Protein AF-0000000071013377 (afdb_homodimer)

Sequence (540 aa):
MSFDLDAYLARIALGARPSPDAAGLERLQHAHRMTIPFENLDVVLGRGIRIDSDSVSAKLVTARRGGYCFEHNRLCGDALAALGFEARPLLARVWLAPPATADGVPGKTHTLSLVRIDGQDWIADCGFGGSYSPPMPLVDGATATGPDGTTSRLQRDETFGWMLSRDAGGDPRPQFSFTLDPVWESDLLMGNHWCSTAPASRFTQAPIVSVVLPKGFAGLNGVSYRRRSGGEETVAEITDRRVYRLRLNMLFGIDLTPEDVDALGLFPASMSFDLDAYLARIALGARPSPDAAGLERLQHAHRMTIPFENLDVVLGRGIRIDSDSVSAKLVTARRGGYCFEHNRLCGDALAALGFEARPLLARVWLAPPATADGVPGKTHTLSLVRIDGQDWIADCGFGGSYSPPMPLVDGATATGPDGTTSRLQRDETFGWMLSRDAGGDPRPQFSFTLDPVWESDLLMGNHWCSTAPASRFTQAPIVSVVLPKGFAGLNGVSYRRRSGGEETVAEITDRRVYRLRLNMLFGIDLTPEDVDALGLFPAS

pLDDT: mean 95.53, std 5.79, range [55.75, 98.94]

Nearest PDB structures (foldseek):
  1w5r-assembly1_B  TM=9.099E-01  e=2.947E-22  Mycolicibacterium smegmatis
  4c5p-assembly1_A  TM=9.292E-01  e=3.110E-21  Mycobacterium marinum
  2vfc-assembly2_B  TM=9.215E-01  e=2.471E-21  Mycobacterium marinum
  4bgf-assembly3_C  TM=9.177E-01  e=4.650E-21  Mycobacterium tuberculosis H37Rv
  4bgf-assembly6_F  TM=9.188E-01  e=1.308E-20  Mycobacterium tuberculosis H37Rv

InterPro domains:
  IPR001447 Arylamine N-acetyltransferase [PF00797] (24-258)
  IPR001447 Arylamine N-acetyltransferase [PR01543] (21-44)
  IPR001447 Arylamine N-acetyltransferase [PR01543] (45-68)
  IPR001447 Arylamine N-acetyltransferase [PR01543] (104-129)
  IPR001447 Arylamine N-acetyltransferase [PTHR11786] (5-257)
  IPR038765 Papain-like cysteine peptidase superfamily [SSF54001] (2-262)

Organism: NCBI:txid2759526

Radius of gyration: 25.78 Å; Cα contacts (8 Å, |Δi|>4): 1157; chains: 2; bounding box: 58×75×60 Å

Structure (mmCIF, N/CA/C/O backbone):
data_AF-0000000071013377-model_v1
#
loop_
_entity.id
_entity.type
_entity.pdbx_description
1 polymer 'Arylamine N-acetyltransferase'
#
loop_
_atom_site.group_PDB
_atom_site.id
_atom_site.type_symbol
_atom_site.label_atom_id
_atom_site.label_alt_id
_atom_site.label_comp_id
_atom_site.label_asym_id
_atom_site.label_entity_id
_atom_site.label_seq_id
_atom_site.pdbx_PDB_ins_code
_atom_site.Cartn_x
_atom_site.Cartn_y
_atom_site.Cartn_z
_atom_site.occupancy
_atom_site.B_iso_or_equiv
_atom_site.auth_seq_id
_atom_site.auth_comp_id
_atom_site.auth_asym_id
_atom_site.auth_atom_id
_atom_site.pdbx_PDB_model_num
ATOM 1 N N . MET A 1 1 ? -4.617 21.703 -14.625 1 59.81 1 MET A N 1
ATOM 2 C CA . MET A 1 1 ? -4.387 23.125 -14.453 1 59.81 1 MET A CA 1
ATOM 3 C C . MET A 1 1 ? -3.17 23.391 -13.57 1 59.81 1 MET A C 1
ATOM 5 O O . MET A 1 1 ? -2.793 22.531 -12.766 1 59.81 1 MET A O 1
ATOM 9 N N . SER A 1 2 ? -2.414 24.469 -13.883 1 81.19 2 SER A N 1
ATOM 10 C CA . SER A 1 2 ? -1.233 24.875 -13.117 1 81.19 2 SER A CA 1
ATOM 11 C C . SER A 1 2 ? -1.588 25.172 -11.664 1 81.19 2 SER A C 1
ATOM 13 O O . SER A 1 2 ? -2.678 25.672 -11.383 1 81.19 2 SER A O 1
ATOM 15 N N . PHE A 1 3 ? -0.828 24.75 -10.703 1 93.75 3 PHE A N 1
ATOM 16 C CA . PHE A 1 3 ? -1.02 25 -9.281 1 93.75 3 PHE A CA 1
ATOM 17 C C . PHE A 1 3 ? -1.138 26.5 -9.008 1 93.75 3 PHE A C 1
ATOM 19 O O . PHE A 1 3 ? -0.274 27.281 -9.414 1 93.75 3 PHE A O 1
ATOM 26 N N . ASP A 1 4 ? -2.258 26.953 -8.43 1 97.12 4 ASP A N 1
ATOM 27 C CA . ASP A 1 4 ? -2.486 28.359 -8.102 1 97.12 4 ASP A CA 1
ATOM 28 C C . ASP A 1 4 ? -1.837 28.734 -6.773 1 97.12 4 ASP A C 1
ATOM 30 O O . ASP A 1 4 ? -2.5 28.734 -5.734 1 97.12 4 ASP A O 1
ATOM 34 N N . LEU A 1 5 ? -0.575 29.156 -6.852 1 97.81 5 LEU A N 1
ATOM 35 C CA . LEU A 1 5 ? 0.221 29.453 -5.668 1 97.81 5 LEU A CA 1
ATOM 36 C C . LEU A 1 5 ? -0.382 30.609 -4.883 1 97.81 5 LEU A C 1
ATOM 38 O O . LEU A 1 5 ? -0.395 30.594 -3.65 1 97.81 5 LEU A O 1
ATOM 42 N N . ASP A 1 6 ? -0.905 31.625 -5.492 1 97.62 6 ASP A N 1
ATOM 43 C CA . ASP A 1 6 ? -1.461 32.812 -4.82 1 97.62 6 ASP A CA 1
ATOM 44 C C . ASP A 1 6 ? -2.689 32.438 -3.994 1 97.62 6 ASP A C 1
ATOM 46 O O . ASP A 1 6 ? -2.842 32.875 -2.859 1 97.62 6 ASP A O 1
ATOM 50 N N . ALA A 1 7 ? -3.553 31.641 -4.547 1 98.06 7 ALA A N 1
ATOM 51 C CA . ALA A 1 7 ? -4.734 31.188 -3.822 1 98.06 7 ALA A CA 1
ATOM 52 C C . ALA A 1 7 ? -4.34 30.391 -2.584 1 98.06 7 ALA A C 1
ATOM 54 O O . ALA A 1 7 ? -4.957 30.516 -1.525 1 98.06 7 ALA A O 1
ATOM 55 N N . TYR A 1 8 ? -3.359 29.578 -2.764 1 98.62 8 TYR A N 1
ATOM 56 C CA . TYR A 1 8 ? -2.857 28.781 -1.655 1 98.62 8 TYR A CA 1
ATOM 57 C C . TYR A 1 8 ? -2.295 29.656 -0.55 1 98.62 8 TYR A C 1
ATOM 59 O O . TYR A 1 8 ? -2.619 29.484 0.626 1 98.62 8 TYR A O 1
ATOM 67 N N . LEU A 1 9 ? -1.408 30.625 -0.95 1 98.56 9 LEU A N 1
ATOM 68 C CA . LEU A 1 9 ? -0.802 31.516 0.032 1 98.56 9 LEU A CA 1
ATOM 69 C C . LEU A 1 9 ? -1.866 32.344 0.745 1 98.56 9 LEU A C 1
ATOM 71 O O . LEU A 1 9 ? -1.747 32.625 1.941 1 98.56 9 LEU A O 1
ATOM 75 N N . ALA A 1 10 ? -2.898 32.719 0.059 1 98.25 10 ALA A N 1
ATOM 76 C CA . ALA A 1 10 ? -4.02 33.406 0.677 1 98.25 10 ALA A CA 1
ATOM 77 C C . ALA A 1 10 ? -4.746 32.5 1.672 1 98.25 10 ALA A C 1
ATOM 79 O O . ALA A 1 10 ? -5.109 32.938 2.768 1 98.25 10 ALA A O 1
ATOM 80 N N . ARG A 1 11 ? -4.945 31.266 1.317 1 98.5 11 ARG A N 1
ATOM 81 C CA . ARG A 1 11 ? -5.621 30.281 2.16 1 98.5 11 ARG A CA 1
ATOM 82 C C . ARG A 1 11 ? -4.883 30.094 3.482 1 98.5 11 ARG A C 1
ATOM 84 O O . ARG A 1 11 ? -5.508 29.953 4.535 1 98.5 11 ARG A O 1
ATOM 91 N N . ILE A 1 12 ? -3.566 30.156 3.438 1 98.25 12 ILE A N 1
ATOM 92 C CA . ILE A 1 12 ? -2.816 29.875 4.656 1 98.25 12 ILE A CA 1
ATOM 93 C C . ILE A 1 12 ? -2.359 31.188 5.297 1 98.25 12 ILE A C 1
ATOM 95 O O . ILE A 1 12 ? -1.509 31.188 6.191 1 98.25 12 ILE A O 1
ATOM 99 N N . ALA A 1 13 ? -2.807 32.344 4.773 1 96.94 13 ALA A N 1
ATOM 100 C CA . ALA A 1 13 ? -2.635 33.688 5.344 1 96.94 13 ALA A CA 1
ATOM 101 C C . ALA A 1 13 ? -1.163 34.094 5.359 1 96.94 13 ALA A C 1
ATOM 103 O O . ALA A 1 13 ? -0.674 34.625 6.348 1 96.94 13 ALA A O 1
ATOM 104 N N . LEU A 1 14 ? -0.506 33.656 4.289 1 96.12 14 LEU A N 1
ATOM 105 C CA . LEU A 1 14 ? 0.859 34.125 4.098 1 96.12 14 LEU A CA 1
ATOM 106 C C . LEU A 1 14 ? 0.903 35.25 3.084 1 96.12 14 LEU A C 1
ATOM 108 O O . LEU A 1 14 ? 0.644 35.062 1.897 1 96.12 14 LEU A O 1
ATOM 112 N N . GLY A 1 15 ? 1.159 36.438 3.559 1 90.38 15 GLY A N 1
ATOM 113 C CA . GLY A 1 15 ? 1.147 37.625 2.717 1 90.38 15 GLY A CA 1
ATOM 114 C C . GLY A 1 15 ? 2.328 37.688 1.767 1 90.38 15 GLY A C 1
ATOM 115 O O . GLY A 1 15 ? 2.209 38.219 0.658 1 90.38 15 GLY A O 1
ATOM 116 N N . ALA A 1 16 ? 3.486 37.312 2.154 1 92.5 16 ALA A N 1
ATOM 117 C CA . ALA A 1 16 ? 4.688 37.344 1.327 1 92.5 16 ALA A CA 1
ATOM 118 C C . ALA A 1 16 ? 5.125 35.938 0.932 1 92.5 16 ALA A C 1
ATOM 120 O O . ALA A 1 16 ? 5.043 35.031 1.735 1 92.5 16 ALA A O 1
ATOM 121 N N . ARG A 1 17 ? 5.566 35.875 -0.278 1 96 17 ARG A N 1
ATOM 122 C CA . ARG A 1 17 ? 6.098 34.594 -0.744 1 96 17 ARG A CA 1
ATOM 123 C C . ARG A 1 17 ? 7.348 34.219 0.041 1 96 17 ARG A C 1
ATOM 125 O O . ARG A 1 17 ? 8.297 35 0.14 1 96 17 ARG A O 1
ATOM 132 N N . PRO A 1 18 ? 7.293 32.969 0.626 1 96.94 18 PRO A N 1
ATOM 133 C CA . PRO A 1 18 ? 8.492 32.531 1.345 1 96.94 18 PRO A CA 1
ATOM 134 C C . PRO A 1 18 ? 9.688 32.312 0.418 1 96.94 18 PRO A C 1
ATOM 136 O O . PRO A 1 18 ? 9.508 31.844 -0.714 1 96.94 18 PRO A O 1
ATOM 139 N N . SER A 1 19 ? 10.891 32.656 0.925 1 96.81 19 SER A N 1
ATOM 140 C CA . SER A 1 19 ? 12.117 32.312 0.199 1 96.81 19 SER A CA 1
ATOM 141 C C . SER A 1 19 ? 12.398 30.828 0.229 1 96.81 19 SER A C 1
ATOM 143 O O . SER A 1 19 ? 12.078 30.156 1.209 1 96.81 19 SER A O 1
ATOM 145 N N . PRO A 1 20 ? 12.984 30.297 -0.832 1 97.12 20 PRO A N 1
ATOM 146 C CA . PRO A 1 20 ? 13.281 28.859 -0.883 1 97.12 20 PRO A CA 1
ATOM 147 C C . PRO A 1 20 ? 14.492 28.484 -0.035 1 97.12 20 PRO A C 1
ATOM 149 O O . PRO A 1 20 ? 15.461 27.922 -0.554 1 97.12 20 PRO A O 1
ATOM 152 N N . ASP A 1 21 ? 14.453 28.812 1.232 1 97.88 21 ASP A N 1
ATOM 153 C CA . ASP A 1 21 ? 15.453 28.469 2.234 1 97.88 21 ASP A CA 1
ATOM 154 C C . ASP A 1 21 ? 14.805 27.906 3.496 1 97.88 21 ASP A C 1
ATOM 156 O O . ASP A 1 21 ? 13.586 27.703 3.533 1 97.88 21 ASP A O 1
ATOM 160 N N . ALA A 1 22 ? 15.594 27.578 4.48 1 97.69 22 ALA A N 1
ATOM 161 C CA . ALA A 1 22 ? 15.102 26.922 5.684 1 97.69 22 ALA A CA 1
ATOM 162 C C . ALA A 1 22 ? 14.07 27.781 6.402 1 97.69 22 ALA A C 1
ATOM 164 O O . ALA A 1 22 ? 13.055 27.266 6.887 1 97.69 22 ALA A O 1
ATOM 165 N N . ALA A 1 23 ? 14.312 29.047 6.492 1 97 23 ALA A N 1
ATOM 166 C CA . ALA A 1 23 ? 13.391 29.969 7.152 1 97 23 ALA A CA 1
ATOM 167 C C . ALA A 1 23 ? 12.055 30.016 6.418 1 97 23 ALA A C 1
ATOM 169 O O . ALA A 1 23 ? 10.992 30.016 7.047 1 97 23 ALA A O 1
ATOM 170 N N . GLY A 1 24 ? 12.125 30.125 5.102 1 98 24 GLY A N 1
ATOM 171 C CA . GLY A 1 24 ? 10.906 30.109 4.305 1 98 24 GLY A CA 1
ATOM 172 C C . GLY A 1 24 ? 10.133 28.812 4.422 1 98 24 GLY A C 1
ATOM 173 O O . GLY A 1 24 ? 8.898 28.828 4.473 1 98 24 GLY A O 1
ATOM 174 N N . LEU A 1 25 ? 10.82 27.672 4.402 1 98.69 25 LEU A N 1
ATOM 175 C CA . LEU A 1 25 ? 10.195 26.375 4.574 1 98.69 25 LEU A CA 1
ATOM 176 C C . LEU A 1 25 ? 9.438 26.297 5.898 1 98.69 25 LEU A C 1
ATOM 178 O O . LEU A 1 25 ? 8.305 25.812 5.949 1 98.69 25 LEU A O 1
ATOM 182 N N . GLU A 1 26 ? 10.07 26.75 6.941 1 97.81 26 GLU A N 1
ATOM 183 C CA . GLU A 1 26 ? 9.453 26.75 8.258 1 97.81 26 GLU A CA 1
ATOM 184 C C . GLU A 1 26 ? 8.203 27.625 8.281 1 97.81 26 GLU A C 1
ATOM 186 O O . GLU A 1 26 ? 7.176 27.234 8.852 1 97.81 26 GLU A O 1
ATOM 191 N N . ARG A 1 27 ? 8.266 28.812 7.711 1 97.31 27 ARG A N 1
ATOM 192 C CA . ARG A 1 27 ? 7.125 29.719 7.656 1 97.31 27 ARG A CA 1
ATOM 193 C C . ARG A 1 27 ? 5.961 29.078 6.906 1 97.31 27 ARG A C 1
ATOM 195 O O . ARG A 1 27 ? 4.809 29.188 7.336 1 97.31 27 ARG A O 1
ATOM 202 N N . LEU A 1 28 ? 6.293 28.484 5.805 1 98.62 28 LEU A N 1
ATOM 203 C CA . LEU A 1 28 ? 5.27 27.844 4.98 1 98.62 28 LEU A CA 1
ATOM 204 C C . LEU A 1 28 ? 4.578 26.719 5.746 1 98.62 28 LEU A C 1
ATOM 206 O O . LEU A 1 28 ? 3.346 26.688 5.82 1 98.62 28 LEU A O 1
ATOM 210 N N . GLN A 1 29 ? 5.34 25.781 6.32 1 98.56 29 GLN A N 1
ATOM 211 C CA . GLN A 1 29 ? 4.781 24.641 7.039 1 98.56 29 GLN A CA 1
ATOM 212 C C . GLN A 1 29 ? 3.943 25.094 8.227 1 98.56 29 GLN A C 1
ATOM 214 O O . GLN A 1 29 ? 2.85 24.578 8.461 1 98.56 29 GLN A O 1
ATOM 219 N N . HIS A 1 30 ? 4.52 26.031 8.953 1 97.56 30 HIS A N 1
ATOM 220 C CA . HIS A 1 30 ? 3.83 26.531 10.133 1 97.56 30 HIS A CA 1
ATOM 221 C C . HIS A 1 30 ? 2.486 27.156 9.766 1 97.56 30 HIS A C 1
ATOM 223 O O . HIS A 1 30 ? 1.461 26.812 10.367 1 97.56 30 HIS A O 1
ATOM 229 N N . ALA A 1 31 ? 2.475 28.047 8.797 1 98 31 ALA A N 1
ATOM 230 C CA . ALA A 1 31 ? 1.243 28.703 8.352 1 98 31 ALA A CA 1
ATOM 231 C C . ALA A 1 31 ? 0.231 27.672 7.848 1 98 31 ALA A C 1
ATOM 233 O O . ALA A 1 31 ? -0.959 27.766 8.156 1 98 31 ALA A O 1
ATOM 234 N N . HIS A 1 32 ? 0.705 26.688 7.07 1 98.62 32 HIS A N 1
ATOM 235 C CA . HIS A 1 32 ? -0.137 25.625 6.543 1 98.62 32 HIS A CA 1
ATOM 236 C C . HIS A 1 32 ? -0.837 24.859 7.668 1 98.62 32 HIS A C 1
ATOM 238 O O . HIS A 1 32 ? -2.062 24.719 7.652 1 98.62 32 HIS A O 1
ATOM 244 N N . ARG A 1 33 ? -0.099 24.453 8.68 1 98.06 33 ARG A N 1
ATOM 245 C CA . ARG A 1 33 ? -0.604 23.594 9.734 1 98.06 33 ARG A CA 1
ATOM 246 C C . ARG A 1 33 ? -1.492 24.359 10.703 1 98.06 33 ARG A C 1
ATOM 248 O O . ARG A 1 33 ? -2.387 23.781 11.328 1 98.06 33 ARG A O 1
ATOM 255 N N . MET A 1 34 ? -1.34 25.672 10.781 1 96.94 34 MET A N 1
ATOM 256 C CA . MET A 1 34 ? -2.148 26.5 11.672 1 96.94 34 MET A CA 1
ATOM 257 C C . MET A 1 34 ? -3.504 26.812 11.039 1 96.94 34 MET A C 1
ATOM 259 O O . MET A 1 34 ? -4.449 27.172 11.742 1 96.94 34 MET A O 1
ATOM 263 N N . THR A 1 35 ? -3.588 26.656 9.758 1 97.88 35 THR A N 1
ATOM 264 C CA . THR A 1 35 ? -4.781 27.141 9.07 1 97.88 35 THR A CA 1
ATOM 265 C C . THR A 1 35 ? -5.621 25.984 8.555 1 97.88 35 THR A C 1
ATOM 267 O O . THR A 1 35 ? -6.848 26.016 8.656 1 97.88 35 THR A O 1
ATOM 270 N N . ILE A 1 36 ? -5.016 25 7.965 1 98.62 36 ILE A N 1
ATOM 271 C CA . ILE A 1 36 ? -5.742 23.891 7.363 1 98.62 36 ILE A CA 1
ATOM 272 C C . ILE A 1 36 ? -5.801 22.719 8.344 1 98.62 36 ILE A C 1
ATOM 274 O O . ILE A 1 36 ? -4.77 22.141 8.695 1 98.62 36 ILE A O 1
ATOM 278 N N . PRO A 1 37 ? -6.965 22.312 8.781 1 98.62 37 PRO A N 1
ATOM 279 C CA . PRO A 1 37 ? -7.059 21.234 9.773 1 98.62 37 PRO A CA 1
ATOM 280 C C . PRO A 1 37 ? -6.816 19.859 9.172 1 98.62 37 PRO A C 1
ATOM 282 O O . PRO A 1 37 ? -7.094 19.641 7.988 1 98.62 37 PRO A O 1
ATOM 285 N N . PHE A 1 38 ? -6.203 19.016 10.008 1 98.75 38 PHE A N 1
ATOM 286 C CA . PHE A 1 38 ? -6.188 17.578 9.711 1 98.75 38 PHE A CA 1
ATOM 287 C C . PHE A 1 38 ? -7.566 16.969 9.938 1 98.75 38 PHE A C 1
ATOM 289 O O . PHE A 1 38 ? -8.18 17.188 10.984 1 98.75 38 PHE A O 1
ATOM 296 N N . GLU A 1 39 ? -8.078 16.188 8.992 1 98.69 39 GLU A N 1
ATOM 297 C CA . GLU A 1 39 ? -9.375 15.555 9.219 1 98.69 39 GLU A CA 1
ATOM 298 C C . GLU A 1 39 ? -9.602 14.406 8.242 1 98.69 39 GLU A C 1
ATOM 300 O O . GLU A 1 39 ? -9 14.367 7.164 1 98.69 39 GLU A O 1
ATOM 305 N N . ASN A 1 40 ? -10.43 13.453 8.633 1 98.62 40 ASN A N 1
ATOM 306 C CA . ASN A 1 40 ? -10.797 12.32 7.793 1 98.62 40 ASN A CA 1
ATOM 307 C C . ASN A 1 40 ? -12.305 12.266 7.551 1 98.62 40 ASN A C 1
ATOM 309 O O . ASN A 1 40 ? -12.852 11.188 7.312 1 98.62 40 ASN A O 1
ATOM 313 N N . LEU A 1 41 ? -13.016 13.312 7.605 1 98.5 41 LEU A N 1
ATOM 314 C CA . LEU A 1 41 ? -14.477 13.336 7.645 1 98.5 41 LEU A CA 1
ATOM 315 C C . LEU A 1 41 ? -15.062 12.758 6.359 1 98.5 41 LEU A C 1
ATOM 317 O O . LEU A 1 41 ? -16.078 12.07 6.395 1 98.5 41 LEU A O 1
ATOM 321 N N . ASP A 1 42 ? -14.438 13.07 5.199 1 98.38 42 ASP A N 1
ATOM 322 C CA . ASP A 1 42 ? -14.938 12.547 3.934 1 98.38 42 ASP A CA 1
ATOM 323 C C . ASP A 1 42 ? -14.844 11.023 3.896 1 98.38 42 ASP A C 1
ATOM 325 O O . ASP A 1 42 ? -15.664 10.359 3.252 1 98.38 42 ASP A O 1
ATOM 329 N N . VAL A 1 43 ? -13.844 10.422 4.57 1 98.56 43 VAL A N 1
ATOM 330 C CA . VAL A 1 43 ? -13.758 8.969 4.672 1 98.56 43 VAL A CA 1
ATOM 331 C C . VAL A 1 43 ? -14.984 8.422 5.398 1 98.56 43 VAL A C 1
ATOM 333 O O . VAL A 1 43 ? -15.664 7.527 4.895 1 98.56 43 VAL A O 1
ATOM 336 N N . VAL A 1 44 ? -15.305 9 6.516 1 98.06 44 VAL A N 1
ATOM 337 C CA . VAL A 1 44 ? -16.391 8.547 7.379 1 98.06 44 VAL A CA 1
ATOM 338 C C . VAL A 1 44 ? -17.734 8.781 6.688 1 98.06 44 VAL A C 1
ATOM 340 O O . VAL A 1 44 ? -18.656 7.98 6.832 1 98.06 44 VAL A O 1
ATOM 343 N N . LEU A 1 45 ? -17.812 9.805 5.891 1 97.81 45 LEU A N 1
ATOM 344 C CA . LEU A 1 45 ? -19.047 10.172 5.207 1 97.81 45 LEU A CA 1
ATOM 345 C C . LEU A 1 45 ? -19.203 9.391 3.906 1 97.81 45 LEU A C 1
ATOM 347 O O . LEU A 1 45 ? -20.172 9.586 3.174 1 97.81 45 LEU A O 1
ATOM 351 N N . GLY A 1 46 ? -18.219 8.609 3.539 1 96.94 46 GLY A N 1
ATOM 352 C CA . GLY A 1 46 ? -18.297 7.758 2.363 1 96.94 46 GLY A CA 1
ATOM 353 C C . GLY A 1 46 ? -18.078 8.508 1.065 1 96.94 46 GLY A C 1
ATOM 354 O O . GLY A 1 46 ? -18.609 8.125 0.019 1 96.94 46 GLY A O 1
ATOM 355 N N . ARG A 1 47 ? -17.391 9.609 1.129 1 97.06 47 ARG A N 1
ATOM 356 C CA . ARG A 1 47 ? -17.188 10.445 -0.049 1 97.06 47 ARG A CA 1
ATOM 357 C C . ARG A 1 47 ? -15.867 10.109 -0.741 1 97.06 47 ARG A C 1
ATOM 359 O O . ARG A 1 47 ? -15.617 10.555 -1.862 1 97.06 47 ARG A O 1
ATOM 366 N N . GLY A 1 48 ? -15.031 9.297 -0.143 1 95.44 48 GLY A N 1
ATOM 367 C CA . GLY A 1 48 ? -13.75 8.922 -0.716 1 95.44 48 GLY A CA 1
ATOM 368 C C . GLY A 1 48 ? -12.703 10.016 -0.607 1 95.44 48 GLY A C 1
ATOM 369 O O . GLY A 1 48 ? -13.016 11.141 -0.199 1 95.44 48 GLY A O 1
ATOM 370 N N . ILE A 1 49 ? -11.484 9.758 -0.942 1 98.5 49 ILE A N 1
ATOM 371 C CA . ILE A 1 49 ? -10.375 10.695 -0.884 1 98.5 49 ILE A CA 1
ATOM 372 C C . ILE A 1 49 ? -9.578 10.633 -2.184 1 98.5 49 ILE A C 1
ATOM 374 O O . ILE A 1 49 ? -9.055 9.578 -2.549 1 98.5 49 ILE A O 1
ATOM 378 N N . ARG A 1 50 ? -9.531 11.711 -2.932 1 98 50 ARG A N 1
ATOM 379 C CA . ARG A 1 50 ? -8.648 11.883 -4.086 1 98 50 ARG A CA 1
ATOM 380 C C . ARG A 1 50 ? -7.406 12.68 -3.709 1 98 50 ARG A C 1
ATOM 382 O O .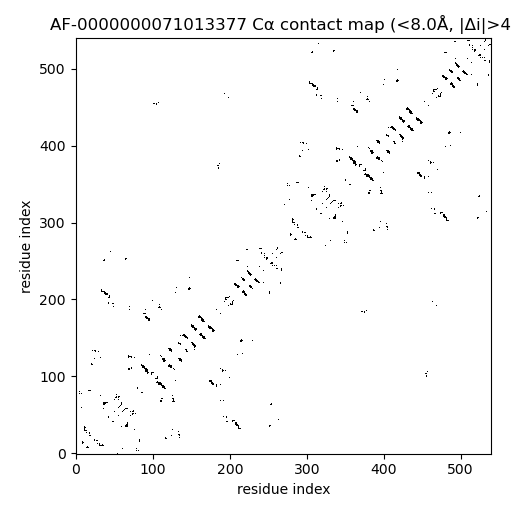 ARG A 1 50 ? -7.488 13.648 -2.953 1 98 50 ARG A O 1
ATOM 389 N N . ILE A 1 51 ? -6.156 12.25 -4.281 1 98.19 51 ILE A N 1
ATOM 390 C CA . ILE A 1 51 ? -4.953 12.922 -3.811 1 98.19 51 ILE A CA 1
ATOM 391 C C . ILE A 1 51 ? -4.215 13.555 -4.992 1 98.19 51 ILE A C 1
ATOM 393 O O . ILE A 1 51 ? -3.027 13.867 -4.895 1 98.19 51 ILE A O 1
ATOM 397 N N . ASP A 1 52 ? -4.867 13.609 -6.141 1 97 52 ASP A N 1
ATOM 398 C CA . ASP A 1 52 ? -4.266 14.383 -7.223 1 97 52 ASP A CA 1
ATOM 399 C C . ASP A 1 52 ? -4.293 15.883 -6.906 1 97 52 ASP A C 1
ATOM 401 O O . ASP A 1 52 ? -5.141 16.344 -6.141 1 97 52 ASP A O 1
ATOM 405 N N . SER A 1 53 ? -3.453 16.625 -7.551 1 97.88 53 SER A N 1
ATOM 406 C CA . SER A 1 53 ? -3.221 18.031 -7.238 1 97.88 53 SER A CA 1
ATOM 407 C C . SER A 1 53 ? -4.504 18.844 -7.359 1 97.88 53 SER A C 1
ATOM 409 O O . SER A 1 53 ? -4.824 19.641 -6.473 1 97.88 53 SER A O 1
ATOM 411 N N . ASP A 1 54 ? -5.266 18.656 -8.391 1 98 54 ASP A N 1
ATOM 412 C CA . ASP A 1 54 ? -6.465 19.453 -8.641 1 98 54 ASP A CA 1
ATOM 413 C C . ASP A 1 54 ? -7.527 19.203 -7.578 1 98 54 ASP A C 1
ATOM 415 O O . ASP A 1 54 ? -8.125 20.141 -7.047 1 98 54 ASP A O 1
ATOM 419 N N . SER A 1 55 ? -7.773 17.953 -7.273 1 98.31 55 SER A N 1
ATOM 420 C CA . SER A 1 55 ? -8.781 17.578 -6.289 1 98.31 55 SER A CA 1
ATOM 421 C C . SER A 1 55 ? -8.414 18.094 -4.902 1 98.31 55 SER A C 1
ATOM 423 O O . SER A 1 55 ? -9.273 18.594 -4.172 1 98.31 55 SER A O 1
ATOM 425 N N . VAL A 1 56 ? -7.16 17.984 -4.594 1 98.69 56 VAL A N 1
ATOM 426 C CA . VAL A 1 56 ? -6.688 18.406 -3.283 1 98.69 56 VAL A CA 1
ATOM 427 C C . VAL A 1 56 ? -6.812 19.938 -3.158 1 98.69 56 VAL A C 1
ATOM 429 O O . VAL A 1 56 ? -7.301 20.438 -2.148 1 98.69 56 VAL A O 1
ATOM 432 N N . SER A 1 57 ? -6.383 20.641 -4.156 1 98.56 57 SER A N 1
ATOM 433 C CA . SER A 1 57 ? -6.504 22.094 -4.145 1 98.56 57 SER A CA 1
ATOM 434 C C . SER A 1 57 ? -7.961 22.531 -4.047 1 98.56 57 SER A C 1
ATOM 436 O O . SER A 1 57 ? -8.297 23.453 -3.295 1 98.56 57 SER A O 1
ATOM 438 N N . ALA A 1 58 ? -8.805 21.875 -4.793 1 98.31 58 ALA A N 1
ATOM 439 C CA . ALA A 1 58 ? -10.227 22.203 -4.762 1 98.31 58 ALA A CA 1
ATOM 440 C C . ALA A 1 58 ? -10.805 22 -3.363 1 98.31 58 ALA A C 1
ATOM 442 O O . ALA A 1 58 ? -11.555 22.844 -2.871 1 98.31 58 ALA A O 1
ATOM 443 N N . LYS A 1 59 ? -10.406 20.969 -2.721 1 98.19 59 LYS A N 1
ATOM 444 C CA . LYS A 1 59 ? -10.953 20.656 -1.405 1 98.19 59 LYS A CA 1
ATOM 445 C C . LYS A 1 59 ? -10.336 21.547 -0.325 1 98.19 59 LYS A C 1
ATOM 447 O O . LYS A 1 59 ? -11.055 22.188 0.449 1 98.19 59 LYS A O 1
ATOM 452 N N . LEU A 1 60 ? -9.039 21.625 -0.257 1 98.56 60 LEU A N 1
ATOM 453 C CA . LEU A 1 60 ? -8.352 22.234 0.883 1 98.56 60 LEU A CA 1
ATOM 454 C C . LEU A 1 60 ? -8.258 23.75 0.715 1 98.56 60 LEU A C 1
ATOM 456 O O . LEU A 1 60 ? -8.234 24.484 1.702 1 98.56 60 LEU A O 1
ATOM 460 N N . VAL A 1 61 ? -8.18 24.219 -0.5 1 98.5 61 VAL A N 1
ATOM 461 C CA . VAL A 1 61 ? -7.969 25.641 -0.725 1 98.5 61 VAL A CA 1
ATOM 462 C C . VAL A 1 61 ? -9.297 26.312 -1.078 1 98.5 61 VAL A C 1
ATOM 464 O O . VAL A 1 61 ? -9.742 27.219 -0.376 1 98.5 61 VAL A O 1
ATOM 467 N N . THR A 1 62 ? -9.945 25.812 -2.09 1 97.62 62 THR A N 1
ATOM 468 C CA . THR A 1 62 ? -11.156 26.469 -2.584 1 97.62 62 THR A CA 1
ATOM 469 C C . THR A 1 62 ? -12.328 26.234 -1.637 1 97.62 62 THR A C 1
ATOM 471 O O . THR A 1 62 ? -12.984 27.188 -1.206 1 97.62 62 THR A O 1
ATOM 474 N N . ALA A 1 63 ? -12.539 25 -1.286 1 97.12 63 ALA A N 1
ATOM 475 C CA . ALA A 1 63 ? -13.664 24.672 -0.419 1 97.12 63 ALA A CA 1
ATOM 476 C C . ALA A 1 63 ? -13.32 24.906 1.048 1 97.12 63 ALA A C 1
ATOM 478 O O . ALA A 1 63 ? -14.18 24.797 1.923 1 97.12 63 ALA A O 1
ATOM 479 N N . ARG A 1 64 ? -12.047 25.156 1.363 1 97.25 64 ARG A N 1
ATOM 480 C CA . ARG A 1 64 ? -11.531 25.531 2.68 1 97.25 64 ARG A CA 1
ATOM 481 C C . ARG A 1 64 ? -11.789 24.422 3.697 1 97.25 64 ARG A C 1
ATOM 483 O O . ARG A 1 64 ? -12.117 24.688 4.852 1 97.25 64 ARG A O 1
ATOM 490 N N . ARG A 1 65 ? -11.812 23.219 3.193 1 97.75 65 ARG A N 1
ATOM 491 C CA . ARG A 1 65 ? -11.852 22.047 4.055 1 97.75 65 ARG A CA 1
ATOM 492 C C . ARG A 1 65 ? -10.445 21.625 4.473 1 97.75 65 ARG A C 1
ATOM 494 O O . ARG A 1 65 ? -9.469 22.297 4.129 1 97.75 65 ARG A O 1
ATOM 501 N N . GLY A 1 66 ? -10.352 20.656 5.328 1 98.31 66 GLY A N 1
ATOM 502 C CA . GLY A 1 66 ? -9.094 19.984 5.641 1 98.31 66 GLY A CA 1
ATOM 503 C C . GLY A 1 66 ? -8.922 18.672 4.902 1 98.31 66 GLY A C 1
ATOM 504 O O . GLY A 1 66 ? -9.531 18.453 3.852 1 98.31 66 GLY A O 1
ATOM 505 N N . GLY A 1 67 ? -8.039 17.906 5.402 1 98.62 67 GLY A N 1
ATOM 506 C CA . GLY A 1 67 ? -7.723 16.578 4.891 1 98.62 67 GLY A CA 1
ATOM 507 C C . GLY A 1 67 ? -6.723 15.828 5.754 1 98.62 67 GLY A C 1
ATOM 508 O O . GLY A 1 67 ? -6.324 16.312 6.816 1 98.62 67 GLY A O 1
ATOM 509 N N . TYR A 1 68 ? -6.445 14.594 5.418 1 98.44 68 TYR A N 1
ATOM 510 C CA . TYR A 1 68 ? -5.426 13.891 6.184 1 98.44 68 TYR A CA 1
ATOM 511 C C . TYR A 1 68 ? -4.078 13.938 5.469 1 98.44 68 TYR A C 1
ATOM 513 O O . TYR A 1 68 ? -3.877 14.742 4.562 1 98.44 68 TYR A O 1
ATOM 521 N N . CYS A 1 69 ? -3.1 13.164 5.867 1 98.62 69 CYS A N 1
ATOM 522 C CA . CYS A 1 69 ? -1.683 13.391 5.605 1 98.62 69 CYS A CA 1
ATOM 523 C C . CYS A 1 69 ? -1.398 13.391 4.105 1 98.62 69 CYS A C 1
ATOM 525 O O . CYS A 1 69 ? -0.589 14.18 3.623 1 98.62 69 CYS A O 1
ATOM 527 N N . PHE A 1 70 ? -2.029 12.547 3.295 1 98.88 70 PHE A N 1
ATOM 528 C CA . PHE A 1 70 ? -1.748 12.438 1.867 1 98.88 70 PHE A CA 1
ATOM 529 C C . PHE A 1 70 ? -2.232 13.688 1.13 1 98.88 70 PHE A C 1
ATOM 531 O O . PHE A 1 70 ? -1.61 14.117 0.157 1 98.88 70 PHE A O 1
ATOM 538 N N . GLU A 1 71 ? -3.342 14.227 1.541 1 98.88 71 GLU A N 1
ATOM 539 C CA . GLU A 1 71 ? -3.857 15.461 0.952 1 98.88 71 GLU A CA 1
ATOM 540 C C . GLU A 1 71 ? -2.996 16.656 1.339 1 98.88 71 GLU A C 1
ATOM 542 O O . GLU A 1 71 ? -2.598 17.453 0.479 1 98.88 71 GLU A O 1
ATOM 547 N N . HIS A 1 72 ? -2.676 16.75 2.619 1 98.88 72 HIS A N 1
ATOM 548 C CA . HIS A 1 72 ? -1.856 17.859 3.115 1 98.88 72 HIS A CA 1
ATOM 549 C C . HIS A 1 72 ? -0.508 17.906 2.404 1 98.88 72 HIS A C 1
ATOM 551 O O . HIS A 1 72 ? -0.084 18.953 1.937 1 98.88 72 HIS A O 1
ATOM 557 N N . ASN A 1 73 ? 0.124 16.797 2.311 1 98.88 73 ASN A N 1
ATOM 558 C CA . ASN A 1 73 ? 1.485 16.797 1.787 1 98.88 73 ASN A CA 1
ATOM 559 C C . ASN A 1 73 ? 1.5 16.859 0.262 1 98.88 73 ASN A C 1
ATOM 561 O O . ASN A 1 73 ? 2.492 17.281 -0.338 1 98.88 73 ASN A O 1
ATOM 565 N N . ARG A 1 74 ? 0.4 16.422 -0.413 1 98.75 74 ARG A N 1
ATOM 566 C CA . ARG A 1 74 ? 0.26 16.75 -1.832 1 98.75 74 ARG A CA 1
ATOM 567 C C . ARG A 1 74 ? 0.207 18.25 -2.057 1 98.75 74 ARG A C 1
ATOM 569 O O . ARG A 1 74 ? 0.943 18.781 -2.887 1 98.75 74 ARG A O 1
ATOM 576 N N . LEU A 1 75 ? -0.643 18.922 -1.302 1 98.88 75 LEU A N 1
ATOM 577 C CA . LEU A 1 75 ? -0.814 20.359 -1.439 1 98.88 75 LEU A CA 1
ATOM 578 C C . LEU A 1 75 ? 0.485 21.094 -1.128 1 98.88 75 LEU A C 1
ATOM 580 O O . LEU A 1 75 ? 0.909 21.969 -1.891 1 98.88 75 LEU A O 1
ATOM 584 N N . CYS A 1 76 ? 1.076 20.703 -0.013 1 98.75 76 CYS A N 1
ATOM 585 C CA . CYS A 1 76 ? 2.336 21.328 0.39 1 98.75 76 CYS A CA 1
ATOM 586 C C . CYS A 1 76 ? 3.422 21.078 -0.65 1 98.75 76 CYS A C 1
ATOM 588 O O . CYS A 1 76 ? 4.199 21.969 -0.97 1 98.75 76 CYS A O 1
ATOM 590 N N . GLY A 1 77 ? 3.512 19.859 -1.141 1 98.56 77 GLY A N 1
ATOM 591 C CA . GLY A 1 77 ? 4.473 19.547 -2.184 1 98.56 77 GLY A CA 1
ATOM 592 C C . GLY A 1 77 ? 4.316 20.406 -3.424 1 98.56 77 GLY A C 1
ATOM 593 O O . GLY A 1 77 ? 5.309 20.875 -3.99 1 98.56 77 GLY A O 1
ATOM 594 N N . ASP A 1 78 ? 3.09 20.594 -3.879 1 98.56 78 ASP A N 1
ATOM 595 C CA . ASP A 1 78 ? 2.811 21.453 -5.023 1 98.56 78 ASP A CA 1
ATOM 596 C C . ASP A 1 78 ? 3.27 22.891 -4.758 1 98.56 78 ASP A C 1
ATOM 598 O O . ASP A 1 78 ? 3.832 23.531 -5.641 1 98.56 78 ASP A O 1
ATOM 602 N N . ALA A 1 79 ? 3.031 23.344 -3.551 1 98.75 79 ALA A N 1
ATOM 603 C CA . ALA A 1 79 ? 3.451 24.688 -3.166 1 98.75 79 ALA A CA 1
ATOM 604 C C . ALA A 1 79 ? 4.973 24.812 -3.162 1 98.75 79 ALA A C 1
ATOM 606 O O . ALA A 1 79 ? 5.527 25.797 -3.65 1 98.75 79 ALA A O 1
ATOM 607 N N . LEU A 1 80 ? 5.629 23.812 -2.598 1 98.69 80 LEU A N 1
ATOM 608 C CA . LEU A 1 80 ? 7.086 23.812 -2.562 1 98.69 80 LEU A CA 1
ATOM 609 C C . LEU A 1 80 ? 7.664 23.875 -3.971 1 98.69 80 LEU A C 1
ATOM 611 O O . LEU A 1 80 ? 8.586 24.656 -4.23 1 98.69 80 LEU A O 1
ATOM 615 N N . ALA A 1 81 ? 7.113 23.078 -4.836 1 98.12 81 ALA A N 1
ATOM 616 C CA . ALA A 1 81 ? 7.559 23.078 -6.227 1 98.12 81 ALA A CA 1
ATOM 617 C C . ALA A 1 81 ? 7.359 24.453 -6.859 1 98.12 81 ALA A C 1
ATOM 619 O O . ALA A 1 81 ? 8.258 24.984 -7.52 1 98.12 81 ALA A O 1
ATOM 620 N N . ALA A 1 82 ? 6.238 25.047 -6.641 1 98 82 ALA A N 1
ATOM 621 C CA . ALA A 1 82 ? 5.91 26.344 -7.211 1 98 82 ALA A CA 1
ATOM 622 C C . ALA A 1 82 ? 6.832 27.438 -6.664 1 98 82 ALA A C 1
ATOM 624 O O . ALA A 1 82 ? 7.105 28.422 -7.348 1 98 82 ALA A O 1
ATOM 625 N N . LEU A 1 83 ? 7.305 27.312 -5.492 1 98 83 LEU A N 1
ATOM 626 C CA . LEU A 1 83 ? 8.156 28.297 -4.828 1 98 83 LEU A CA 1
ATOM 627 C C . LEU A 1 83 ? 9.617 28.078 -5.199 1 98 83 LEU A C 1
ATOM 629 O O . LEU A 1 83 ? 10.477 28.891 -4.82 1 98 83 LEU A O 1
ATOM 633 N N . GLY A 1 84 ? 9.898 26.938 -5.871 1 97.44 84 GLY A N 1
ATOM 634 C CA . GLY A 1 84 ? 11.25 26.719 -6.363 1 97.44 84 GLY A CA 1
ATOM 635 C C . GLY A 1 84 ? 12.055 25.781 -5.48 1 97.44 84 GLY A C 1
ATOM 636 O O . GLY A 1 84 ? 13.273 25.641 -5.66 1 97.44 84 GLY A O 1
ATOM 637 N N . PHE A 1 85 ? 11.422 25.172 -4.516 1 98.38 85 PHE A N 1
ATOM 638 C CA . PHE A 1 85 ? 12.117 24.156 -3.723 1 98.38 85 PHE A CA 1
ATOM 639 C C . PHE A 1 85 ? 12.289 22.859 -4.516 1 98.38 85 PHE A C 1
ATOM 641 O O . PHE A 1 85 ? 11.422 22.516 -5.324 1 98.38 85 PHE A O 1
ATOM 648 N N . GLU A 1 86 ? 13.344 22.234 -4.352 1 98.06 86 GLU A N 1
ATOM 649 C CA . GLU A 1 86 ? 13.508 20.844 -4.766 1 98.06 86 GLU A CA 1
ATOM 650 C C . GLU A 1 86 ? 13.023 19.875 -3.678 1 98.06 86 GLU A C 1
ATOM 652 O O . GLU A 1 86 ? 13.656 19.766 -2.625 1 98.06 86 GLU A O 1
ATOM 657 N N . ALA A 1 87 ? 11.938 19.234 -3.963 1 98.62 87 ALA A N 1
ATOM 658 C CA . ALA A 1 87 ? 11.344 18.375 -2.938 1 98.62 87 ALA A CA 1
ATOM 659 C C . ALA A 1 87 ? 10.742 17.109 -3.553 1 98.62 87 ALA A C 1
ATOM 661 O O . ALA A 1 87 ? 10.352 17.109 -4.723 1 98.62 87 ALA A O 1
ATOM 662 N N . ARG A 1 88 ? 10.672 16.016 -2.811 1 98.56 88 ARG A N 1
ATOM 663 C CA . ARG A 1 88 ? 9.992 14.781 -3.197 1 98.56 88 ARG A CA 1
ATOM 664 C C . ARG A 1 88 ? 9.352 14.109 -1.99 1 98.56 88 ARG A C 1
ATOM 666 O O . ARG A 1 88 ? 9.797 14.297 -0.856 1 98.56 88 ARG A O 1
ATOM 673 N N . PRO A 1 89 ? 8.367 13.32 -2.238 1 98.75 89 PRO A N 1
ATOM 674 C CA . PRO A 1 89 ? 7.695 12.656 -1.117 1 98.75 89 PRO A CA 1
ATOM 675 C C . PRO A 1 89 ? 8.492 11.477 -0.565 1 98.75 89 PRO A C 1
ATOM 677 O O . PRO A 1 89 ? 9.297 10.883 -1.285 1 98.75 89 PRO A O 1
ATOM 680 N N . LEU A 1 90 ? 8.32 11.227 0.664 1 98.88 90 LEU A N 1
ATOM 681 C CA . LEU A 1 90 ? 8.734 10.008 1.355 1 98.88 90 LEU A CA 1
ATOM 682 C C . LEU A 1 90 ? 7.527 9.297 1.966 1 98.88 90 LEU A C 1
ATOM 684 O O . LEU A 1 90 ? 6.469 9.898 2.139 1 98.88 90 LEU A O 1
ATOM 688 N N . LEU A 1 91 ? 7.668 8.07 2.246 1 98.81 91 LEU A N 1
ATOM 689 C CA . LEU A 1 91 ? 6.66 7.316 2.98 1 98.81 91 LEU A CA 1
ATOM 690 C C . LEU A 1 91 ? 7.152 6.977 4.383 1 98.81 91 LEU A C 1
ATOM 692 O O . LEU A 1 91 ? 8.344 6.727 4.586 1 98.81 91 LEU A O 1
ATOM 696 N N . ALA A 1 92 ? 6.18 6.93 5.281 1 98.75 92 ALA A N 1
ATOM 697 C CA . ALA A 1 92 ? 6.547 6.746 6.684 1 98.75 92 ALA A CA 1
ATOM 698 C C . ALA A 1 92 ? 5.57 5.805 7.387 1 98.75 92 ALA A C 1
ATOM 700 O O . ALA A 1 92 ? 4.422 5.66 6.957 1 98.75 92 ALA A O 1
ATOM 701 N N . ARG A 1 93 ? 6.043 5.148 8.414 1 98.38 93 ARG A N 1
ATOM 702 C CA . ARG A 1 93 ? 5.254 4.32 9.32 1 98.38 93 ARG A CA 1
ATOM 703 C C . ARG A 1 93 ? 4.891 5.086 10.586 1 98.38 93 ARG A C 1
ATOM 705 O O . ARG A 1 93 ? 5.762 5.68 11.227 1 98.38 93 ARG A O 1
ATOM 712 N N . VAL A 1 94 ? 3.656 5.082 10.984 1 98 94 VAL A N 1
ATOM 713 C CA . VAL A 1 94 ? 3.188 5.859 12.125 1 98 94 VAL A CA 1
ATOM 714 C C . VAL A 1 94 ? 3.162 4.977 13.375 1 98 94 VAL A C 1
ATOM 716 O O . VAL A 1 94 ? 2.568 3.895 13.367 1 98 94 VAL A O 1
ATOM 719 N N . TRP A 1 95 ? 3.717 5.422 14.461 1 96.88 95 TRP A N 1
ATOM 720 C CA . TRP A 1 95 ? 3.93 4.598 15.648 1 96.88 95 TRP A CA 1
ATOM 721 C C . TRP A 1 95 ? 3.07 5.082 16.812 1 96.88 95 TRP A C 1
ATOM 723 O O . TRP A 1 95 ? 3.307 4.711 17.969 1 96.88 95 TRP A O 1
ATOM 733 N N . LEU A 1 96 ? 2.092 5.855 16.609 1 93.62 96 LEU A N 1
ATOM 734 C CA . LEU A 1 96 ? 1.299 6.477 17.672 1 93.62 96 LEU A CA 1
ATOM 735 C C . LEU A 1 96 ? 0.418 5.441 18.359 1 93.62 96 LEU A C 1
ATOM 737 O O . LEU A 1 96 ? 0.004 5.641 19.5 1 93.62 96 LEU A O 1
ATOM 741 N N . ALA A 1 97 ? 0.053 4.395 17.672 1 86.31 97 ALA A N 1
ATOM 742 C CA . ALA A 1 97 ? -0.767 3.324 18.219 1 86.31 97 ALA A CA 1
ATOM 743 C C . ALA A 1 97 ? -0.303 1.96 17.719 1 86.31 97 ALA A C 1
ATOM 745 O O . ALA A 1 97 ? 0.282 1.854 16.641 1 86.31 97 ALA A O 1
ATOM 746 N N . PRO A 1 98 ? -0.548 1.027 18.547 1 82.56 98 PRO A N 1
ATOM 747 C CA . PRO A 1 98 ? -0.168 -0.313 18.094 1 82.56 98 PRO A CA 1
ATOM 748 C C . PRO A 1 98 ? -0.924 -0.752 16.844 1 82.56 98 PRO A C 1
ATOM 750 O O . PRO A 1 98 ? -2.141 -0.56 16.75 1 82.56 98 PRO A O 1
ATOM 753 N N . PRO A 1 99 ? -0.117 -1.279 16 1 81.75 99 PRO A N 1
ATOM 754 C CA . PRO A 1 99 ? -0.807 -1.788 14.812 1 81.75 99 PRO A CA 1
ATOM 755 C C . PRO A 1 99 ? -1.484 -3.135 15.055 1 81.75 99 PRO A C 1
ATOM 757 O O . PRO A 1 99 ? -1.261 -3.764 16.094 1 81.75 99 PRO A O 1
ATOM 760 N N . ALA A 1 100 ? -2.277 -3.518 14.062 1 77.06 100 ALA A N 1
ATOM 761 C CA . ALA A 1 100 ? -3.043 -4.758 14.164 1 77.06 100 ALA A CA 1
ATOM 762 C C . ALA A 1 100 ? -2.203 -5.957 13.742 1 77.06 100 ALA A C 1
ATOM 764 O O . ALA A 1 100 ? -2.605 -7.105 13.938 1 77.06 100 ALA A O 1
ATOM 765 N N . THR A 1 101 ? -1.04 -5.793 13.352 1 87.06 101 THR A N 1
ATOM 766 C CA . THR A 1 101 ? -0.251 -6.91 12.852 1 87.06 101 THR A CA 1
ATOM 767 C C . THR A 1 101 ? 0.52 -7.586 13.984 1 87.06 101 THR A C 1
ATOM 769 O O . THR A 1 101 ? 0.903 -6.93 14.953 1 87.06 101 THR A O 1
ATOM 772 N N . ALA A 1 102 ? 0.808 -8.852 13.805 1 83.69 102 ALA A N 1
ATOM 773 C CA . ALA A 1 102 ? 1.46 -9.664 14.828 1 83.69 102 ALA A CA 1
ATOM 774 C C . ALA A 1 102 ? 2.887 -9.188 15.078 1 83.69 102 ALA A C 1
ATOM 776 O O . ALA A 1 102 ? 3.381 -9.258 16.203 1 83.69 102 ALA A O 1
ATOM 777 N N . ASP A 1 103 ? 3.535 -8.695 14.086 1 90.88 103 ASP A N 1
ATOM 778 C CA . ASP A 1 103 ? 4.934 -8.305 14.219 1 90.88 103 ASP A CA 1
ATOM 779 C C . ASP A 1 103 ? 5.059 -6.902 14.805 1 90.88 103 ASP A C 1
ATOM 781 O O . ASP A 1 103 ? 6.164 -6.426 15.062 1 90.88 103 ASP A O 1
ATOM 785 N N . GLY A 1 104 ? 3.939 -6.246 14.922 1 93.75 104 GLY A N 1
ATOM 786 C CA . GLY A 1 104 ? 3.908 -4.965 15.617 1 93.75 104 GLY A CA 1
ATOM 787 C C . GLY A 1 104 ? 4.461 -3.826 14.781 1 93.75 104 GLY A C 1
ATOM 788 O O . GLY A 1 104 ? 4.82 -2.775 15.312 1 93.75 104 GLY A O 1
ATOM 789 N N . VAL A 1 105 ? 4.641 -3.957 13.461 1 97.19 105 VAL A N 1
ATOM 790 C CA . VAL A 1 105 ? 5.195 -2.916 12.602 1 97.19 105 VAL A CA 1
ATOM 791 C C . VAL A 1 105 ? 4.086 -2.301 11.75 1 97.19 105 VAL A C 1
ATOM 793 O O . VAL A 1 105 ? 3.414 -3.004 10.992 1 97.19 105 VAL A O 1
ATOM 796 N N . PRO A 1 106 ? 3.822 -0.999 11.914 1 97.19 106 PRO A N 1
ATOM 797 C CA . PRO A 1 106 ? 2.771 -0.357 11.125 1 97.19 106 PRO A CA 1
ATOM 798 C C . PRO A 1 106 ? 3.135 -0.248 9.641 1 97.19 106 PRO A C 1
ATOM 800 O O . PRO A 1 106 ? 4.309 -0.365 9.281 1 97.19 106 PRO A O 1
ATOM 803 N N . GLY A 1 107 ? 2.104 -0.139 8.836 1 96.81 107 GLY A N 1
ATOM 804 C CA . GLY A 1 107 ? 2.332 0.054 7.414 1 96.81 107 GLY A CA 1
ATOM 805 C C . GLY A 1 107 ? 2.768 1.465 7.066 1 96.81 107 GLY A C 1
ATOM 806 O O . GLY A 1 107 ? 2.836 2.332 7.941 1 96.81 107 GLY A O 1
ATOM 807 N N . LYS A 1 108 ? 3.16 1.682 5.887 1 97.62 108 LYS A N 1
ATOM 808 C CA . LYS A 1 108 ? 3.555 2.998 5.395 1 97.62 108 LYS A CA 1
ATOM 809 C C . LYS A 1 108 ? 2.332 3.844 5.043 1 97.62 108 LYS A C 1
ATOM 811 O O . LYS A 1 108 ? 1.946 3.932 3.877 1 97.62 108 LYS A O 1
ATOM 816 N N . THR A 1 109 ? 1.771 4.484 6.043 1 98 109 THR A N 1
ATOM 817 C CA . THR A 1 109 ? 0.469 5.125 5.902 1 98 109 THR A CA 1
ATOM 818 C C . THR A 1 109 ? 0.595 6.641 6.047 1 98 109 THR A C 1
ATOM 820 O O . THR A 1 109 ? -0.401 7.332 6.266 1 98 109 THR A O 1
ATOM 823 N N . HIS A 1 110 ? 1.779 7.152 6.055 1 98.62 110 HIS A N 1
ATOM 824 C CA . HIS A 1 110 ? 2.049 8.586 6.137 1 98.62 110 HIS A CA 1
ATOM 825 C C . HIS A 1 110 ? 3.049 9.023 5.074 1 98.62 110 HIS A C 1
ATOM 827 O O . HIS A 1 110 ? 3.807 8.203 4.555 1 98.62 110 HIS A O 1
ATOM 833 N N . THR A 1 111 ? 2.928 10.258 4.688 1 98.88 111 THR A N 1
ATOM 834 C CA . THR A 1 111 ? 3.895 10.828 3.756 1 98.88 111 THR A CA 1
ATOM 835 C C . THR A 1 111 ? 4.383 12.188 4.254 1 98.88 111 THR A C 1
ATOM 837 O O . THR A 1 111 ? 3.67 12.883 4.98 1 98.88 111 THR A O 1
ATOM 840 N N . LEU A 1 112 ? 5.594 12.453 3.975 1 98.88 112 LEU A N 1
ATOM 841 C CA . LEU A 1 112 ? 6.242 13.734 4.23 1 98.88 112 LEU A CA 1
ATOM 842 C C . LEU A 1 112 ? 7.152 14.133 3.072 1 98.88 112 LEU A C 1
ATOM 844 O O . LEU A 1 112 ? 7.23 13.414 2.068 1 98.88 112 LEU A O 1
ATOM 848 N N . SER A 1 113 ? 7.828 15.289 3.182 1 98.88 113 SER A N 1
ATOM 849 C CA . SER A 1 113 ? 8.656 15.766 2.076 1 98.88 113 SER A CA 1
ATOM 850 C C . SER A 1 113 ? 10.133 15.781 2.455 1 98.88 113 SER A C 1
ATOM 852 O O . SER A 1 113 ? 10.484 16.172 3.568 1 98.88 113 SER A O 1
ATOM 854 N N . LEU A 1 114 ? 10.922 15.234 1.619 1 98.94 114 LEU A N 1
ATOM 855 C CA . LEU A 1 114 ? 12.359 15.508 1.617 1 98.94 114 LEU A CA 1
ATOM 856 C C . LEU A 1 114 ? 12.68 16.734 0.775 1 98.94 114 LEU A C 1
ATOM 858 O O . LEU A 1 114 ? 12.344 16.781 -0.412 1 98.94 114 LEU A O 1
ATOM 862 N N . VAL A 1 115 ? 13.281 17.719 1.348 1 98.94 115 VAL A N 1
ATOM 863 C CA . VAL A 1 115 ? 13.531 19 0.691 1 98.94 115 VAL A CA 1
ATOM 864 C C . VAL A 1 115 ? 15.039 19.266 0.658 1 98.94 115 VAL A C 1
ATOM 866 O O . VAL A 1 115 ? 15.719 19.141 1.675 1 98.94 115 VAL A O 1
ATOM 869 N N . ARG A 1 116 ? 15.555 19.641 -0.491 1 98.56 116 ARG A N 1
ATOM 870 C CA . ARG A 1 116 ? 16.969 20 -0.627 1 98.56 116 ARG A CA 1
ATOM 871 C C . ARG A 1 116 ? 17.156 21.5 -0.521 1 98.56 116 ARG A C 1
ATOM 873 O O . ARG A 1 116 ? 16.609 22.266 -1.323 1 98.56 116 ARG A O 1
ATOM 880 N N . ILE A 1 117 ? 17.891 21.938 0.502 1 98.31 117 ILE A N 1
ATOM 881 C CA . ILE A 1 117 ? 18.188 23.344 0.709 1 98.31 117 ILE A CA 1
ATOM 882 C C . ILE A 1 117 ? 19.703 23.547 0.832 1 98.31 117 ILE A C 1
ATOM 884 O O . ILE A 1 117 ? 20.328 23.016 1.75 1 98.31 117 ILE A O 1
ATOM 888 N N . ASP A 1 118 ? 20.312 24.25 -0.061 1 96.31 118 ASP A N 1
ATOM 889 C CA . ASP A 1 118 ? 21.75 24.562 -0.059 1 96.31 118 ASP A CA 1
ATOM 890 C C . ASP A 1 118 ? 22.578 23.297 0.085 1 96.31 118 ASP A C 1
ATOM 892 O O . ASP A 1 118 ? 23.469 23.219 0.938 1 96.31 118 ASP A O 1
ATOM 896 N N . GLY A 1 119 ? 22.156 22.266 -0.574 1 97.06 119 GLY A N 1
ATOM 897 C CA . GLY A 1 119 ? 22.922 21.016 -0.625 1 97.06 119 GLY A CA 1
ATOM 898 C C . GLY A 1 119 ? 22.656 20.109 0.561 1 97.06 119 GLY A C 1
ATOM 899 O O . GLY A 1 119 ? 23.203 19.016 0.645 1 97.06 119 GLY A O 1
ATOM 900 N N . GLN A 1 120 ? 21.781 20.625 1.492 1 97.94 120 GLN A N 1
ATOM 901 C CA . GLN A 1 120 ? 21.406 19.875 2.68 1 97.94 120 GLN A CA 1
ATOM 902 C C . GLN A 1 120 ? 19.969 19.359 2.58 1 97.94 120 GLN A C 1
ATOM 904 O O . GLN A 1 120 ? 19.078 20.094 2.18 1 97.94 120 GLN A O 1
ATOM 909 N N . ASP A 1 121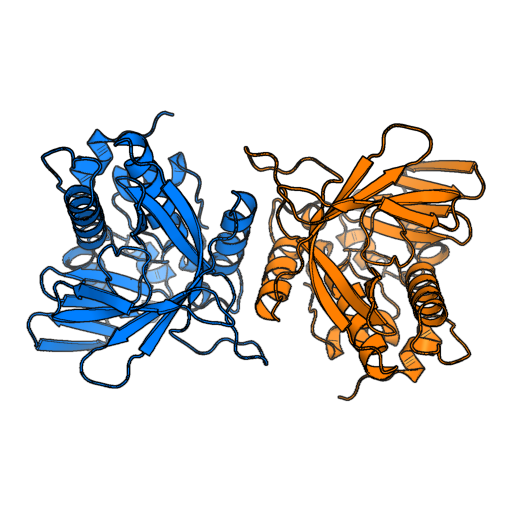 ? 19.812 18.031 2.869 1 98.69 121 ASP A N 1
ATOM 910 C CA . ASP A 1 121 ? 18.469 17.469 2.912 1 98.69 121 ASP A CA 1
ATOM 911 C C . ASP A 1 121 ? 17.75 17.875 4.203 1 98.69 121 ASP A C 1
ATOM 913 O O . ASP A 1 121 ? 18.344 17.875 5.277 1 98.69 121 ASP A O 1
ATOM 917 N N . TRP A 1 122 ? 16.516 18.25 4.082 1 98.88 122 TRP A N 1
ATOM 918 C CA . TRP A 1 122 ? 15.594 18.562 5.168 1 98.88 122 TRP A CA 1
ATOM 919 C C . TRP A 1 122 ? 14.344 17.703 5.078 1 98.88 122 TRP A C 1
ATOM 921 O O . TRP A 1 122 ? 14 17.203 4.008 1 98.88 122 TRP A O 1
ATOM 931 N N . ILE A 1 123 ? 13.727 17.5 6.25 1 98.88 123 ILE A N 1
ATOM 932 C CA . ILE A 1 123 ? 12.383 16.922 6.203 1 98.88 123 ILE A CA 1
ATOM 933 C C . ILE A 1 123 ? 11.352 18 6.559 1 98.88 123 ILE A C 1
ATOM 935 O O . ILE A 1 123 ? 11.609 18.859 7.406 1 98.88 123 ILE A O 1
ATOM 939 N N . ALA A 1 124 ? 10.258 18.016 5.895 1 98.81 124 ALA A N 1
ATOM 940 C CA . ALA A 1 124 ? 9.094 18.859 6.129 1 98.81 124 ALA A CA 1
ATOM 941 C C . ALA A 1 124 ? 7.801 18.031 6.094 1 98.81 124 ALA A C 1
ATOM 943 O O . ALA A 1 124 ? 7.652 17.141 5.266 1 98.81 124 ALA A O 1
ATOM 944 N N . ASP A 1 125 ? 6.965 18.312 7.008 1 98.75 125 ASP A N 1
ATOM 945 C CA . ASP A 1 125 ? 5.73 17.547 7.137 1 98.75 125 ASP A CA 1
ATOM 946 C C . ASP A 1 125 ? 4.539 18.469 7.422 1 98.75 125 ASP A C 1
ATOM 948 O O . ASP A 1 125 ? 4.328 18.875 8.562 1 98.75 125 ASP A O 1
ATOM 952 N N . CYS A 1 126 ? 3.662 18.578 6.457 1 98.62 126 CYS A N 1
ATOM 953 C CA . CYS A 1 126 ? 2.512 19.469 6.578 1 98.62 126 CYS A CA 1
ATOM 954 C C . CYS A 1 126 ? 1.258 18.688 6.953 1 98.62 126 CYS A C 1
ATOM 956 O O . CYS A 1 126 ? 0.161 19.25 6.996 1 98.62 126 CYS A O 1
ATOM 958 N N . GLY A 1 127 ? 1.485 17.406 7.238 1 98.38 127 GLY A N 1
ATOM 959 C CA . GLY A 1 127 ? 0.238 16.672 7.312 1 98.38 127 GLY A CA 1
ATOM 960 C C . GLY A 1 127 ? 0.22 15.641 8.43 1 98.38 127 GLY A C 1
ATOM 961 O O . GLY A 1 127 ? -0.594 14.711 8.414 1 98.38 127 GLY A O 1
ATOM 962 N N . PHE A 1 128 ? 1.105 15.734 9.414 1 97.88 128 PHE A N 1
ATOM 963 C CA . PHE A 1 128 ? 1.05 14.789 10.523 1 97.88 128 PHE A CA 1
ATOM 964 C C . PHE A 1 128 ? -0.011 15.195 11.539 1 97.88 128 PHE A C 1
ATOM 966 O O . PHE A 1 128 ? 0.136 16.203 12.219 1 97.88 128 PHE A O 1
ATOM 973 N N . GLY A 1 129 ? -1.003 14.43 11.766 1 96 129 GLY A N 1
ATOM 974 C CA . GLY A 1 129 ? -2.197 14.812 12.5 1 96 129 GLY A CA 1
ATOM 975 C C . GLY A 1 129 ? -2.016 14.75 14.008 1 96 129 GLY A C 1
ATOM 976 O O . GLY A 1 129 ? -2.793 15.344 14.758 1 96 129 GLY A O 1
ATOM 977 N N . GLY A 1 130 ? -0.934 14.078 14.508 1 92.75 130 GLY A N 1
ATOM 978 C CA . GLY A 1 130 ? -0.8 13.805 15.93 1 92.75 130 GLY A CA 1
ATOM 979 C C . GLY A 1 130 ? -0.017 14.867 16.672 1 92.75 130 GLY A C 1
ATOM 980 O O . GLY A 1 130 ? -0.075 14.945 17.906 1 92.75 130 GLY A O 1
ATOM 981 N N . SER A 1 131 ? 0.684 15.625 15.945 1 91.69 131 SER A N 1
ATOM 982 C CA . SER A 1 131 ? 1.55 16.656 16.516 1 91.69 131 SER A CA 1
ATOM 983 C C . SER A 1 131 ? 2.123 17.562 15.43 1 91.69 131 SER A C 1
ATOM 985 O O . SER A 1 131 ? 1.841 17.375 14.242 1 91.69 131 SER A O 1
ATOM 987 N N . TYR A 1 132 ? 2.785 18.578 15.859 1 95.62 132 TYR A N 1
ATOM 988 C CA . TYR A 1 132 ? 3.516 19.453 14.945 1 95.62 132 TYR A CA 1
ATOM 989 C C . TYR A 1 132 ? 5.016 19.375 15.195 1 95.62 132 TYR A C 1
ATOM 991 O O . TYR A 1 132 ? 5.473 19.516 16.328 1 95.62 132 TYR A O 1
ATOM 999 N N . SER A 1 133 ? 5.719 19.078 14.227 1 95.94 133 SER A N 1
ATOM 1000 C CA . SER A 1 133 ? 7.176 19.156 14.234 1 95.94 133 SER A CA 1
ATOM 1001 C C . SER A 1 133 ? 7.676 20.141 13.172 1 95.94 133 SER A C 1
ATOM 1003 O O . SER A 1 133 ? 7.344 20 11.992 1 95.94 133 SER A O 1
ATOM 1005 N N . PRO A 1 134 ? 8.453 21.156 13.602 1 97.69 134 PRO A N 1
ATOM 1006 C CA . PRO A 1 134 ? 9.055 22.016 12.586 1 97.69 134 PRO A CA 1
ATOM 1007 C C . PRO A 1 134 ? 9.945 21.25 11.609 1 97.69 134 PRO A C 1
ATOM 1009 O O . PRO A 1 134 ? 10.391 20.141 11.922 1 97.69 134 PRO A O 1
ATOM 1012 N N . PRO A 1 135 ? 10.141 21.875 10.344 1 98.5 135 PRO A N 1
ATOM 1013 C CA . PRO A 1 135 ? 11.133 21.266 9.469 1 98.5 135 PRO A CA 1
ATOM 1014 C C . PRO A 1 135 ? 12.492 21.078 10.148 1 98.5 135 PRO A C 1
ATOM 1016 O O . PRO A 1 135 ? 12.867 21.875 11.008 1 98.5 135 PRO A O 1
ATOM 1019 N N . MET A 1 136 ? 13.164 20.031 9.805 1 98.31 136 MET A N 1
ATOM 1020 C CA . MET A 1 136 ? 14.453 19.719 10.406 1 98.31 136 MET A CA 1
ATOM 1021 C C . MET A 1 136 ? 15.461 19.266 9.352 1 98.31 136 MET A C 1
ATOM 1023 O O . MET A 1 136 ? 15.086 18.609 8.383 1 98.31 136 MET A O 1
ATOM 1027 N N . PRO A 1 137 ? 16.766 19.656 9.562 1 98.69 137 PRO A N 1
ATOM 1028 C CA . PRO A 1 137 ? 17.766 19.016 8.695 1 98.69 137 PRO A CA 1
ATOM 1029 C C . PRO A 1 137 ? 17.844 17.5 8.898 1 98.69 137 PRO A C 1
ATOM 1031 O O . PRO A 1 137 ? 17.656 17.016 10.016 1 98.69 137 PRO A O 1
ATOM 1034 N N . LEU A 1 138 ? 18.062 16.812 7.852 1 98.75 138 LEU A N 1
ATOM 1035 C CA . LEU A 1 138 ? 18.25 15.367 7.945 1 98.75 138 LEU A CA 1
ATOM 1036 C C . LEU A 1 138 ? 19.625 15.031 8.508 1 98.75 138 LEU A C 1
ATOM 1038 O O . LEU A 1 138 ? 20.516 14.633 7.762 1 98.75 138 LEU A O 1
ATOM 1042 N N . VAL A 1 139 ? 19.719 15.164 9.789 1 98.5 139 VAL A N 1
ATOM 1043 C CA . VAL A 1 139 ? 20.953 14.914 10.531 1 98.5 139 VAL A CA 1
ATOM 1044 C C . VAL A 1 139 ? 20.641 14.125 11.805 1 98.5 139 VAL A C 1
ATOM 1046 O O . VAL A 1 139 ? 19.672 14.43 12.508 1 98.5 139 VAL A O 1
ATOM 1049 N N . ASP A 1 140 ? 21.422 13.117 12.047 1 98.38 140 ASP A N 1
ATOM 1050 C CA . ASP A 1 140 ? 21.234 12.297 13.242 1 98.38 140 ASP A CA 1
ATOM 1051 C C . ASP A 1 140 ? 21.344 13.141 14.508 1 98.38 140 ASP A C 1
ATOM 1053 O O . ASP A 1 140 ? 22.359 13.812 14.727 1 98.38 140 ASP A O 1
ATOM 1057 N N . GLY A 1 141 ? 20.266 13.148 15.266 1 96.88 141 GLY A N 1
ATOM 1058 C CA . GLY A 1 141 ? 20.266 13.883 16.516 1 96.88 141 GLY A CA 1
ATOM 1059 C C . GLY A 1 141 ? 19.688 15.281 16.391 1 96.88 141 GLY A C 1
ATOM 1060 O O . GLY A 1 141 ? 19.594 16.016 17.375 1 96.88 141 GLY A O 1
ATOM 1061 N N . ALA A 1 142 ? 19.234 15.641 15.211 1 97.69 142 ALA A N 1
ATOM 1062 C CA . ALA A 1 142 ? 18.641 16.969 15.023 1 97.69 142 ALA A CA 1
ATOM 1063 C C . ALA A 1 142 ? 17.406 17.125 15.898 1 97.69 142 ALA A C 1
ATOM 1065 O O . ALA A 1 142 ? 16.625 16.188 16.094 1 97.69 142 ALA A O 1
ATOM 1066 N N . THR A 1 143 ? 17.219 18.281 16.438 1 96 143 THR A N 1
ATOM 1067 C CA . THR A 1 143 ? 16.047 18.609 17.25 1 96 143 THR A CA 1
ATOM 1068 C C . THR A 1 143 ? 15.391 19.891 16.766 1 96 143 THR A C 1
ATOM 1070 O O . THR A 1 143 ? 16.031 20.734 16.125 1 96 143 THR A O 1
ATOM 1073 N N . ALA A 1 144 ? 14.156 19.984 16.953 1 95.88 144 ALA A N 1
ATOM 1074 C CA . ALA A 1 144 ? 13.383 21.203 16.719 1 95.88 144 ALA A CA 1
ATOM 1075 C C . ALA A 1 144 ? 12.266 21.359 17.75 1 95.88 144 ALA A C 1
ATOM 1077 O O . ALA A 1 144 ? 11.602 20.375 18.094 1 95.88 144 ALA A O 1
ATOM 1078 N N . THR A 1 145 ? 12.109 22.516 18.266 1 93.31 145 THR A N 1
ATOM 1079 C CA . THR A 1 145 ? 11.062 22.797 19.25 1 93.31 145 THR A CA 1
ATOM 1080 C C . THR A 1 145 ? 9.867 23.484 18.594 1 93.31 145 THR A C 1
ATOM 1082 O O . THR A 1 145 ? 10.031 24.469 17.875 1 93.31 145 THR A O 1
ATOM 1085 N N . GLY A 1 146 ? 8.734 22.891 18.828 1 89.75 146 GLY A N 1
ATOM 1086 C CA . GLY A 1 146 ? 7.516 23.438 18.266 1 89.75 146 GLY A CA 1
ATOM 1087 C C . GLY A 1 146 ? 6.965 24.609 19.078 1 89.75 146 GLY A C 1
ATOM 1088 O O . GLY A 1 146 ? 7.512 24.953 20.125 1 89.75 146 GLY A O 1
ATOM 1089 N N . PRO A 1 147 ? 5.918 25.219 18.547 1 82.81 147 PRO A N 1
ATOM 1090 C CA . PRO A 1 147 ? 5.32 26.359 19.234 1 82.81 147 PRO A CA 1
ATOM 1091 C C . PRO A 1 147 ? 4.734 26 20.594 1 82.81 147 PRO A C 1
ATOM 1093 O O . PRO A 1 147 ? 4.562 26.875 21.453 1 82.81 147 PRO A O 1
ATOM 1096 N N . ASP A 1 148 ? 4.414 24.75 20.844 1 83.69 148 ASP A N 1
ATOM 1097 C CA . ASP A 1 148 ? 3.838 24.312 22.109 1 83.69 148 ASP A CA 1
ATOM 1098 C C . ASP A 1 148 ? 4.93 24.016 23.141 1 83.69 148 ASP A C 1
ATOM 1100 O O . ASP A 1 148 ? 4.637 23.578 24.25 1 83.69 148 ASP A O 1
ATOM 1104 N N . GLY A 1 149 ? 6.141 24.109 22.75 1 86.5 149 GLY A N 1
ATOM 1105 C CA . GLY A 1 149 ? 7.25 23.875 23.656 1 86.5 149 GLY A CA 1
ATOM 1106 C C . GLY A 1 149 ? 7.766 22.453 23.625 1 86.5 149 GLY A C 1
ATOM 1107 O O . GLY A 1 149 ? 8.805 22.141 24.203 1 86.5 149 GLY A O 1
ATOM 1108 N N . THR A 1 150 ? 7.102 21.656 22.906 1 89.25 150 THR A N 1
ATOM 1109 C CA . THR A 1 150 ? 7.539 20.281 22.812 1 89.25 150 THR A CA 1
ATOM 1110 C C . THR A 1 150 ? 8.688 20.141 21.812 1 89.25 150 THR A C 1
ATOM 1112 O O . THR A 1 150 ? 8.68 20.797 20.766 1 89.25 150 THR A O 1
ATOM 1115 N N . THR A 1 151 ? 9.594 19.234 22.141 1 93.94 151 THR A N 1
ATOM 1116 C CA . THR A 1 151 ? 10.766 19.047 21.281 1 93.94 151 THR A CA 1
ATOM 1117 C C . THR A 1 151 ? 10.641 17.766 20.484 1 93.94 151 THR A C 1
AT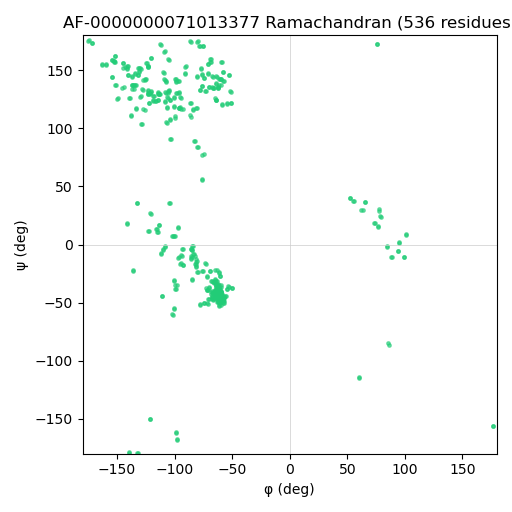OM 1119 O O . THR A 1 151 ? 10.297 16.703 21.031 1 93.94 151 THR A O 1
ATOM 1122 N N . SER A 1 152 ? 10.891 17.891 19.203 1 96.25 152 SER A N 1
ATOM 1123 C CA . SER A 1 152 ? 11.023 16.734 18.312 1 96.25 152 SER A CA 1
ATOM 1124 C C . SER A 1 152 ? 12.484 16.391 18.062 1 96.25 152 SER A C 1
ATOM 1126 O O . SER A 1 152 ? 13.328 17.281 17.969 1 96.25 152 SER A O 1
ATOM 1128 N N . ARG A 1 153 ? 12.734 15.102 18 1 96.75 153 ARG A N 1
ATOM 1129 C CA . ARG A 1 153 ? 14.086 14.617 17.766 1 96.75 153 ARG A CA 1
ATOM 1130 C C . ARG A 1 153 ? 14.125 13.625 16.594 1 96.75 153 ARG A C 1
ATOM 1132 O O . ARG A 1 153 ? 13.289 12.719 16.516 1 96.75 153 ARG A O 1
ATOM 1139 N N . LEU A 1 154 ? 15.055 13.812 15.727 1 97.81 154 LEU A N 1
ATOM 1140 C CA . LEU A 1 154 ? 15.266 12.945 14.57 1 97.81 154 LEU A CA 1
ATOM 1141 C C . LEU A 1 154 ? 16.531 12.102 14.75 1 97.81 154 LEU A C 1
ATOM 1143 O O . LEU A 1 154 ? 17.609 12.648 14.969 1 97.81 154 LEU A O 1
ATOM 1147 N N . GLN A 1 155 ? 16.328 10.797 14.656 1 97.94 155 GLN A N 1
ATOM 1148 C CA . GLN A 1 155 ? 17.469 9.906 14.844 1 97.94 155 GLN A CA 1
ATOM 1149 C C . GLN A 1 155 ? 17.516 8.82 13.773 1 97.94 155 GLN A C 1
ATOM 1151 O O . GLN A 1 155 ? 16.469 8.375 13.305 1 97.94 155 GLN A O 1
ATOM 1156 N N . ARG A 1 156 ? 18.734 8.469 13.453 1 98.44 156 ARG A N 1
ATOM 1157 C CA . ARG A 1 156 ? 18.891 7.289 12.609 1 98.44 156 ARG A CA 1
ATOM 1158 C C . ARG A 1 156 ? 18.391 6.039 13.328 1 98.44 156 ARG A C 1
ATOM 1160 O O . ARG A 1 156 ? 18.625 5.875 14.531 1 98.44 156 ARG A O 1
ATOM 1167 N N . ASP A 1 157 ? 17.734 5.246 12.625 1 98.12 157 ASP A N 1
ATOM 1168 C CA . ASP A 1 157 ? 17.266 3.953 13.125 1 98.12 157 ASP A CA 1
ATOM 1169 C C . ASP A 1 157 ? 17.797 2.812 12.258 1 98.12 157 ASP A C 1
ATOM 1171 O O . ASP A 1 157 ? 17.656 2.836 11.031 1 98.12 157 ASP A O 1
ATOM 1175 N N . GLU A 1 158 ? 18.359 1.809 12.789 1 96.62 158 GLU A N 1
ATOM 1176 C CA . GLU A 1 158 ? 19.016 0.725 12.055 1 96.62 158 GLU A CA 1
ATOM 1177 C C . GLU A 1 158 ? 18.016 -0.071 11.234 1 96.62 158 GLU A C 1
ATOM 1179 O O . GLU A 1 158 ? 18.344 -0.586 10.164 1 96.62 158 GLU A O 1
ATOM 1184 N N . THR A 1 159 ? 16.844 -0.153 11.734 1 96.69 159 THR A N 1
ATOM 1185 C CA . THR A 1 159 ? 15.844 -1.016 11.117 1 96.69 159 THR A CA 1
ATOM 1186 C C . THR A 1 159 ? 14.898 -0.203 10.234 1 96.69 159 THR A C 1
ATOM 1188 O O . THR A 1 159 ? 14.57 -0.615 9.125 1 96.69 159 THR A O 1
ATOM 1191 N N . PHE A 1 160 ? 14.57 0.989 10.711 1 98.19 160 PHE A N 1
ATOM 1192 C CA . PHE A 1 160 ? 13.453 1.687 10.07 1 98.19 160 PHE A CA 1
ATOM 1193 C C . PHE A 1 160 ? 13.938 2.969 9.406 1 98.19 160 PHE A C 1
ATOM 1195 O O . PHE A 1 160 ? 13.125 3.832 9.055 1 98.19 160 PHE A O 1
ATOM 1202 N N . GLY A 1 161 ? 15.281 3.182 9.227 1 98.44 161 GLY A N 1
ATOM 1203 C CA . GLY A 1 161 ? 15.852 4.332 8.547 1 98.44 161 GLY A CA 1
ATOM 1204 C C . GLY A 1 161 ? 16.031 5.535 9.445 1 98.44 161 GLY A C 1
ATOM 1205 O O . GLY A 1 161 ? 17.094 5.727 10.039 1 98.44 161 GLY A O 1
ATOM 1206 N N . TRP A 1 162 ? 15 6.305 9.586 1 98.81 162 TRP A N 1
ATOM 1207 C CA . TRP A 1 162 ? 14.938 7.469 10.469 1 98.81 162 TRP A CA 1
ATOM 1208 C C . TRP A 1 162 ? 13.727 7.387 11.391 1 98.81 162 TRP A C 1
ATOM 1210 O O . TRP A 1 162 ? 12.664 6.906 10.992 1 98.81 162 TRP A O 1
ATOM 1220 N N . MET A 1 163 ? 13.891 7.797 12.602 1 98.56 163 MET A N 1
ATOM 1221 C CA . MET A 1 163 ? 12.805 7.852 13.578 1 98.56 163 MET A CA 1
ATOM 1222 C C . MET A 1 163 ? 12.641 9.266 14.117 1 98.56 163 MET A C 1
ATOM 1224 O O . MET A 1 163 ? 13.602 9.883 14.57 1 98.56 163 MET A O 1
ATOM 1228 N N . LEU A 1 164 ? 11.484 9.82 13.961 1 98.38 164 LEU A N 1
ATOM 1229 C CA . LEU A 1 164 ? 11.125 11.062 14.641 1 98.38 164 LEU A CA 1
ATOM 1230 C C . LEU A 1 164 ? 10.375 10.773 15.938 1 98.38 164 LEU A C 1
ATOM 1232 O O . LEU A 1 164 ? 9.391 10.023 15.938 1 98.38 164 LEU A O 1
ATOM 1236 N N . SER A 1 165 ? 10.883 11.344 16.984 1 97.38 165 SER A N 1
ATOM 1237 C CA . SER A 1 165 ? 10.25 11.188 18.297 1 97.38 165 SER A CA 1
ATOM 1238 C C . SER A 1 165 ? 9.922 12.539 18.922 1 97.38 165 SER A C 1
ATOM 1240 O O . SER A 1 165 ? 10.484 13.562 18.516 1 97.38 165 SER A O 1
ATOM 1242 N N . ARG A 1 166 ? 9 12.5 19.766 1 93.5 166 ARG A N 1
ATOM 1243 C CA . ARG A 1 166 ? 8.602 13.688 20.516 1 93.5 166 ARG A CA 1
ATOM 1244 C C . ARG A 1 166 ? 8.945 13.539 21.984 1 93.5 166 ARG A C 1
ATOM 1246 O O . ARG A 1 166 ? 8.695 12.492 22.594 1 93.5 166 ARG A O 1
ATOM 1253 N N . ASP A 1 167 ? 9.609 14.547 22.469 1 84.69 167 ASP A N 1
ATOM 1254 C CA . ASP A 1 167 ? 9.945 14.625 23.891 1 84.69 167 ASP A CA 1
ATOM 1255 C C . ASP A 1 167 ? 9.094 15.68 24.594 1 84.69 167 ASP A C 1
ATOM 1257 O O . ASP A 1 167 ? 9.367 16.875 24.484 1 84.69 167 ASP A O 1
ATOM 1261 N N . ALA A 1 168 ? 8.086 15.297 25.406 1 72.69 168 ALA A N 1
ATOM 1262 C CA . ALA A 1 168 ? 7.234 16.219 26.156 1 72.69 168 ALA A CA 1
ATOM 1263 C C . ALA A 1 168 ? 7.609 16.234 27.625 1 72.69 168 ALA A C 1
ATOM 1265 O O . ALA A 1 168 ? 6.738 16.344 28.5 1 72.69 168 ALA A O 1
ATOM 1266 N N . GLY A 1 169 ? 9 16.094 27.938 1 68.31 169 GLY A N 1
ATOM 1267 C CA . GLY A 1 169 ? 9.484 16.125 29.312 1 68.31 169 GLY A CA 1
ATOM 1268 C C . GLY A 1 169 ? 9.727 14.742 29.891 1 68.31 169 GLY A C 1
ATOM 1269 O O . GLY A 1 169 ? 10.367 14.609 30.938 1 68.31 169 GLY A O 1
ATOM 1270 N N . GLY A 1 170 ? 9.266 13.672 29.172 1 69.62 170 GLY A N 1
ATOM 1271 C CA . GLY A 1 170 ? 9.484 12.297 29.578 1 69.62 170 GLY A CA 1
ATOM 1272 C C . GLY A 1 170 ? 10.227 11.477 28.547 1 69.62 170 GLY A C 1
ATOM 1273 O O . GLY A 1 170 ? 11.125 11.977 27.875 1 69.62 170 GLY A O 1
ATOM 1274 N N . ASP A 1 171 ? 9.906 10.25 28.578 1 81 171 ASP A N 1
ATOM 1275 C CA . ASP A 1 171 ? 10.484 9.344 27.594 1 81 171 ASP A CA 1
ATOM 1276 C C . ASP A 1 171 ? 10.039 9.711 26.188 1 81 171 ASP A C 1
ATOM 1278 O O . ASP A 1 171 ? 8.844 9.922 25.938 1 81 171 ASP A O 1
ATOM 1282 N N . PRO A 1 172 ? 10.977 9.914 25.391 1 89.06 172 PRO A N 1
ATOM 1283 C CA . PRO A 1 172 ? 10.609 10.211 24.016 1 89.06 172 PRO A CA 1
ATOM 1284 C C . PRO A 1 172 ? 9.648 9.172 23.422 1 89.06 172 PRO A C 1
ATOM 1286 O O . PRO A 1 172 ? 9.82 7.973 23.656 1 89.06 172 PRO A O 1
ATOM 1289 N N . ARG A 1 173 ? 8.633 9.664 22.828 1 93.19 173 ARG A N 1
ATOM 1290 C CA . ARG A 1 173 ? 7.645 8.805 22.188 1 93.19 173 ARG A CA 1
ATOM 1291 C C . ARG A 1 173 ? 7.809 8.82 20.672 1 93.19 173 ARG A C 1
ATOM 1293 O O . ARG A 1 173 ? 7.746 9.875 20.047 1 93.19 173 ARG A O 1
ATOM 1300 N N . PRO A 1 174 ? 7.98 7.617 20.062 1 96 174 PRO A N 1
ATOM 1301 C CA . PRO A 1 174 ? 8.086 7.59 18.594 1 96 174 PRO A CA 1
ATOM 1302 C C . PRO A 1 174 ? 6.82 8.094 17.906 1 96 174 PRO A C 1
ATOM 1304 O O . PRO A 1 174 ? 5.707 7.793 18.359 1 96 174 PRO A O 1
ATOM 1307 N N . GLN A 1 175 ? 7.035 8.898 16.922 1 97.06 175 GLN A N 1
ATOM 1308 C CA . GLN A 1 175 ? 5.918 9.398 16.125 1 97.06 175 GLN A CA 1
ATOM 1309 C C . GLN A 1 175 ? 5.809 8.648 14.805 1 97.06 175 GLN A C 1
ATOM 1311 O O . GLN A 1 175 ? 4.809 7.977 14.547 1 97.06 175 GLN A O 1
ATOM 1316 N N . PHE A 1 176 ? 6.816 8.719 14.008 1 98.38 176 PHE A N 1
ATOM 1317 C CA . PHE A 1 176 ? 6.844 7.98 12.75 1 98.38 176 PHE A CA 1
ATOM 1318 C C . PHE A 1 176 ? 8.281 7.703 12.312 1 98.38 176 PHE A C 1
ATOM 1320 O O . PHE A 1 176 ? 9.211 8.359 12.781 1 98.38 176 PHE A O 1
ATOM 1327 N N . SER A 1 177 ? 8.453 6.719 11.469 1 98.62 177 SER A N 1
ATOM 1328 C CA . SER A 1 177 ? 9.734 6.367 10.859 1 98.62 177 SER A CA 1
ATOM 1329 C C . SER A 1 177 ? 9.648 6.391 9.344 1 98.62 177 SER A C 1
ATOM 1331 O O . SER A 1 177 ? 8.562 6.25 8.773 1 98.62 177 SER A O 1
ATOM 1333 N N . PHE A 1 178 ? 10.789 6.648 8.711 1 98.81 178 PHE A N 1
ATOM 1334 C CA . PHE A 1 178 ? 10.812 6.703 7.25 1 98.81 178 PHE A CA 1
ATOM 1335 C C . PHE A 1 178 ? 12.195 6.34 6.723 1 98.81 178 PHE A C 1
ATOM 1337 O O . PHE A 1 178 ? 13.172 6.348 7.469 1 98.81 178 PHE A O 1
ATOM 1344 N N . THR A 1 179 ? 12.211 5.926 5.477 1 98.44 179 THR A N 1
ATOM 1345 C CA . THR A 1 179 ? 13.445 5.75 4.723 1 98.44 179 THR A CA 1
ATOM 1346 C C . THR A 1 179 ? 13.539 6.77 3.592 1 98.44 179 THR A C 1
ATOM 1348 O O . THR A 1 179 ? 12.617 7.566 3.389 1 98.44 179 THR A O 1
ATOM 1351 N N . LEU A 1 180 ? 14.656 6.801 2.967 1 98.25 180 LEU A N 1
ATOM 1352 C CA . LEU A 1 180 ? 14.859 7.758 1.885 1 98.25 180 LEU A CA 1
ATOM 1353 C C . LEU A 1 180 ? 14.609 7.109 0.529 1 98.25 180 LEU A C 1
ATOM 1355 O O . LEU A 1 180 ? 15 7.652 -0.507 1 98.25 180 LEU A O 1
ATOM 1359 N N . ASP A 1 181 ? 13.977 5.945 0.536 1 97.06 181 ASP A N 1
ATOM 1360 C CA . ASP A 1 181 ? 13.68 5.234 -0.704 1 97.06 181 ASP A CA 1
ATOM 1361 C C . ASP A 1 181 ? 12.828 6.098 -1.638 1 97.06 181 ASP A C 1
ATOM 1363 O O . ASP A 1 181 ? 11.992 6.879 -1.182 1 97.06 181 ASP A O 1
ATOM 1367 N N . PRO A 1 182 ? 13.031 5.898 -2.996 1 97.12 182 PRO A N 1
ATOM 1368 C CA . PRO A 1 182 ? 12.141 6.598 -3.926 1 97.12 182 PRO A CA 1
ATOM 1369 C C . PRO A 1 182 ? 10.672 6.238 -3.725 1 97.12 182 PRO A C 1
ATOM 1371 O O . PRO A 1 182 ? 10.352 5.086 -3.426 1 97.12 182 PRO A O 1
ATOM 1374 N N . VAL A 1 183 ? 9.867 7.199 -3.877 1 98.19 183 VAL A N 1
ATOM 1375 C CA . VAL A 1 183 ? 8.422 7.043 -3.781 1 98.19 183 VAL A CA 1
ATOM 1376 C C . VAL A 1 183 ? 7.766 7.477 -5.09 1 98.19 183 VAL A C 1
ATOM 1378 O O . VAL A 1 183 ? 8.047 8.562 -5.602 1 98.19 183 VAL A O 1
ATOM 1381 N N . TRP A 1 184 ? 6.91 6.617 -5.594 1 97.69 184 TRP A N 1
ATOM 1382 C CA . TRP A 1 184 ? 6.199 6.918 -6.832 1 97.69 184 TRP A CA 1
ATOM 1383 C C . TRP A 1 184 ? 4.723 7.184 -6.559 1 97.69 184 TRP A C 1
ATOM 1385 O O . TRP A 1 184 ? 4.227 6.902 -5.465 1 97.69 184 TRP A O 1
ATOM 1395 N N . GLU A 1 185 ? 4.039 7.738 -7.535 1 97.44 185 GLU A N 1
ATOM 1396 C CA . GLU A 1 185 ? 2.625 8.07 -7.391 1 97.44 185 GLU A CA 1
ATOM 1397 C C . GLU A 1 185 ? 1.809 6.859 -6.961 1 97.44 185 GLU A C 1
ATOM 1399 O O . GLU A 1 185 ? 0.915 6.973 -6.121 1 97.44 185 GLU A O 1
ATOM 1404 N N . SER A 1 186 ? 2.162 5.711 -7.492 1 97.31 186 SER A N 1
ATOM 1405 C CA . SER A 1 186 ? 1.443 4.48 -7.168 1 97.31 186 SER A CA 1
ATOM 1406 C C . SER A 1 186 ? 1.58 4.133 -5.691 1 97.31 186 SER A C 1
ATOM 1408 O O . SER A 1 186 ? 0.649 3.598 -5.086 1 97.31 186 SER A O 1
ATOM 1410 N N . ASP A 1 187 ? 2.713 4.422 -5.129 1 98.19 187 ASP A N 1
ATOM 1411 C CA . ASP A 1 187 ? 2.938 4.137 -3.715 1 98.19 187 ASP A CA 1
ATOM 1412 C C . ASP A 1 187 ? 2.049 5.004 -2.83 1 98.19 187 ASP A C 1
ATOM 1414 O O . ASP A 1 187 ? 1.5 4.531 -1.833 1 98.19 187 ASP A O 1
ATOM 1418 N N . LEU A 1 188 ? 1.916 6.242 -3.213 1 98.5 188 LEU A N 1
ATOM 1419 C CA . LEU A 1 188 ? 1.052 7.156 -2.477 1 98.5 188 LEU A CA 1
ATOM 1420 C C . LEU A 1 188 ? -0.411 6.742 -2.6 1 98.5 188 LEU A C 1
ATOM 1422 O O . LEU A 1 188 ? -1.154 6.773 -1.617 1 98.5 188 LEU A O 1
ATOM 1426 N N . LEU A 1 189 ? -0.768 6.355 -3.787 1 97.94 189 LEU A N 1
ATOM 1427 C CA . LEU A 1 189 ? -2.141 5.926 -4.023 1 97.94 189 LEU A CA 1
ATOM 1428 C C . LEU A 1 189 ? -2.477 4.695 -3.182 1 97.94 189 LEU A C 1
ATOM 1430 O O . LEU A 1 189 ? -3.578 4.594 -2.635 1 97.94 189 LEU A O 1
ATOM 1434 N N . MET A 1 190 ? -1.568 3.828 -3.076 1 98.12 190 MET A N 1
ATOM 1435 C CA . MET A 1 190 ? -1.797 2.615 -2.295 1 98.12 190 MET A CA 1
ATOM 1436 C C . MET A 1 190 ? -1.924 2.941 -0.81 1 98.12 190 MET A C 1
ATOM 1438 O O . MET A 1 190 ? -2.777 2.383 -0.118 1 98.12 190 MET A O 1
ATOM 1442 N N . GLY A 1 191 ? -1.029 3.789 -0.325 1 98.5 191 GLY A N 1
ATOM 1443 C CA . GLY A 1 191 ? -1.168 4.234 1.053 1 98.5 191 GLY A CA 1
ATOM 1444 C C . GLY A 1 191 ? -2.496 4.914 1.328 1 98.5 191 GLY A C 1
ATOM 1445 O O . GLY A 1 191 ? -3.146 4.633 2.336 1 98.5 191 GLY A O 1
ATOM 1446 N N . ASN A 1 192 ? -2.908 5.781 0.435 1 98.56 192 ASN A N 1
ATOM 1447 C CA . ASN A 1 192 ? -4.188 6.473 0.55 1 98.56 192 ASN A CA 1
ATOM 1448 C C . ASN A 1 192 ? -5.355 5.488 0.534 1 98.56 192 ASN A C 1
ATOM 1450 O O . ASN A 1 192 ? -6.305 5.633 1.307 1 98.56 192 ASN A O 1
ATOM 1454 N N . HIS A 1 193 ? -5.281 4.531 -0.349 1 98.5 193 HIS A N 1
ATOM 1455 C CA . HIS A 1 193 ? -6.348 3.543 -0.444 1 98.5 193 HIS A CA 1
ATOM 1456 C C . HIS A 1 193 ? -6.492 2.758 0.857 1 98.5 193 HIS A C 1
ATOM 1458 O O . HIS A 1 193 ? -7.605 2.533 1.331 1 98.5 193 HIS A O 1
ATOM 1464 N N . TRP A 1 194 ? -5.406 2.359 1.43 1 98.12 194 TRP A N 1
ATOM 1465 C CA . TRP A 1 194 ? -5.461 1.685 2.723 1 98.12 194 TRP A CA 1
ATOM 1466 C C . TRP A 1 194 ? -6.09 2.584 3.781 1 98.12 194 TRP A C 1
ATOM 1468 O O . TRP A 1 194 ? -7.066 2.199 4.434 1 98.12 194 TRP A O 1
ATOM 1478 N N . CYS A 1 195 ? -5.637 3.791 3.871 1 98.31 195 CYS A N 1
ATOM 1479 C CA . CYS A 1 195 ? -6.066 4.707 4.922 1 98.31 195 CYS A CA 1
ATOM 1480 C C . CYS A 1 195 ? -7.555 5.02 4.797 1 98.31 195 CYS A C 1
ATOM 1482 O O . CYS A 1 195 ? -8.258 5.125 5.805 1 98.31 195 CYS A O 1
ATOM 1484 N N . SER A 1 196 ? -8.016 5.086 3.57 1 98.62 196 SER A N 1
ATOM 1485 C CA . SER A 1 196 ? -9.352 5.621 3.357 1 98.62 196 SER A CA 1
ATOM 1486 C C . SER A 1 196 ? -10.383 4.504 3.248 1 98.62 196 SER A C 1
ATOM 1488 O O . SER A 1 196 ? -11.594 4.758 3.299 1 98.62 196 SER A O 1
ATOM 1490 N N . THR A 1 197 ? -9.898 3.217 3.137 1 98.44 197 THR A N 1
ATOM 1491 C CA . THR A 1 197 ? -10.922 2.223 2.83 1 98.44 197 THR A CA 1
ATOM 1492 C C . THR A 1 197 ? -10.734 0.971 3.68 1 98.44 197 THR A C 1
ATOM 1494 O O . THR A 1 197 ? -11.656 0.175 3.838 1 98.44 197 THR A O 1
ATOM 1497 N N . ALA A 1 198 ? -9.555 0.683 4.203 1 97.5 198 ALA A N 1
ATOM 1498 C CA . ALA A 1 198 ? -9.32 -0.565 4.922 1 97.5 198 ALA A CA 1
ATOM 1499 C C . ALA A 1 198 ? -10.055 -0.576 6.258 1 97.5 198 ALA A C 1
ATOM 1501 O O . ALA A 1 198 ? -9.992 0.392 7.02 1 97.5 198 ALA A O 1
ATOM 1502 N N . PRO A 1 199 ? -10.703 -1.667 6.574 1 95 199 PRO A N 1
ATOM 1503 C CA . PRO A 1 199 ? -11.414 -1.738 7.852 1 95 199 PRO A CA 1
ATOM 1504 C C . PRO A 1 199 ? -10.492 -1.563 9.055 1 95 199 PRO A C 1
ATOM 1506 O O . PRO A 1 199 ? -10.914 -1.064 10.102 1 95 199 PRO A O 1
ATOM 1509 N N . ALA A 1 200 ? -9.258 -1.909 8.906 1 93.25 200 ALA A N 1
ATOM 1510 C CA . ALA A 1 200 ? -8.312 -1.849 10.023 1 93.25 200 ALA A CA 1
ATOM 1511 C C . ALA A 1 200 ? -7.695 -0.458 10.148 1 93.25 200 ALA A C 1
ATOM 1513 O O . ALA A 1 200 ? -6.996 -0.166 11.117 1 93.25 200 ALA A O 1
ATOM 1514 N N . SER A 1 201 ? -7.883 0.38 9.148 1 95.38 201 SER A N 1
ATOM 1515 C CA . SER A 1 201 ? -7.375 1.747 9.203 1 95.38 201 SER A CA 1
ATOM 1516 C C . SER A 1 201 ? -8.078 2.555 10.289 1 95.38 201 SER A C 1
ATOM 1518 O O . SER A 1 201 ? -9.305 2.541 10.383 1 95.38 201 SER A O 1
ATOM 1520 N N . ARG A 1 202 ? -7.352 3.27 11.047 1 94 202 ARG A N 1
ATOM 1521 C CA . ARG A 1 202 ? -7.926 4.121 12.086 1 94 202 ARG A CA 1
ATOM 1522 C C . ARG A 1 202 ? -8.844 5.18 11.477 1 94 202 ARG A C 1
ATOM 1524 O O . ARG A 1 202 ? -9.805 5.609 12.109 1 94 202 ARG A O 1
ATOM 1531 N N . PHE A 1 203 ? -8.641 5.52 10.25 1 97.19 203 PHE A N 1
ATOM 1532 C CA . PHE A 1 203 ? -9.352 6.617 9.609 1 97.19 203 PHE A CA 1
ATOM 1533 C C . PHE A 1 203 ? -10.727 6.172 9.133 1 97.19 203 PHE A C 1
ATOM 1535 O O . PHE A 1 203 ? -11.578 7.004 8.805 1 97.19 203 PHE A O 1
ATOM 1542 N N . THR A 1 204 ? -10.93 4.875 9.047 1 97.25 204 THR A N 1
ATOM 1543 C CA . THR A 1 204 ? -12.258 4.387 8.672 1 97.25 204 THR A CA 1
ATOM 1544 C C . THR A 1 204 ? -13.102 4.105 9.914 1 97.25 204 THR A C 1
ATOM 1546 O O . THR A 1 204 ? -14.297 3.809 9.797 1 97.25 204 THR A O 1
ATOM 1549 N N . GLN A 1 205 ? -12.562 4.242 11.086 1 94.69 205 GLN A N 1
ATOM 1550 C CA . GLN A 1 205 ? -13.227 3.744 12.281 1 94.69 205 GLN A CA 1
ATOM 1551 C C . GLN A 1 205 ? -13.922 4.875 13.039 1 94.69 205 GLN A C 1
ATOM 1553 O O . GLN A 1 205 ? -14.922 4.645 13.719 1 94.69 205 GLN A O 1
ATOM 1558 N N . ALA A 1 206 ? -13.352 6.074 12.93 1 95.44 206 ALA A N 1
ATOM 1559 C CA . ALA A 1 206 ? -13.938 7.219 13.625 1 95.44 206 ALA A CA 1
ATOM 1560 C C . ALA A 1 206 ? -13.477 8.531 13.008 1 95.44 206 ALA A C 1
ATOM 1562 O O . ALA A 1 206 ? -12.406 8.602 12.398 1 95.44 206 ALA A O 1
ATOM 1563 N N . PRO A 1 207 ? -14.305 9.57 13.18 1 97.69 207 PRO A N 1
ATOM 1564 C CA . PRO A 1 207 ? -13.844 10.898 12.758 1 97.69 207 PRO A CA 1
ATOM 1565 C C . PRO A 1 207 ? -12.68 11.414 13.602 1 97.69 207 PRO A C 1
ATOM 1567 O O . PRO A 1 207 ? -12.711 11.312 14.828 1 97.69 207 PRO A O 1
ATOM 1570 N N . ILE A 1 208 ? -11.758 11.914 12.969 1 98.06 208 ILE A N 1
ATOM 1571 C CA . ILE A 1 208 ? -10.578 12.508 13.578 1 98.06 208 ILE A CA 1
ATOM 1572 C C . ILE A 1 208 ? -10.336 13.898 13 1 98.06 208 ILE A C 1
ATOM 1574 O O . ILE A 1 208 ? -10.312 14.078 11.781 1 98.06 208 ILE A O 1
ATOM 1578 N N . VAL A 1 209 ? -10.195 14.883 13.82 1 98.38 209 VAL A N 1
ATOM 1579 C CA . VAL A 1 209 ? -9.898 16.266 13.43 1 98.38 209 VAL A CA 1
ATOM 1580 C C . VAL A 1 209 ? -8.852 16.844 14.367 1 98.38 209 VAL A C 1
ATOM 1582 O O . VAL A 1 209 ? -8.891 16.609 15.578 1 98.38 209 VAL A O 1
ATOM 1585 N N . SER A 1 210 ? -7.91 17.547 13.836 1 98.06 210 SER A N 1
ATOM 1586 C CA . SER A 1 210 ? -6.953 18.25 14.688 1 98.06 210 SER A CA 1
ATOM 1587 C C . SER A 1 210 ? -6.418 19.5 14 1 98.06 210 SER A C 1
ATOM 1589 O O . SER A 1 210 ? -6.562 19.656 12.781 1 98.06 210 SER A O 1
ATOM 1591 N N . VAL A 1 211 ? -5.848 20.391 14.781 1 97.56 211 VAL A N 1
ATOM 1592 C CA . VAL A 1 211 ? -5.242 21.594 14.25 1 97.56 211 VAL A CA 1
ATOM 1593 C C . VAL A 1 211 ? -4.148 22.094 15.195 1 97.56 211 VAL A C 1
ATOM 1595 O O . VAL A 1 211 ? -4.234 21.906 16.406 1 97.56 211 VAL A O 1
ATOM 1598 N N . VAL A 1 212 ? -3.143 22.609 14.602 1 96.56 212 VAL A N 1
ATOM 1599 C CA . VAL A 1 212 ? -2.072 23.25 15.359 1 96.56 212 VAL A CA 1
ATOM 1600 C C . VAL A 1 212 ? -2.51 24.641 15.805 1 96.56 212 VAL A C 1
ATOM 1602 O O . VAL A 1 212 ? -3.1 25.391 15.023 1 96.56 212 VAL A O 1
ATOM 1605 N N . LEU A 1 213 ? -2.291 24.984 17.062 1 95.62 213 LEU A N 1
ATOM 1606 C CA . LEU A 1 213 ? -2.576 26.297 17.625 1 95.62 213 LEU A CA 1
ATOM 1607 C C . LEU A 1 213 ? -1.291 27.078 17.828 1 95.62 213 LEU A C 1
ATOM 1609 O O . LEU A 1 213 ? -0.203 26.5 17.891 1 95.62 213 LEU A O 1
ATOM 1613 N N . PRO A 1 214 ? -1.363 28.375 17.922 1 93.56 214 PRO A N 1
ATOM 1614 C CA . PRO A 1 214 ? -0.16 29.188 18.094 1 93.56 214 PRO A CA 1
ATOM 1615 C C . PRO A 1 214 ? 0.735 28.688 19.219 1 93.56 214 PRO A C 1
ATOM 1617 O O . PRO A 1 214 ? 1.962 28.703 19.094 1 93.56 214 PRO A O 1
ATOM 1620 N N . LYS A 1 215 ? 0.091 28.219 20.312 1 92.88 215 LYS A N 1
ATOM 1621 C CA . LYS A 1 215 ? 0.858 27.703 21.453 1 92.88 215 LYS A CA 1
ATOM 1622 C C . LYS A 1 215 ? 0.306 26.359 21.922 1 92.88 215 LYS A C 1
ATOM 1624 O O . LYS A 1 215 ? 0.196 26.125 23.125 1 92.88 215 LYS A O 1
ATOM 1629 N N . GLY A 1 216 ? -0.123 25.625 20.906 1 93.94 216 GLY A N 1
ATOM 1630 C CA . GLY A 1 216 ? -0.674 24.344 21.344 1 93.94 216 GLY A CA 1
ATOM 1631 C C . GLY A 1 216 ? -1.248 23.531 20.188 1 93.94 216 GLY A C 1
ATOM 1632 O O . GLY A 1 216 ? -0.775 23.625 19.062 1 93.94 216 GLY A O 1
ATOM 1633 N N . PHE A 1 217 ? -2.162 22.656 20.578 1 94.62 217 PHE A N 1
ATOM 1634 C CA . PHE A 1 217 ? -2.76 21.656 19.703 1 94.62 217 PHE A CA 1
ATOM 1635 C C . PHE A 1 217 ? -4.168 21.312 20.156 1 94.62 217 PHE A C 1
ATOM 1637 O O . PHE A 1 217 ? -4.438 21.234 21.359 1 94.62 217 PHE A O 1
ATOM 1644 N N . ALA A 1 218 ? -5.047 21.203 19.219 1 96.44 218 ALA A N 1
ATOM 1645 C CA . ALA A 1 218 ? -6.41 20.781 19.531 1 96.44 218 ALA A CA 1
ATOM 1646 C C . ALA A 1 218 ? -6.809 19.578 18.672 1 96.44 218 ALA A C 1
ATOM 1648 O O . ALA A 1 218 ? -6.41 19.469 17.516 1 96.44 218 ALA A O 1
ATOM 1649 N N . GLY A 1 219 ? -7.539 18.672 19.25 1 97 219 GLY A N 1
ATOM 1650 C CA . GLY A 1 219 ? -8.008 17.469 18.578 1 97 219 GLY A CA 1
ATOM 1651 C C . GLY A 1 219 ? -9.43 17.094 18.953 1 97 219 GLY A C 1
ATOM 1652 O O . GLY A 1 219 ? -9.891 17.406 20.047 1 97 219 GLY A O 1
ATOM 1653 N N . LEU A 1 220 ? -10.109 16.578 18.062 1 97.44 220 LEU A N 1
ATOM 1654 C CA . LEU A 1 220 ? -11.438 15.992 18.219 1 97.44 220 LEU A CA 1
ATOM 1655 C C . LEU A 1 220 ? -11.484 14.586 17.625 1 97.44 220 LEU A C 1
ATOM 1657 O O . LEU A 1 220 ? -11.461 14.422 16.406 1 97.44 220 LEU A O 1
ATOM 1661 N N . ASN A 1 221 ? -11.461 13.555 18.453 1 96.88 221 ASN A N 1
ATOM 1662 C CA . ASN A 1 221 ? -11.578 12.141 18.109 1 96.88 221 ASN A CA 1
ATOM 1663 C C . ASN A 1 221 ? -12.961 11.586 18.453 1 96.88 221 ASN A C 1
ATOM 1665 O O . ASN A 1 221 ? -13.242 11.289 19.609 1 96.88 221 ASN A O 1
ATOM 1669 N N . GLY A 1 222 ? -13.695 11.367 17.438 1 97.19 222 GLY A N 1
ATOM 1670 C CA . GLY A 1 222 ? -15.102 11.133 17.719 1 97.19 222 GLY A CA 1
ATOM 1671 C C . GLY A 1 222 ? -15.766 12.312 18.422 1 97.19 222 GLY A C 1
ATOM 1672 O O . GLY A 1 222 ? -15.836 13.406 17.859 1 97.19 222 GLY A O 1
ATOM 1673 N N . VAL A 1 223 ? -16.172 12.086 19.672 1 97.06 223 VAL A N 1
ATOM 1674 C CA . VAL A 1 223 ? -16.812 13.148 20.422 1 97.06 223 VAL A CA 1
ATOM 1675 C C . VAL A 1 223 ? -15.883 13.656 21.516 1 97.06 223 VAL A C 1
ATOM 1677 O O . VAL A 1 223 ? -16.234 14.562 22.281 1 97.06 223 VAL A O 1
ATOM 1680 N N . SER A 1 224 ? -14.734 13.016 21.578 1 97.62 224 SER A N 1
ATOM 1681 C CA . SER A 1 224 ? -13.758 13.398 22.594 1 97.62 224 SER A CA 1
ATOM 1682 C C . SER A 1 224 ? -12.914 14.586 22.125 1 97.62 224 SER A C 1
ATOM 1684 O O . SER A 1 224 ? -12.141 14.469 21.172 1 97.62 224 SER A O 1
ATOM 1686 N N . TYR A 1 225 ? -13.031 15.688 22.828 1 96.75 225 TYR A N 1
ATOM 1687 C CA . TYR A 1 225 ? -12.328 16.922 22.516 1 96.75 225 TYR A CA 1
ATOM 1688 C C . TYR A 1 225 ? -11.164 17.141 23.484 1 96.75 225 TYR A C 1
ATOM 1690 O O . TYR A 1 225 ? -11.297 16.906 24.688 1 96.75 225 TYR A O 1
ATOM 1698 N N . ARG A 1 226 ? -10.031 17.469 22.938 1 96.25 226 ARG A N 1
ATOM 1699 C CA . ARG A 1 226 ? -8.859 17.812 23.734 1 96.25 226 ARG A CA 1
ATOM 1700 C C . ARG A 1 226 ? -8.156 19.047 23.156 1 96.25 226 ARG A C 1
ATOM 1702 O O . ARG A 1 226 ? -8.016 19.172 21.938 1 96.25 226 ARG A O 1
ATOM 1709 N N . ARG A 1 227 ? -7.758 19.938 24.016 1 95.31 227 ARG A N 1
ATOM 1710 C CA . ARG A 1 227 ? -7.023 21.141 23.625 1 95.31 227 ARG A CA 1
ATOM 1711 C C . ARG A 1 227 ? -5.91 21.438 24.625 1 95.31 227 ARG A C 1
ATOM 1713 O O . ARG A 1 227 ? -6.137 21.422 25.828 1 95.31 227 ARG A O 1
ATOM 1720 N N . ARG A 1 228 ? -4.793 21.562 24.109 1 92.5 228 ARG A N 1
ATOM 1721 C CA . ARG A 1 228 ? -3.656 22.047 24.891 1 92.5 228 ARG A CA 1
ATOM 1722 C C . ARG A 1 228 ? -3.143 23.375 24.344 1 92.5 228 ARG A C 1
ATOM 1724 O O . ARG A 1 228 ? -2.857 23.5 23.141 1 92.5 228 ARG A O 1
ATOM 1731 N N . SER A 1 229 ? -3.105 24.391 25.203 1 90.5 229 SER A N 1
ATOM 1732 C CA . SER A 1 229 ? -2.625 25.719 24.812 1 90.5 229 SER A CA 1
ATOM 1733 C C . SER A 1 229 ? -1.986 26.453 25.984 1 90.5 229 SER A C 1
ATOM 1735 O O . SER A 1 229 ? -2.619 26.625 27.031 1 90.5 229 SER A O 1
ATOM 1737 N N . GLY A 1 230 ? -0.767 26.891 25.828 1 84.31 230 GLY A N 1
ATOM 1738 C CA . GLY A 1 230 ? -0.097 27.688 26.844 1 84.31 230 GLY A CA 1
ATOM 1739 C C . GLY A 1 230 ? -0.057 27.016 28.203 1 84.31 230 GLY A C 1
ATOM 1740 O O . GLY A 1 230 ? -0.334 27.656 29.219 1 84.31 230 GLY A O 1
ATOM 1741 N N . GLY A 1 231 ? 0.126 25.719 28.188 1 80.88 231 GLY A N 1
ATOM 1742 C CA . GLY A 1 231 ? 0.237 25 29.453 1 80.88 231 GLY A CA 1
ATOM 1743 C C . GLY A 1 231 ? -1.102 24.547 30 1 80.88 231 GLY A C 1
ATOM 1744 O O . GLY A 1 231 ? -1.155 23.812 30.984 1 80.88 231 GLY A O 1
ATOM 1745 N N . GLU A 1 232 ? -2.145 25.016 29.422 1 90.25 232 GLU A N 1
ATOM 1746 C CA . GLU A 1 232 ? -3.479 24.609 29.859 1 90.25 232 GLU A CA 1
ATOM 1747 C C . GLU A 1 232 ? -4.02 23.469 28.984 1 90.25 232 GLU A C 1
ATOM 1749 O O . GLU A 1 232 ? -3.781 23.453 27.781 1 90.25 232 GLU A O 1
ATOM 1754 N N . GLU A 1 233 ? -4.672 22.578 29.641 1 92.88 233 GLU A N 1
ATOM 1755 C CA . GLU A 1 233 ? -5.297 21.453 28.938 1 92.88 233 GLU A CA 1
ATOM 1756 C C . GLU A 1 233 ? -6.793 21.391 29.219 1 92.88 233 GLU A C 1
ATOM 1758 O O . GLU A 1 233 ? -7.219 21.578 30.359 1 92.88 233 GLU A O 1
ATOM 1763 N N . THR A 1 234 ? -7.535 21.297 28.219 1 94.06 234 THR A N 1
ATOM 1764 C CA . THR A 1 234 ? -8.977 21.094 28.312 1 94.06 234 THR A CA 1
ATOM 1765 C C . THR A 1 234 ? -9.383 19.781 27.672 1 94.06 234 THR A C 1
ATOM 1767 O O . THR A 1 234 ? -8.969 19.469 26.547 1 94.06 234 THR A O 1
ATOM 1770 N N . VAL A 1 235 ? -10.102 18.969 28.359 1 95.94 235 VAL A N 1
ATOM 1771 C CA . VAL A 1 235 ? -10.68 17.734 27.859 1 95.94 235 VAL A CA 1
ATOM 1772 C C . VAL A 1 235 ? -12.195 17.75 28.062 1 95.94 235 VAL A C 1
ATOM 1774 O O . VAL A 1 235 ? -12.68 18.141 29.125 1 95.94 235 VAL A O 1
ATOM 1777 N N . ALA A 1 236 ? -12.914 17.422 27.062 1 95.56 236 ALA A N 1
ATOM 1778 C CA . ALA A 1 236 ? -14.375 17.375 27.156 1 95.56 236 ALA A CA 1
ATOM 1779 C C . ALA A 1 236 ? -14.961 16.359 26.188 1 95.56 236 ALA A C 1
ATOM 1781 O O . ALA A 1 236 ? -14.305 15.953 25.234 1 95.56 236 ALA A O 1
ATOM 1782 N N . GLU A 1 237 ? -16.141 15.906 26.5 1 97.12 237 GLU A N 1
ATOM 1783 C CA . GLU A 1 237 ? -16.953 15.109 25.594 1 97.12 237 GLU A CA 1
ATOM 1784 C C . GLU A 1 237 ? -18.109 15.914 25.031 1 97.12 237 GLU A C 1
ATOM 1786 O O . GLU A 1 237 ? -18.891 16.5 25.797 1 97.12 237 GLU A O 1
ATOM 1791 N N . ILE A 1 238 ? -18.203 15.938 23.766 1 96.5 238 ILE A N 1
ATOM 1792 C CA . ILE A 1 238 ? -19.297 16.672 23.141 1 96.5 238 ILE A CA 1
ATOM 1793 C C . ILE A 1 238 ? -20.469 15.742 22.891 1 96.5 238 ILE A C 1
ATOM 1795 O O . ILE A 1 238 ? -20.391 14.836 22.062 1 96.5 238 ILE A O 1
ATOM 1799 N N . THR A 1 239 ? -21.609 16.016 23.547 1 94.38 239 THR A N 1
ATOM 1800 C CA . THR A 1 239 ? -22.719 15.07 23.484 1 94.38 239 THR A CA 1
ATOM 1801 C C . THR A 1 239 ? -23.875 15.641 22.672 1 94.38 239 THR A C 1
ATOM 1803 O O . THR A 1 239 ? -24.891 14.969 22.469 1 94.38 239 THR A O 1
ATOM 1806 N N . ASP A 1 240 ? -23.734 16.828 22.25 1 95 240 ASP A N 1
ATOM 1807 C CA . ASP A 1 240 ? -24.781 17.5 21.484 1 95 240 ASP A CA 1
ATOM 1808 C C . ASP A 1 240 ? -24.328 17.781 20.062 1 95 240 ASP A C 1
ATOM 1810 O O . ASP A 1 240 ? -23.266 18.391 19.844 1 95 240 ASP A O 1
ATOM 1814 N N . ARG A 1 241 ? -25.109 17.422 19.094 1 95.31 241 ARG A N 1
ATOM 1815 C CA . ARG A 1 241 ? -24.75 17.516 17.688 1 95.31 241 ARG A CA 1
ATOM 1816 C C . ARG A 1 241 ? -24.547 18.969 17.281 1 95.31 241 ARG A C 1
ATOM 1818 O O . ARG A 1 241 ? -23.703 19.281 16.438 1 95.31 241 ARG A O 1
ATOM 1825 N N . ARG A 1 242 ? -25.375 19.859 17.859 1 95.5 242 ARG A N 1
ATOM 1826 C CA . ARG A 1 242 ? -25.234 21.266 17.516 1 95.5 242 ARG A CA 1
ATOM 1827 C C . ARG A 1 242 ? -23.922 21.844 18.047 1 95.5 242 ARG A C 1
ATOM 1829 O O . ARG A 1 242 ? -23.25 22.609 17.359 1 95.5 242 ARG A O 1
ATOM 1836 N N . VAL A 1 243 ? -23.609 21.453 19.219 1 95.62 243 VAL A N 1
ATOM 1837 C CA . VAL A 1 243 ? -22.359 21.891 19.828 1 95.62 243 VAL A CA 1
ATOM 1838 C C . VAL A 1 243 ? -21.188 21.344 19.031 1 95.62 243 VAL A C 1
ATOM 1840 O O . VAL A 1 243 ? -20.188 22.031 18.812 1 95.62 243 VAL A O 1
ATOM 1843 N N . TYR A 1 244 ? -21.344 20.062 18.609 1 96.94 244 TYR A N 1
ATOM 1844 C CA . TYR A 1 244 ? -20.312 19.422 17.797 1 96.94 244 TYR A CA 1
ATOM 1845 C C . TYR A 1 244 ? -20.062 20.234 16.516 1 96.94 244 TYR A C 1
ATOM 1847 O O . TYR A 1 244 ? -18.922 20.562 16.219 1 96.94 244 TYR A O 1
ATOM 1855 N N . ARG A 1 245 ? -21.094 20.547 15.828 1 96.69 245 ARG A N 1
ATOM 1856 C CA . ARG A 1 245 ? -21 21.297 14.586 1 96.69 245 ARG A CA 1
ATOM 1857 C C . ARG A 1 245 ? -20.391 22.672 14.82 1 96.69 245 ARG A C 1
ATOM 1859 O O . ARG A 1 245 ? -19.547 23.125 14.039 1 96.69 245 ARG A O 1
ATOM 1866 N N . LEU A 1 246 ? -20.781 23.359 15.883 1 95.62 246 LEU A N 1
ATOM 1867 C CA . LEU A 1 246 ? -20.266 24.672 16.234 1 95.62 246 LEU A CA 1
ATOM 1868 C C . LEU A 1 246 ? -18.781 24.625 16.531 1 95.62 246 LEU A C 1
ATOM 1870 O O . LEU A 1 246 ? -18.016 25.5 16.109 1 95.62 246 LEU A O 1
ATOM 1874 N N . ARG A 1 247 ? -18.406 23.562 17.266 1 94.62 247 ARG A N 1
ATOM 1875 C CA . ARG A 1 247 ? -17 23.391 17.609 1 94.62 247 ARG A CA 1
ATOM 1876 C C . ARG A 1 247 ? -16.172 23.125 16.344 1 94.62 247 ARG A C 1
ATOM 1878 O O . ARG A 1 247 ? -15.07 23.672 16.203 1 94.62 247 ARG A O 1
ATOM 1885 N N . LEU A 1 248 ? -16.641 22.297 15.438 1 96.38 248 LEU A N 1
ATOM 1886 C CA . LEU A 1 248 ? -15.953 22.047 14.172 1 96.38 248 LEU A CA 1
ATOM 1887 C C . LEU A 1 248 ? -15.711 23.344 13.414 1 96.38 248 LEU A C 1
ATOM 1889 O O . LEU A 1 248 ? -14.609 23.578 12.898 1 96.38 248 LEU A O 1
ATOM 1893 N N . ASN A 1 249 ? -16.734 24.156 13.398 1 96.19 249 ASN A N 1
ATOM 1894 C CA . ASN A 1 249 ? -16.641 25.406 12.656 1 96.19 249 ASN A CA 1
ATOM 1895 C C . ASN A 1 249 ? -15.727 26.406 13.352 1 96.19 249 ASN A C 1
ATOM 1897 O O . ASN A 1 249 ? -14.773 26.891 12.742 1 96.19 249 ASN A O 1
ATOM 1901 N N . MET A 1 250 ? -15.891 26.656 14.594 1 94.38 250 MET A N 1
ATOM 1902 C CA . MET A 1 250 ? -15.219 27.734 15.32 1 94.38 250 MET A CA 1
ATOM 1903 C C . MET A 1 250 ? -13.742 27.406 15.531 1 94.38 250 MET A C 1
ATOM 1905 O O . MET A 1 250 ? -12.898 28.297 15.453 1 94.38 250 MET A O 1
ATOM 1909 N N . LEU A 1 251 ? -13.477 26.188 15.773 1 93.69 251 LEU A N 1
ATOM 1910 C CA . LEU A 1 251 ? -12.109 25.859 16.156 1 93.69 251 LEU A CA 1
ATOM 1911 C C . LEU A 1 251 ? -11.328 25.312 14.969 1 93.69 251 LEU A C 1
ATOM 1913 O O . LEU A 1 251 ? -10.125 25.562 14.844 1 93.69 251 LEU A O 1
ATOM 1917 N N . PHE A 1 252 ? -11.992 24.594 14.133 1 96.25 252 PHE A N 1
ATOM 1918 C CA . PHE A 1 252 ? -11.266 23.906 13.078 1 96.25 252 PHE A CA 1
ATOM 1919 C C . PHE A 1 252 ? -11.586 24.5 11.711 1 96.25 252 PHE A C 1
ATOM 1921 O O . PHE A 1 252 ? -10.984 24.125 10.703 1 96.25 252 PHE A O 1
ATOM 1928 N N . GLY A 1 253 ? -12.57 25.422 11.641 1 95.56 253 GLY A N 1
ATOM 1929 C CA . GLY A 1 253 ? -12.93 26.094 10.398 1 95.56 253 GLY A CA 1
ATOM 1930 C C . GLY A 1 253 ? -13.68 25.188 9.438 1 95.56 253 GLY A C 1
ATOM 1931 O O . GLY A 1 253 ? -13.672 25.422 8.227 1 95.56 253 GLY A O 1
ATOM 1932 N N . ILE A 1 254 ? -14.227 24.109 9.93 1 96.44 254 ILE A N 1
ATOM 1933 C CA . ILE A 1 254 ? -14.922 23.141 9.086 1 96.44 254 ILE A CA 1
ATOM 1934 C C . ILE A 1 254 ? -16.422 23.359 9.188 1 96.44 254 ILE A C 1
ATOM 1936 O O . ILE A 1 254 ? -17 23.234 10.273 1 96.44 254 ILE A O 1
ATOM 1940 N N . ASP A 1 255 ? -17.047 23.672 8.102 1 95.31 255 ASP A N 1
ATOM 1941 C CA . ASP A 1 255 ? -18.469 23.922 8.055 1 95.31 255 ASP A CA 1
ATOM 1942 C C . ASP A 1 255 ? -19.219 22.734 7.457 1 95.31 255 ASP A C 1
ATOM 1944 O O . ASP A 1 255 ? -19.453 22.672 6.25 1 95.31 255 ASP A O 1
ATOM 1948 N N . LEU A 1 256 ? -19.641 21.812 8.258 1 94.88 256 LEU A N 1
ATOM 1949 C CA . LEU A 1 256 ? -20.453 20.688 7.816 1 94.88 256 LEU A CA 1
ATOM 1950 C C . LEU A 1 256 ? -21.938 21 7.926 1 94.88 256 LEU A C 1
ATOM 1952 O O . LEU A 1 256 ? -22.359 21.719 8.844 1 94.88 256 LEU A O 1
ATOM 1956 N N . THR A 1 257 ? -22.719 20.484 7.074 1 95.31 257 THR A N 1
ATOM 1957 C CA . THR A 1 257 ? -24.172 20.594 7.199 1 95.31 257 THR A CA 1
ATOM 1958 C C . THR A 1 257 ? -24.688 19.734 8.352 1 95.31 257 THR A C 1
ATOM 1960 O O . THR A 1 257 ? -24.016 18.797 8.789 1 95.31 257 THR A O 1
ATOM 1963 N N . PRO A 1 258 ? -25.828 20.141 8.859 1 95.06 258 PRO A N 1
ATOM 1964 C CA . PRO A 1 258 ? -26.422 19.281 9.875 1 95.06 258 PRO A CA 1
ATOM 1965 C C . PRO A 1 258 ? -26.562 17.828 9.414 1 95.06 258 PRO A C 1
ATOM 1967 O O . PRO A 1 258 ? -26.359 16.906 10.195 1 95.06 258 PRO A O 1
ATOM 1970 N N . GLU A 1 259 ? -26.859 17.672 8.172 1 95.5 259 GLU A N 1
ATOM 1971 C CA . GLU A 1 259 ? -27.016 16.344 7.605 1 95.5 259 GLU A CA 1
ATOM 1972 C C . GLU A 1 259 ? -25.688 15.578 7.629 1 95.5 259 GLU A C 1
ATOM 1974 O O . GLU A 1 259 ? -25.656 14.375 7.902 1 95.5 259 GLU A O 1
ATOM 1979 N N . ASP A 1 260 ? -24.625 16.234 7.34 1 95.94 260 ASP A N 1
ATOM 1980 C CA . ASP A 1 260 ? -23.297 15.625 7.383 1 95.94 260 ASP A CA 1
ATOM 1981 C C . ASP A 1 260 ? -22.938 15.18 8.797 1 95.94 260 ASP A C 1
ATOM 1983 O O . ASP A 1 260 ? -22.406 14.086 9 1 95.94 260 ASP A O 1
ATOM 1987 N N . VAL A 1 261 ? -23.25 16.016 9.742 1 96 261 VAL A N 1
ATOM 1988 C CA . VAL A 1 261 ? -22.953 15.695 11.133 1 96 261 VAL A CA 1
ATOM 1989 C C . VAL A 1 261 ? -23.734 14.461 11.555 1 96 261 VAL A C 1
ATOM 1991 O O . VAL A 1 261 ? -23.203 13.578 12.234 1 96 261 VAL A O 1
ATOM 1994 N N . ASP A 1 262 ? -24.984 14.406 11.133 1 94.88 262 ASP A N 1
ATOM 1995 C CA . ASP A 1 262 ? -25.812 13.227 11.414 1 94.88 262 ASP A CA 1
ATOM 1996 C C . ASP A 1 262 ? -25.203 11.977 10.789 1 94.88 262 ASP A C 1
ATOM 1998 O O . ASP A 1 262 ? -25.188 10.914 11.414 1 94.88 262 ASP A O 1
ATOM 2002 N N . ALA A 1 263 ? -24.688 12.156 9.664 1 96 263 ALA A N 1
ATOM 2003 C CA . ALA A 1 263 ? -24.188 11.023 8.891 1 96 263 ALA A CA 1
ATOM 2004 C C . ALA A 1 263 ? -22.891 10.492 9.492 1 96 263 ALA A C 1
ATOM 2006 O O . ALA A 1 263 ? -22.469 9.375 9.164 1 96 263 ALA A O 1
ATOM 2007 N N . LEU A 1 264 ? -22.234 11.234 10.344 1 96.62 264 LEU A N 1
ATOM 2008 C CA . LEU A 1 264 ? -21.031 10.75 11.016 1 96.62 264 LEU A CA 1
ATOM 2009 C C . LEU A 1 264 ? -21.375 9.648 12.023 1 96.62 264 LEU A C 1
ATOM 2011 O O . LEU A 1 264 ? -20.5 8.914 12.469 1 96.62 264 LEU A O 1
ATOM 2015 N N . GLY A 1 265 ? -22.641 9.633 12.477 1 95 265 GLY A N 1
ATOM 2016 C CA . GLY A 1 265 ? -23.125 8.555 13.32 1 95 265 GLY A CA 1
ATOM 2017 C C . GLY A 1 265 ? -22.672 8.664 14.758 1 95 265 GLY A C 1
ATOM 2018 O O . GLY A 1 265 ? -22.531 7.656 15.453 1 95 265 GLY A O 1
ATOM 2019 N N . LEU A 1 266 ? -22.453 9.875 15.234 1 96.12 266 LEU A N 1
ATOM 2020 C CA . LEU A 1 266 ? -21.875 10.086 16.547 1 96.12 266 LEU A CA 1
ATOM 2021 C C . LEU A 1 266 ? -22.953 10.289 17.594 1 96.12 266 LEU A C 1
ATOM 2023 O O . LEU A 1 266 ? -22.703 10.18 18.797 1 96.12 266 LEU A O 1
ATOM 2027 N N . PHE A 1 267 ? -24.203 10.586 17.125 1 93.44 267 PHE A N 1
ATOM 2028 C CA . PHE A 1 267 ? -25.266 10.969 18.047 1 93.44 267 PHE A CA 1
ATOM 2029 C C . PHE A 1 267 ? -26.531 10.164 17.75 1 93.44 267 PHE A C 1
ATOM 2031 O O . PHE A 1 267 ? -26.75 9.719 16.625 1 93.44 267 PHE A O 1
ATOM 2038 N N . PRO A 1 268 ? -27.297 9.922 18.781 1 86.44 268 PRO A N 1
ATOM 2039 C CA . PRO A 1 268 ? -28.547 9.219 18.547 1 86.44 268 PRO A CA 1
ATOM 2040 C C . PRO A 1 268 ? -29.453 9.953 17.562 1 86.44 268 PRO A C 1
ATOM 2042 O O . PRO A 1 268 ? -29.375 11.18 17.422 1 86.44 268 PRO A O 1
ATOM 2045 N N . ALA A 1 269 ? -30.109 9.141 16.703 1 76 269 ALA A N 1
ATOM 2046 C CA . ALA A 1 269 ? -31.078 9.688 15.773 1 76 269 ALA A CA 1
ATOM 2047 C C . ALA A 1 269 ? -32.094 10.57 16.484 1 76 269 ALA A C 1
ATOM 2049 O O . ALA A 1 269 ? -32.5 10.281 17.609 1 76 269 ALA A O 1
ATOM 2050 N N . SER A 1 270 ? -32.188 11.992 16 1 55.75 270 SER A N 1
ATOM 2051 C CA . SER A 1 270 ? -33.219 12.82 16.594 1 55.75 270 SER A CA 1
ATOM 2052 C C . SER A 1 270 ? -34.594 12.195 16.406 1 55.75 270 SER A C 1
ATOM 2054 O O . SER A 1 270 ? -34.875 11.516 15.414 1 55.75 270 SER A O 1
ATOM 2056 N N . MET B 1 1 ? -3.029 -22.375 14.344 1 60.19 1 MET B N 1
ATOM 2057 C CA . MET B 1 1 ? -2.643 -23.781 14.203 1 60.19 1 MET B CA 1
ATOM 2058 C C . MET B 1 1 ? -1.354 -23.906 13.398 1 60.19 1 MET B C 1
ATOM 2060 O O . MET B 1 1 ? -1.014 -23.031 12.617 1 60.19 1 MET B O 1
ATOM 2064 N N . SER B 1 2 ? -0.516 -24.906 13.742 1 81.31 2 SER B N 1
ATOM 2065 C CA . SER B 1 2 ? 0.742 -25.172 13.062 1 81.31 2 SER B CA 1
ATOM 2066 C C . SER B 1 2 ? 0.507 -25.516 11.594 1 81.31 2 SER B C 1
ATOM 2068 O O . SER B 1 2 ? -0.512 -26.109 11.242 1 81.31 2 SER B O 1
ATOM 2070 N N . PHE B 1 3 ? 1.258 -25.031 10.664 1 93.69 3 PHE B N 1
ATOM 2071 C CA . PHE B 1 3 ? 1.181 -25.297 9.234 1 93.69 3 PHE B CA 1
ATOM 2072 C C . PHE B 1 3 ? 1.244 -26.797 8.969 1 93.69 3 PHE B C 1
ATOM 2074 O O . PHE B 1 3 ? 2.162 -27.484 9.422 1 93.69 3 PHE B O 1
ATOM 2081 N N . ASP B 1 4 ? 0.225 -27.375 8.32 1 97.12 4 ASP B N 1
ATOM 2082 C CA . ASP B 1 4 ? 0.172 -28.781 7.98 1 97.12 4 ASP B CA 1
ATOM 2083 C C . ASP B 1 4 ? 0.935 -29.078 6.688 1 97.12 4 ASP B C 1
ATOM 2085 O O . ASP B 1 4 ? 0.337 -29.156 5.613 1 97.12 4 ASP B O 1
ATOM 2089 N N . LEU B 1 5 ? 2.23 -29.359 6.848 1 97.81 5 LEU B N 1
ATOM 2090 C CA . LEU B 1 5 ? 3.121 -29.562 5.711 1 97.81 5 LEU B CA 1
ATOM 2091 C C . LEU B 1 5 ? 2.695 -30.781 4.895 1 97.81 5 LEU B C 1
ATOM 2093 O O . LEU B 1 5 ? 2.75 -30.766 3.662 1 97.81 5 LEU B O 1
ATOM 2097 N N . ASP B 1 6 ? 2.252 -31.844 5.48 1 97.62 6 ASP B N 1
ATOM 2098 C CA . ASP B 1 6 ? 1.867 -33.062 4.781 1 97.62 6 ASP B CA 1
ATOM 2099 C C . ASP B 1 6 ? 0.654 -32.812 3.887 1 97.62 6 ASP B C 1
ATOM 2101 O O . ASP B 1 6 ? 0.614 -33.281 2.748 1 97.62 6 ASP B O 1
ATOM 2105 N N . ALA B 1 7 ? -0.319 -32.156 4.387 1 98.06 7 ALA B N 1
ATOM 2106 C CA . ALA B 1 7 ? -1.501 -31.828 3.596 1 98.06 7 ALA B CA 1
ATOM 2107 C C . ALA B 1 7 ? -1.129 -30.984 2.381 1 98.06 7 ALA B C 1
ATOM 2109 O O . ALA B 1 7 ? -1.669 -31.172 1.29 1 98.06 7 ALA B O 1
ATOM 2110 N N . TYR B 1 8 ? -0.247 -30.078 2.609 1 98.62 8 TYR B N 1
ATOM 2111 C CA . TYR B 1 8 ? 0.225 -29.219 1.526 1 98.62 8 TYR B CA 1
ATOM 2112 C C . TYR B 1 8 ? 0.942 -30.031 0.458 1 98.62 8 TYR B C 1
ATOM 2114 O O . TYR B 1 8 ? 0.667 -29.891 -0.735 1 98.62 8 TYR B O 1
ATOM 2122 N N . LEU B 1 9 ? 1.9 -30.891 0.909 1 98.56 9 LEU B N 1
ATOM 2123 C CA . LEU B 1 9 ? 2.654 -31.703 -0.034 1 98.56 9 LEU B CA 1
ATOM 2124 C C . LEU B 1 9 ? 1.728 -32.656 -0.803 1 98.56 9 LEU B C 1
ATOM 2126 O O . LEU B 1 9 ? 1.941 -32.906 -1.99 1 98.56 9 LEU B O 1
ATOM 2130 N N . ALA B 1 10 ? 0.709 -33.125 -0.177 1 98.25 10 ALA B N 1
ATOM 2131 C CA . ALA B 1 10 ? -0.294 -33.938 -0.856 1 98.25 10 ALA B CA 1
ATOM 2132 C C . ALA B 1 10 ? -1.058 -33.125 -1.893 1 98.25 10 ALA B C 1
ATOM 2134 O O . ALA B 1 10 ? -1.307 -33.594 -3.004 1 98.25 10 ALA B O 1
ATOM 2135 N N . ARG B 1 11 ? -1.415 -31.906 -1.55 1 98.5 11 ARG B N 1
ATOM 2136 C CA . ARG B 1 11 ? -2.145 -31 -2.432 1 98.5 11 ARG B CA 1
ATOM 2137 C C . ARG B 1 11 ? -1.356 -30.719 -3.709 1 98.5 11 ARG B C 1
ATOM 2139 O O . ARG B 1 11 ? -1.933 -30.656 -4.797 1 98.5 11 ARG B O 1
ATOM 2146 N N . ILE B 1 12 ? -0.046 -30.656 -3.592 1 98.25 12 ILE B N 1
ATOM 2147 C CA . ILE B 1 12 ? 0.737 -30.281 -4.766 1 98.25 12 ILE B CA 1
ATOM 2148 C C . ILE B 1 12 ? 1.369 -31.531 -5.375 1 98.25 12 ILE B C 1
ATOM 2150 O O . ILE B 1 12 ? 2.268 -31.438 -6.215 1 98.25 12 ILE B O 1
ATOM 2154 N N . ALA B 1 13 ? 1.018 -32.719 -4.879 1 96.94 13 ALA B N 1
ATOM 2155 C CA . ALA B 1 13 ? 1.364 -34.031 -5.434 1 96.94 13 ALA B CA 1
ATOM 2156 C C . ALA B 1 13 ? 2.869 -34.281 -5.363 1 96.94 13 ALA B C 1
ATOM 2158 O O . ALA B 1 13 ? 3.471 -34.781 -6.32 1 96.94 13 ALA B O 1
ATOM 2159 N N . LEU B 1 14 ? 3.418 -33.781 -4.258 1 96.06 14 LEU B N 1
ATOM 2160 C CA . LEU B 1 14 ? 4.812 -34.125 -3.99 1 96.06 14 LEU B CA 1
ATOM 2161 C C . LEU B 1 14 ? 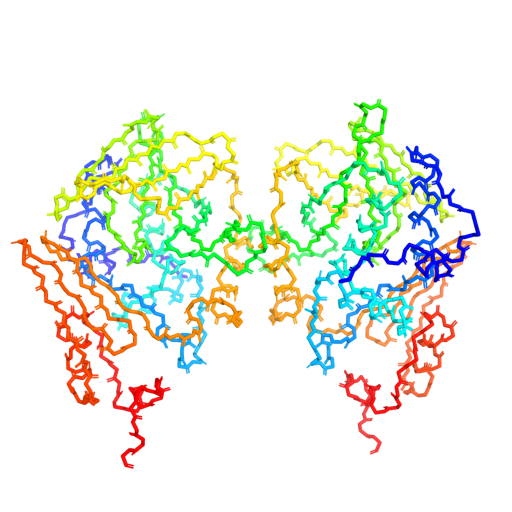4.918 -35.25 -2.982 1 96.06 14 LEU B C 1
ATOM 2163 O O . LEU B 1 14 ? 4.559 -35.094 -1.814 1 96.06 14 LEU B O 1
ATOM 2167 N N . GLY B 1 15 ? 5.34 -36.375 -3.438 1 90.44 15 GLY B N 1
ATOM 2168 C CA . GLY B 1 15 ? 5.406 -37.562 -2.607 1 90.44 15 GLY B CA 1
ATOM 2169 C C . GLY B 1 15 ? 6.52 -37.5 -1.582 1 90.44 15 GLY B C 1
ATOM 2170 O O . GLY B 1 15 ? 6.406 -38.094 -0.504 1 90.44 15 GLY B O 1
ATOM 2171 N N . ALA B 1 16 ? 7.648 -37 -1.886 1 92.56 16 ALA B N 1
ATOM 2172 C CA . ALA B 1 16 ? 8.789 -36.906 -0.981 1 92.56 16 ALA B CA 1
ATOM 2173 C C . ALA B 1 16 ? 9.055 -35.469 -0.564 1 92.56 16 ALA B C 1
ATOM 2175 O O . ALA B 1 16 ? 8.914 -34.531 -1.373 1 92.56 16 ALA B O 1
ATOM 2176 N N . ARG B 1 17 ? 9.422 -35.344 0.668 1 95.94 17 ARG B N 1
ATOM 2177 C CA . ARG B 1 17 ? 9.789 -34.031 1.16 1 95.94 17 ARG B CA 1
ATOM 2178 C C . ARG B 1 17 ? 11.031 -33.5 0.447 1 95.94 17 ARG B C 1
ATOM 2180 O O . ARG B 1 17 ? 12.062 -34.188 0.405 1 95.94 17 ARG B O 1
ATOM 2187 N N . PRO B 1 18 ? 10.883 -32.281 -0.156 1 96.94 18 PRO B N 1
ATOM 2188 C CA . PRO B 1 18 ? 12.07 -31.734 -0.809 1 96.94 18 PRO B CA 1
ATOM 2189 C C . PRO B 1 18 ? 13.172 -31.359 0.182 1 96.94 18 PRO B C 1
ATOM 2191 O O . PRO B 1 18 ? 12.891 -30.938 1.303 1 96.94 18 PRO B O 1
ATOM 2194 N N . SER B 1 19 ? 14.43 -31.562 -0.25 1 96.81 19 SER B N 1
ATOM 2195 C CA . SER B 1 19 ? 15.57 -31.109 0.544 1 96.81 19 SER B CA 1
ATOM 2196 C C . SER B 1 19 ? 15.68 -29.594 0.531 1 96.81 19 SER B C 1
ATOM 2198 O O . SER B 1 19 ? 15.336 -28.953 -0.461 1 96.81 19 SER B O 1
ATOM 2200 N N . PRO B 1 20 ? 16.156 -29.016 1.625 1 97.06 20 PRO B N 1
ATOM 2201 C CA . PRO B 1 20 ? 16.297 -27.562 1.692 1 97.06 20 PRO B CA 1
ATOM 2202 C C . PRO B 1 20 ? 17.5 -27.031 0.914 1 97.06 20 PRO B C 1
ATOM 2204 O O . PRO B 1 20 ? 18.375 -26.375 1.487 1 97.06 20 PRO B O 1
ATOM 2207 N N . ASP B 1 21 ? 17.562 -27.359 -0.356 1 97.88 21 ASP B N 1
ATOM 2208 C CA . ASP B 1 21 ? 18.578 -26.906 -1.301 1 97.88 21 ASP B CA 1
ATOM 2209 C C . ASP B 1 21 ? 17.953 -26.422 -2.6 1 97.88 21 ASP B C 1
ATOM 2211 O O . ASP B 1 21 ? 16.719 -26.344 -2.709 1 97.88 21 ASP B O 1
ATOM 2215 N N . ALA B 1 22 ? 18.75 -26 -3.537 1 97.69 22 ALA B N 1
ATOM 2216 C CA . ALA B 1 22 ? 18.266 -25.391 -4.77 1 97.69 22 ALA B CA 1
ATOM 2217 C C . ALA B 1 22 ? 17.375 -26.359 -5.543 1 97.69 22 ALA B C 1
ATOM 2219 O O . ALA B 1 22 ? 16.344 -25.953 -6.086 1 97.69 22 ALA B O 1
ATOM 2220 N N . ALA B 1 23 ? 17.766 -27.594 -5.613 1 97 23 ALA B N 1
ATOM 2221 C CA . ALA B 1 23 ? 16.984 -28.594 -6.324 1 97 23 ALA B CA 1
ATOM 2222 C C . ALA B 1 23 ? 15.617 -28.797 -5.668 1 97 23 ALA B C 1
ATOM 2224 O O . ALA B 1 23 ? 14.602 -28.922 -6.355 1 97 23 ALA B O 1
ATOM 2225 N N . GLY B 1 24 ? 15.625 -28.906 -4.352 1 98 24 GLY B N 1
ATOM 2226 C CA . GLY B 1 24 ? 14.367 -29.016 -3.627 1 98 24 GLY B CA 1
ATOM 2227 C C . GLY B 1 24 ? 13.461 -27.812 -3.795 1 98 24 GLY B C 1
ATOM 2228 O O . GLY B 1 24 ? 12.242 -27.953 -3.912 1 98 24 GLY B O 1
ATOM 2229 N N . LEU B 1 25 ? 14.031 -26.625 -3.738 1 98.62 25 LEU B N 1
ATOM 2230 C CA . LEU B 1 25 ? 13.273 -25.391 -3.949 1 98.62 25 LEU B CA 1
ATOM 2231 C C . LEU B 1 25 ? 12.594 -25.391 -5.312 1 98.62 25 LEU B C 1
ATOM 2233 O O . LEU B 1 25 ? 11.422 -25.031 -5.426 1 98.62 25 LEU B O 1
ATOM 2237 N N . GLU B 1 26 ? 13.32 -25.766 -6.316 1 97.75 26 GLU B N 1
ATOM 2238 C CA . GLU B 1 26 ? 12.781 -25.828 -7.672 1 97.75 26 GLU B CA 1
ATOM 2239 C C . GLU B 1 26 ? 11.633 -26.828 -7.762 1 97.75 26 GLU B C 1
ATOM 2241 O O . GLU B 1 26 ? 10.609 -26.562 -8.391 1 97.75 26 GLU B O 1
ATOM 2246 N N . ARG B 1 27 ? 11.797 -28.016 -7.184 1 97.31 27 ARG B N 1
ATOM 2247 C CA . ARG B 1 27 ? 10.758 -29.031 -7.191 1 97.31 27 ARG B CA 1
ATOM 2248 C C . ARG B 1 27 ? 9.492 -28.531 -6.508 1 97.31 27 ARG B C 1
ATOM 2250 O O . ARG B 1 27 ? 8.383 -28.75 -7.004 1 97.31 27 ARG B O 1
ATOM 2257 N N . LEU B 1 28 ? 9.695 -27.906 -5.395 1 98.56 28 LEU B N 1
ATOM 2258 C CA . LEU B 1 28 ? 8.562 -27.375 -4.633 1 98.56 28 LEU B CA 1
ATOM 2259 C C . LEU B 1 28 ? 7.797 -26.344 -5.438 1 98.56 28 LEU B C 1
ATOM 2261 O O . LEU B 1 28 ? 6.574 -26.438 -5.582 1 98.56 28 LEU B O 1
ATOM 2265 N N . GLN B 1 29 ? 8.484 -25.328 -5.965 1 98.56 29 GLN B N 1
ATOM 2266 C CA . GLN B 1 29 ? 7.852 -24.25 -6.719 1 98.56 29 GLN B CA 1
ATOM 2267 C C . GLN B 1 29 ? 7.133 -24.781 -7.953 1 98.56 29 GLN B C 1
ATOM 2269 O O . GLN B 1 29 ? 6.004 -24.391 -8.25 1 98.56 29 GLN B O 1
ATOM 2274 N N . HIS B 1 30 ? 7.844 -25.641 -8.633 1 97.5 30 HIS B N 1
ATOM 2275 C CA . HIS B 1 30 ? 7.281 -26.219 -9.859 1 97.5 30 HIS B CA 1
ATOM 2276 C C . HIS B 1 30 ? 5.992 -26.969 -9.562 1 97.5 30 HIS B C 1
ATOM 2278 O O . HIS B 1 30 ? 4.973 -26.75 -10.227 1 97.5 30 HIS B O 1
ATOM 2284 N N . ALA B 1 31 ? 6.027 -27.875 -8.594 1 97.94 31 ALA B N 1
ATOM 2285 C CA . ALA B 1 31 ? 4.852 -28.656 -8.219 1 97.94 31 ALA B CA 1
ATOM 2286 C C . ALA B 1 31 ? 3.705 -27.75 -7.777 1 97.94 31 ALA B C 1
ATOM 2288 O O . ALA B 1 31 ? 2.551 -27.969 -8.148 1 97.94 31 ALA B O 1
ATOM 2289 N N . HIS B 1 32 ? 4.027 -26.719 -6.977 1 98.62 32 HIS B N 1
ATOM 2290 C CA . HIS B 1 32 ? 3.043 -25.766 -6.504 1 98.62 32 HIS B CA 1
ATOM 2291 C C . HIS B 1 32 ? 2.33 -25.078 -7.668 1 98.62 32 HIS B C 1
ATOM 2293 O O . HIS B 1 32 ? 1.098 -25.078 -7.727 1 98.62 32 HIS B O 1
ATOM 2299 N N . ARG B 1 33 ? 3.074 -24.594 -8.641 1 98.06 33 ARG B N 1
ATOM 2300 C CA . ARG B 1 33 ? 2.541 -23.781 -9.727 1 98.06 33 ARG B CA 1
ATOM 2301 C C . ARG B 1 33 ? 1.798 -24.641 -10.742 1 98.06 33 ARG B C 1
ATOM 2303 O O . ARG B 1 33 ? 0.882 -24.172 -11.414 1 98.06 33 ARG B O 1
ATOM 2310 N N . MET B 1 34 ? 2.096 -25.922 -10.797 1 96.88 34 MET B N 1
ATOM 2311 C CA . MET B 1 34 ? 1.434 -26.844 -11.727 1 96.88 34 MET B CA 1
ATOM 2312 C C . MET B 1 34 ? 0.085 -27.297 -11.18 1 96.88 34 MET B C 1
ATOM 2314 O O . MET B 1 34 ? -0.775 -27.75 -11.938 1 96.88 34 MET B O 1
ATOM 2318 N N . THR B 1 35 ? -0.083 -27.156 -9.914 1 97.81 35 THR B N 1
ATOM 2319 C CA . THR B 1 35 ? -1.254 -27.766 -9.297 1 97.81 35 THR B CA 1
ATOM 2320 C C . THR B 1 35 ? -2.244 -26.703 -8.836 1 97.81 35 THR B C 1
ATOM 2322 O O . THR B 1 35 ? -3.455 -26.859 -9.008 1 97.81 35 THR B O 1
ATOM 2325 N N . ILE B 1 36 ? -1.788 -25.656 -8.203 1 98.62 36 ILE B N 1
ATOM 2326 C CA . ILE B 1 36 ? -2.668 -24.641 -7.652 1 98.62 36 ILE B CA 1
ATOM 2327 C C . ILE B 1 36 ? -2.797 -23.484 -8.641 1 98.62 36 ILE B C 1
ATOM 2329 O O . ILE B 1 36 ? -1.814 -22.797 -8.93 1 98.62 36 ILE B O 1
ATOM 2333 N N . PRO B 1 37 ? -3.967 -23.203 -9.148 1 98.62 37 PRO B N 1
ATOM 2334 C CA . PRO B 1 37 ? -4.121 -22.141 -10.148 1 98.62 37 PRO B CA 1
ATOM 2335 C C . PRO B 1 37 ? -4.066 -20.75 -9.539 1 98.62 37 PRO B C 1
ATOM 2337 O O . PRO B 1 37 ? -4.43 -20.562 -8.375 1 98.62 37 PRO B O 1
ATOM 2340 N N . PHE B 1 38 ? -3.51 -19.844 -10.344 1 98.69 38 PHE B N 1
ATOM 2341 C CA . PHE B 1 38 ? -3.668 -18.422 -10.047 1 98.69 38 PHE B CA 1
ATOM 2342 C C . PHE B 1 38 ? -5.086 -17.953 -10.359 1 98.69 38 PHE B C 1
ATOM 2344 O O . PHE B 1 38 ? -5.609 -18.234 -11.438 1 98.69 38 PHE B O 1
ATOM 2351 N N . GLU B 1 39 ? -5.742 -17.234 -9.453 1 98.69 39 GLU B N 1
ATOM 2352 C CA . GLU B 1 39 ? -7.082 -16.734 -9.75 1 98.69 39 GLU B CA 1
ATOM 2353 C C . GLU B 1 39 ? -7.492 -15.625 -8.789 1 98.69 39 GLU B C 1
ATOM 2355 O O . GLU B 1 39 ? -6.953 -15.523 -7.684 1 98.69 39 GLU B O 1
ATOM 2360 N N . ASN B 1 40 ? -8.391 -14.781 -9.234 1 98.62 40 ASN B N 1
ATOM 2361 C CA . ASN B 1 40 ? -8.922 -13.703 -8.414 1 98.62 40 ASN B CA 1
ATOM 2362 C C . ASN B 1 40 ? -10.438 -13.805 -8.266 1 98.62 40 ASN B C 1
ATOM 2364 O O . ASN B 1 40 ? -11.117 -12.797 -8.062 1 98.62 40 ASN B O 1
ATOM 2368 N N . LEU B 1 41 ? -11.031 -14.914 -8.344 1 98.5 41 LEU B N 1
ATOM 2369 C CA . LEU B 1 41 ? -12.469 -15.102 -8.469 1 98.5 41 LEU B CA 1
ATOM 2370 C C . LEU B 1 41 ? -13.188 -14.602 -7.219 1 98.5 41 LEU B C 1
ATOM 2372 O O . LEU B 1 41 ? -14.281 -14.023 -7.312 1 98.5 41 LEU B O 1
ATOM 2376 N N . ASP B 1 42 ? -12.594 -14.836 -6.02 1 98.38 42 ASP B N 1
ATOM 2377 C CA . ASP B 1 42 ? -13.227 -14.375 -4.789 1 98.38 42 ASP B CA 1
ATOM 2378 C C . ASP B 1 42 ? -13.305 -12.852 -4.75 1 98.38 42 ASP B C 1
ATOM 2380 O O . ASP B 1 42 ? -14.219 -12.281 -4.156 1 98.38 42 ASP B O 1
ATOM 2384 N N . VAL B 1 43 ? -12.344 -12.148 -5.367 1 98.62 43 VAL B N 1
ATOM 2385 C CA . VAL B 1 43 ? -12.406 -10.688 -5.473 1 98.62 43 VAL B CA 1
ATOM 2386 C C . VAL B 1 43 ? -13.641 -10.281 -6.27 1 98.62 43 VAL B C 1
ATOM 2388 O O . VAL B 1 43 ? -14.445 -9.461 -5.812 1 98.62 43 VAL B O 1
ATOM 2391 N N . VAL B 1 44 ? -13.828 -10.883 -7.398 1 98.06 44 VAL B N 1
ATOM 2392 C CA . VAL B 1 44 ? -14.906 -10.547 -8.32 1 98.06 44 VAL B CA 1
ATOM 2393 C C . VAL B 1 44 ? -16.25 -10.93 -7.703 1 98.06 44 VAL B C 1
ATOM 2395 O O . VAL B 1 44 ? -17.25 -10.234 -7.902 1 98.06 44 VAL B O 1
ATOM 2398 N N . LEU B 1 45 ? -16.25 -11.953 -6.91 1 97.75 45 LEU B N 1
ATOM 2399 C CA . LEU B 1 45 ? -17.484 -12.453 -6.293 1 97.75 45 LEU B CA 1
ATOM 2400 C C . LEU B 1 45 ? -17.797 -11.695 -5.008 1 97.75 45 LEU B C 1
ATOM 2402 O O . LEU B 1 45 ? -18.781 -11.992 -4.328 1 97.75 45 LEU B O 1
ATOM 2406 N N . GLY B 1 46 ? -16.922 -10.812 -4.594 1 96.94 46 GLY B N 1
ATOM 2407 C CA . GLY B 1 46 ? -17.172 -9.977 -3.432 1 96.94 46 GLY B CA 1
ATOM 2408 C C . GLY B 1 46 ? -16.938 -10.695 -2.117 1 96.94 46 GLY B C 1
ATOM 2409 O O . GLY B 1 46 ? -17.547 -10.359 -1.103 1 96.94 46 GLY B O 1
ATOM 2410 N N . ARG B 1 47 ? -16.141 -11.711 -2.135 1 97.12 47 ARG B N 1
ATOM 2411 C CA . ARG B 1 47 ? -15.914 -12.523 -0.941 1 97.12 47 ARG B CA 1
ATOM 2412 C C . ARG B 1 47 ? -14.688 -12.047 -0.175 1 97.12 47 ARG B C 1
ATOM 2414 O O . ARG B 1 47 ? -14.461 -12.453 0.966 1 97.12 47 ARG B O 1
ATOM 2421 N N . GLY B 1 48 ? -13.906 -11.156 -0.737 1 95.5 48 GLY B N 1
ATOM 2422 C CA . GLY B 1 48 ? -12.703 -10.641 -0.096 1 95.5 48 GLY B CA 1
ATOM 2423 C C . GLY B 1 48 ? -11.547 -11.625 -0.139 1 95.5 48 GLY B C 1
ATOM 2424 O O . GLY B 1 48 ? -11.711 -12.766 -0.565 1 95.5 48 GLY B O 1
ATOM 2425 N N . ILE B 1 49 ? -10.391 -11.234 0.264 1 98.5 49 ILE B N 1
ATOM 2426 C CA . ILE B 1 49 ? -9.18 -12.055 0.275 1 98.5 49 ILE B CA 1
ATOM 2427 C C . ILE B 1 49 ? -8.469 -11.914 1.619 1 98.5 49 ILE B C 1
ATOM 2429 O O . ILE B 1 49 ? -8.094 -10.805 2.016 1 98.5 49 ILE B O 1
ATOM 2433 N N . ARG B 1 50 ? -8.344 -12.977 2.375 1 98 50 ARG B N 1
ATOM 2434 C CA . ARG B 1 50 ? -7.516 -13.055 3.574 1 98 50 ARG B CA 1
ATOM 2435 C C . ARG B 1 50 ? -6.168 -13.711 3.271 1 98 50 ARG B C 1
ATOM 2437 O O . ARG B 1 50 ? -6.102 -14.68 2.518 1 98 50 ARG B O 1
ATOM 2444 N N . ILE B 1 51 ? -5.016 -13.164 3.916 1 98.25 51 ILE B N 1
ATOM 2445 C CA . ILE B 1 51 ? -3.719 -13.695 3.516 1 98.25 51 ILE B CA 1
ATOM 2446 C C . ILE B 1 51 ? -2.986 -14.242 4.738 1 98.25 51 ILE B C 1
ATOM 2448 O O . ILE B 1 51 ? -1.768 -14.43 4.707 1 98.25 51 ILE B O 1
ATOM 2452 N N . ASP B 1 52 ? -3.689 -14.367 5.844 1 97.06 52 ASP B N 1
ATOM 2453 C CA . ASP B 1 52 ? -3.07 -15.078 6.961 1 97.06 52 ASP B CA 1
ATOM 2454 C C . ASP B 1 52 ? -2.914 -16.562 6.648 1 97.06 52 ASP B C 1
ATOM 2456 O O . ASP B 1 52 ? -3.66 -17.109 5.836 1 97.06 52 ASP B O 1
ATOM 2460 N N . SER B 1 53 ? -2.035 -17.234 7.34 1 97.88 53 SER B N 1
ATOM 2461 C CA . SER B 1 53 ? -1.632 -18.594 7.047 1 97.88 53 SER B CA 1
ATOM 2462 C C . SER B 1 53 ? -2.824 -19.547 7.098 1 97.88 53 SER B C 1
ATOM 2464 O O . SER B 1 53 ? -3.006 -20.375 6.203 1 97.88 53 SER B O 1
ATOM 2466 N N . ASP B 1 54 ? -3.658 -19.438 8.086 1 98 54 ASP B N 1
ATOM 2467 C CA . ASP B 1 54 ? -4.773 -20.359 8.273 1 98 54 ASP B CA 1
ATOM 2468 C C . ASP B 1 54 ? -5.797 -20.219 7.148 1 98 54 ASP B C 1
ATOM 2470 O O . ASP B 1 54 ? -6.254 -21.219 6.59 1 98 54 ASP B O 1
ATOM 2474 N N . SER B 1 55 ? -6.168 -19 6.832 1 98.38 55 SER B N 1
ATOM 2475 C CA . SER B 1 55 ? -7.156 -18.75 5.789 1 98.38 55 SER B CA 1
ATOM 2476 C C . SER B 1 55 ? -6.656 -19.219 4.426 1 98.38 55 SER B C 1
ATOM 2478 O O . SER B 1 55 ? -7.41 -19.812 3.65 1 98.38 55 SER B O 1
ATOM 2480 N N . VAL B 1 56 ? -5.406 -18.969 4.191 1 98.69 56 VAL B N 1
ATOM 2481 C CA . VAL B 1 56 ? -4.812 -19.328 2.91 1 98.69 56 VAL B CA 1
ATOM 2482 C C . VAL B 1 56 ? -4.766 -20.859 2.781 1 98.69 56 VAL B C 1
ATOM 2484 O O . VAL B 1 56 ? -5.141 -21.406 1.744 1 98.69 56 VAL B O 1
ATOM 2487 N N . SER B 1 57 ? -4.312 -21.516 3.801 1 98.56 57 SER B N 1
ATOM 2488 C CA . SER B 1 57 ? -4.273 -22.984 3.781 1 98.56 57 SER B CA 1
ATOM 2489 C C . SER B 1 57 ? -5.668 -23.562 3.605 1 98.56 57 SER B C 1
ATOM 2491 O O . SER B 1 57 ? -5.859 -24.516 2.834 1 98.56 57 SER B O 1
ATOM 2493 N N . ALA B 1 58 ? -6.613 -23.016 4.309 1 98.31 58 ALA B N 1
ATOM 2494 C CA . ALA B 1 58 ? -7.992 -23.5 4.199 1 98.31 58 ALA B CA 1
ATOM 2495 C C . ALA B 1 58 ? -8.508 -23.359 2.768 1 98.31 58 ALA B C 1
ATOM 2497 O O . ALA B 1 58 ? -9.133 -24.281 2.234 1 98.31 58 ALA B O 1
ATOM 2498 N N . LYS B 1 59 ? -8.188 -22.297 2.145 1 98.19 59 LYS B N 1
ATOM 2499 C CA . LYS B 1 59 ? -8.695 -22.031 0.799 1 98.19 59 LYS B CA 1
ATOM 2500 C C . LYS B 1 59 ? -7.922 -22.844 -0.242 1 98.19 59 LYS B C 1
ATOM 2502 O O . LYS B 1 59 ? -8.523 -23.547 -1.057 1 98.19 59 LYS B O 1
ATOM 2507 N N . LEU B 1 60 ? -6.617 -22.781 -0.243 1 98.56 60 LEU B N 1
ATOM 2508 C CA . LEU B 1 60 ? -5.809 -23.312 -1.339 1 98.56 60 LEU B CA 1
ATOM 2509 C C . LEU B 1 60 ? -5.551 -24.797 -1.161 1 98.56 60 LEU B C 1
ATOM 2511 O O . LEU B 1 60 ? -5.391 -25.531 -2.145 1 98.56 60 LEU B O 1
ATOM 2515 N N . VA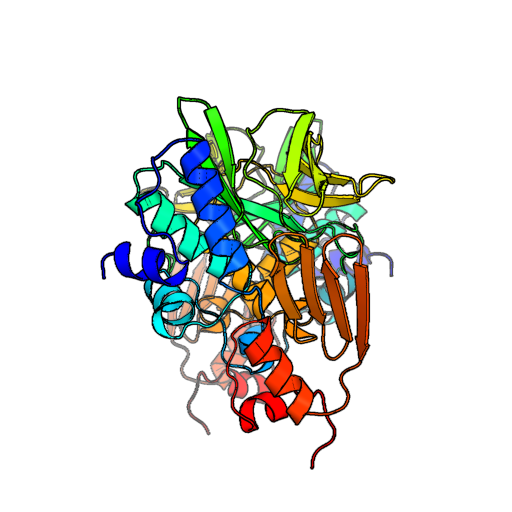L B 1 61 ? -5.496 -25.25 0.057 1 98.5 61 VAL B N 1
ATOM 2516 C CA . VAL B 1 61 ? -5.141 -26.656 0.297 1 98.5 61 VAL B CA 1
ATOM 2517 C C . VAL B 1 61 ? -6.402 -27.469 0.573 1 98.5 61 VAL B C 1
ATOM 2519 O O . VAL B 1 61 ? -6.703 -28.422 -0.147 1 98.5 61 VAL B O 1
ATOM 2522 N N . THR B 1 62 ? -7.172 -27.047 1.54 1 97.62 62 THR B N 1
ATOM 2523 C CA . THR B 1 62 ? -8.32 -27.828 1.966 1 97.62 62 THR B CA 1
ATOM 2524 C C . THR B 1 62 ? -9.461 -27.719 0.952 1 97.62 62 THR B C 1
ATOM 2526 O O . THR B 1 62 ? -9.984 -28.734 0.485 1 97.62 62 THR B O 1
ATOM 2529 N N . ALA B 1 63 ? -9.781 -26.531 0.599 1 97.19 63 ALA B N 1
ATOM 2530 C CA . ALA B 1 63 ? -10.891 -26.312 -0.33 1 97.19 63 ALA B CA 1
ATOM 2531 C C . ALA B 1 63 ? -10.438 -26.516 -1.774 1 97.19 63 ALA B C 1
ATOM 2533 O O . ALA B 1 63 ? -11.258 -26.484 -2.697 1 97.19 63 ALA B O 1
ATOM 2534 N N . ARG B 1 64 ? -9.125 -26.594 -2.021 1 97.25 64 ARG B N 1
ATOM 2535 C CA . ARG B 1 64 ? -8.5 -26.906 -3.307 1 97.25 64 ARG B CA 1
ATOM 2536 C C . ARG B 1 64 ? -8.82 -25.828 -4.336 1 97.25 64 ARG B C 1
ATOM 2538 O O . ARG B 1 64 ? -9.055 -26.125 -5.508 1 97.25 64 ARG B O 1
ATOM 2545 N N . ARG B 1 65 ? -9.008 -24.641 -3.834 1 97.81 65 ARG B N 1
ATOM 2546 C CA . ARG B 1 65 ? -9.117 -23.469 -4.699 1 97.81 65 ARG B CA 1
ATOM 2547 C C . ARG B 1 65 ? -7.746 -22.906 -5.031 1 97.81 65 ARG B C 1
ATOM 2549 O O . ARG B 1 65 ? -6.723 -23.453 -4.617 1 97.81 65 ARG B O 1
ATOM 2556 N N . GLY B 1 66 ? -7.707 -21.922 -5.895 1 98.31 66 GLY B N 1
ATOM 2557 C CA . GLY B 1 66 ? -6.516 -21.125 -6.133 1 98.31 66 GLY B CA 1
ATOM 2558 C C . GLY B 1 66 ? -6.527 -19.812 -5.387 1 98.31 66 GLY B C 1
ATOM 2559 O O . GLY B 1 66 ? -7.211 -19.672 -4.367 1 98.31 66 GLY B O 1
ATOM 2560 N N . GLY B 1 67 ? -5.723 -18.938 -5.84 1 98.62 67 GLY B N 1
ATOM 2561 C CA . GLY B 1 67 ? -5.578 -17.594 -5.316 1 98.62 67 GLY B CA 1
ATOM 2562 C C . GLY B 1 67 ? -4.621 -16.734 -6.121 1 98.62 67 GLY B C 1
ATOM 2563 O O . GLY B 1 67 ? -4.109 -17.172 -7.156 1 98.62 67 GLY B O 1
ATOM 2564 N N . TYR B 1 68 ? -4.496 -15.484 -5.777 1 98.44 68 TYR B N 1
ATOM 2565 C CA . TYR B 1 68 ? -3.514 -14.672 -6.484 1 98.44 68 TYR B CA 1
ATOM 2566 C C . TYR B 1 68 ? -2.215 -14.57 -5.695 1 98.44 68 TYR B C 1
ATOM 2568 O O . TYR B 1 68 ? -1.981 -15.359 -4.773 1 98.44 68 TYR B O 1
ATOM 2576 N N . CYS B 1 69 ? -1.304 -13.703 -6.039 1 98.62 69 CYS B N 1
ATOM 2577 C CA . CYS B 1 69 ? 0.112 -13.773 -5.699 1 98.62 69 CYS B CA 1
ATOM 2578 C C . CYS B 1 69 ? 0.311 -13.742 -4.188 1 98.62 69 CYS B C 1
ATOM 2580 O O . CYS B 1 69 ? 1.175 -14.445 -3.658 1 98.62 69 CYS B O 1
ATOM 2582 N N . PHE B 1 70 ? -0.454 -12.977 -3.412 1 98.88 70 PHE B N 1
ATOM 2583 C CA . PHE B 1 70 ? -0.264 -12.852 -1.973 1 98.88 70 PHE B CA 1
ATOM 2584 C C . PHE B 1 70 ? -0.653 -14.141 -1.262 1 98.88 70 PHE B C 1
ATOM 2586 O O . PHE B 1 70 ? -0.043 -14.516 -0.257 1 98.88 70 PHE B O 1
ATOM 2593 N N . GLU B 1 71 ? -1.671 -14.797 -1.738 1 98.88 71 GLU B N 1
ATOM 2594 C CA . GLU B 1 71 ? -2.082 -16.078 -1.176 1 98.88 71 GLU B CA 1
ATOM 2595 C C . GLU B 1 71 ? -1.076 -17.172 -1.511 1 98.88 71 GLU B C 1
ATOM 2597 O O . GLU B 1 71 ? -0.645 -17.922 -0.628 1 98.88 71 GLU B O 1
ATOM 2602 N N . HIS B 1 72 ? -0.679 -17.234 -2.766 1 98.88 72 HIS B N 1
ATOM 2603 C CA . HIS B 1 72 ? 0.281 -18.234 -3.211 1 98.88 72 HIS B CA 1
ATOM 2604 C C . HIS B 1 72 ? 1.584 -18.141 -2.422 1 98.88 72 HIS B C 1
ATOM 2606 O O . HIS B 1 72 ? 2.09 -19.141 -1.926 1 98.88 72 HIS B O 1
ATOM 2612 N N . ASN B 1 73 ? 2.092 -16.969 -2.301 1 98.88 73 ASN B N 1
ATOM 2613 C CA . ASN B 1 73 ? 3.414 -16.828 -1.7 1 98.88 73 ASN B CA 1
ATOM 2614 C C . ASN B 1 73 ? 3.348 -16.891 -0.177 1 98.88 73 ASN B C 1
ATOM 2616 O O . ASN B 1 73 ? 4.344 -17.203 0.48 1 98.88 73 ASN B O 1
ATOM 2620 N N . ARG B 1 74 ? 2.166 -16.578 0.436 1 98.75 74 ARG B N 1
ATOM 2621 C CA . ARG B 1 74 ? 1.98 -16.906 1.845 1 98.75 74 ARG B CA 1
ATOM 2622 C C . ARG B 1 74 ? 2.08 -18.422 2.07 1 98.75 74 ARG B C 1
ATOM 2624 O O . ARG B 1 74 ? 2.82 -18.875 2.945 1 98.75 74 ARG B O 1
ATOM 2631 N N . LEU B 1 75 ? 1.35 -19.172 1.268 1 98.88 75 LEU B N 1
ATOM 2632 C CA . LEU B 1 75 ? 1.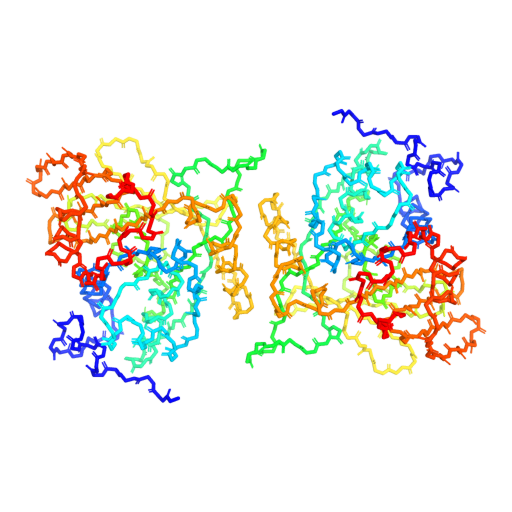328 -20.625 1.399 1 98.88 75 LEU B CA 1
ATOM 2633 C C . LEU B 1 75 ? 2.715 -21.203 1.161 1 98.88 75 LEU B C 1
ATOM 2635 O O . LEU B 1 75 ? 3.188 -22.031 1.947 1 98.88 75 LEU B O 1
ATOM 2639 N N . CYS B 1 76 ? 3.328 -20.766 0.082 1 98.75 76 CYS B N 1
ATOM 2640 C CA . CYS B 1 76 ? 4.668 -21.234 -0.25 1 98.75 76 CYS B CA 1
ATOM 2641 C C . CYS B 1 76 ? 5.66 -20.875 0.85 1 98.75 76 CYS B C 1
ATOM 2643 O O . CYS B 1 76 ? 6.512 -21.688 1.217 1 98.75 76 CYS B O 1
ATOM 2645 N N . GLY B 1 77 ? 5.59 -19.656 1.344 1 98.56 77 GLY B N 1
ATOM 2646 C CA . GLY B 1 77 ? 6.449 -19.25 2.439 1 98.56 77 GLY B CA 1
ATOM 2647 C C . GLY B 1 77 ? 6.316 -20.125 3.67 1 98.56 77 GLY B C 1
ATOM 2648 O O . GLY B 1 77 ? 7.316 -20.484 4.297 1 98.56 77 GLY B O 1
ATOM 2649 N N . ASP B 1 78 ? 5.086 -20.438 4.059 1 98.56 78 ASP B N 1
ATOM 2650 C CA . ASP B 1 78 ? 4.84 -21.328 5.188 1 98.56 78 ASP B CA 1
ATOM 2651 C C . ASP B 1 78 ? 5.465 -22.703 4.957 1 98.56 78 ASP B C 1
ATOM 2653 O O . ASP B 1 78 ? 6.047 -23.281 5.871 1 98.56 78 ASP B O 1
ATOM 2657 N N . ALA B 1 79 ? 5.344 -23.188 3.74 1 98.75 79 ALA B N 1
ATOM 2658 C CA . ALA B 1 79 ? 5.93 -24.469 3.387 1 98.75 79 ALA B CA 1
ATOM 2659 C C . ALA B 1 79 ? 7.453 -24.422 3.471 1 98.75 79 ALA B C 1
ATOM 2661 O O . ALA B 1 79 ? 8.086 -25.344 3.992 1 98.75 79 ALA B O 1
ATOM 2662 N N . LEU B 1 80 ? 8.039 -23.359 2.938 1 98.69 80 LEU B N 1
ATOM 2663 C CA . LEU B 1 80 ? 9.484 -23.203 2.984 1 98.69 80 LEU B CA 1
ATOM 2664 C C . LEU B 1 80 ? 9.984 -23.219 4.426 1 98.69 80 LEU B C 1
ATOM 2666 O O . LEU B 1 80 ? 10.969 -23.891 4.742 1 98.69 80 LEU B O 1
ATOM 2670 N N . ALA B 1 81 ? 9.297 -22.469 5.254 1 98.06 81 ALA B N 1
ATOM 2671 C CA . ALA B 1 81 ? 9.664 -22.438 6.668 1 98.06 81 ALA B CA 1
ATOM 2672 C C . ALA B 1 81 ? 9.578 -23.828 7.293 1 98.06 81 ALA B C 1
ATOM 2674 O O . ALA B 1 81 ? 10.492 -24.25 8.008 1 98.06 81 ALA B O 1
ATOM 2675 N N . ALA B 1 82 ? 8.547 -24.531 7.016 1 98 82 ALA B N 1
ATOM 2676 C CA . ALA B 1 82 ? 8.328 -25.859 7.57 1 98 82 ALA B CA 1
ATOM 2677 C C . ALA B 1 82 ? 9.391 -26.844 7.086 1 98 82 ALA B C 1
ATOM 2679 O O . ALA B 1 82 ? 9.734 -27.797 7.789 1 98 82 ALA B O 1
ATOM 2680 N N . LEU B 1 83 ? 9.914 -26.672 5.934 1 98 83 LEU B N 1
ATOM 2681 C CA . LEU B 1 83 ? 10.906 -27.547 5.324 1 98 83 LEU B CA 1
ATOM 2682 C C . LEU B 1 83 ? 12.312 -27.188 5.785 1 98 83 LEU B C 1
ATOM 2684 O O . LEU B 1 83 ? 13.281 -27.891 5.469 1 98 83 LEU B O 1
ATOM 2688 N N . GLY B 1 84 ? 12.422 -26.016 6.469 1 97.44 84 GLY B N 1
ATOM 2689 C CA . GLY B 1 84 ? 13.711 -25.641 7.035 1 97.44 84 GLY B CA 1
ATOM 2690 C C . GLY B 1 84 ? 14.461 -24.625 6.199 1 97.44 84 GLY B C 1
ATOM 2691 O O . GLY B 1 84 ? 15.641 -24.359 6.449 1 97.44 84 GLY B O 1
ATOM 2692 N N . PHE B 1 85 ? 13.828 -24.078 5.195 1 98.38 85 PHE B N 1
ATOM 2693 C CA . PHE B 1 85 ? 14.445 -23 4.441 1 98.38 85 PHE B CA 1
ATOM 2694 C C . PHE B 1 85 ? 14.422 -21.703 5.242 1 98.38 85 PHE B C 1
ATOM 2696 O O . PHE B 1 85 ? 13.484 -21.438 5.992 1 98.38 85 PHE B O 1
ATOM 2703 N N . GLU B 1 86 ? 15.414 -20.953 5.137 1 98.06 86 GLU B N 1
ATOM 2704 C CA . GLU B 1 86 ? 15.391 -19.562 5.555 1 98.06 86 GLU B CA 1
ATOM 2705 C C . GLU B 1 86 ? 14.875 -18.656 4.438 1 98.06 86 GLU B C 1
ATOM 2707 O O . GLU B 1 86 ? 15.547 -18.469 3.424 1 98.06 86 GLU B O 1
ATOM 2712 N N . ALA B 1 87 ? 13.711 -18.109 4.656 1 98.62 87 ALA B N 1
ATOM 2713 C CA . ALA B 1 87 ? 13.086 -17.328 3.594 1 98.62 87 ALA B CA 1
ATOM 2714 C C . ALA B 1 87 ? 12.32 -16.141 4.172 1 98.62 87 ALA B C 1
ATOM 2716 O O . ALA B 1 87 ? 11.875 -16.188 5.32 1 98.62 87 ALA B O 1
ATOM 2717 N N . ARG B 1 88 ? 12.18 -15.055 3.422 1 98.56 88 ARG B N 1
ATOM 2718 C CA . ARG B 1 88 ? 11.352 -13.906 3.768 1 98.56 88 ARG B CA 1
ATOM 2719 C C . ARG B 1 88 ? 10.703 -13.297 2.523 1 98.56 88 ARG B C 1
ATOM 2721 O O . ARG B 1 88 ? 11.227 -13.438 1.417 1 98.56 88 ARG B O 1
ATOM 2728 N N . PRO B 1 89 ? 9.633 -12.625 2.711 1 98.75 89 PRO B N 1
ATOM 2729 C CA . PRO B 1 89 ? 8.961 -12.039 1.553 1 98.75 89 PRO B CA 1
ATOM 2730 C C . PRO B 1 89 ? 9.656 -10.773 1.045 1 98.75 89 PRO B C 1
ATOM 2732 O O . PRO B 1 89 ? 10.344 -10.094 1.81 1 98.75 89 PRO B O 1
ATOM 2735 N N . LEU B 1 90 ? 9.523 -10.531 -0.197 1 98.88 90 LEU B N 1
ATOM 2736 C CA . LEU B 1 90 ? 9.836 -9.273 -0.867 1 98.88 90 LEU B CA 1
ATOM 2737 C C . LEU B 1 90 ? 8.602 -8.695 -1.547 1 98.88 90 LEU B C 1
ATOM 2739 O O . LEU B 1 90 ? 7.625 -9.406 -1.775 1 98.88 90 LEU B O 1
ATOM 2743 N N . LEU B 1 91 ? 8.625 -7.477 -1.825 1 98.81 91 LEU B N 1
ATOM 2744 C CA . LEU B 1 91 ? 7.586 -6.828 -2.617 1 98.81 91 LEU B CA 1
ATOM 2745 C C . LEU B 1 91 ? 8.117 -6.434 -3.99 1 98.81 91 LEU B C 1
ATOM 2747 O O . LEU B 1 91 ? 9.281 -6.055 -4.125 1 98.81 91 LEU B O 1
ATOM 2751 N N . ALA B 1 92 ? 7.199 -6.477 -4.938 1 98.75 92 ALA B N 1
ATOM 2752 C CA . ALA B 1 92 ? 7.625 -6.25 -6.32 1 98.75 92 ALA B CA 1
ATOM 2753 C C . ALA B 1 92 ? 6.594 -5.422 -7.078 1 98.75 92 ALA B C 1
ATOM 2755 O O . ALA B 1 92 ? 5.414 -5.402 -6.719 1 98.75 92 ALA B O 1
ATOM 2756 N N . ARG B 1 93 ? 7.051 -4.723 -8.078 1 98.31 93 ARG B N 1
ATOM 2757 C CA . ARG B 1 93 ? 6.23 -3.982 -9.031 1 98.31 93 ARG B CA 1
ATOM 2758 C C . ARG B 1 93 ? 6.031 -4.781 -10.312 1 98.31 93 ARG B C 1
ATOM 2760 O O . ARG B 1 93 ? 6.996 -5.273 -10.906 1 98.31 93 ARG B O 1
ATOM 2767 N N . VAL B 1 94 ? 4.828 -4.914 -10.781 1 97.94 94 VAL B N 1
ATOM 2768 C CA . VAL B 1 94 ? 4.516 -5.73 -11.953 1 97.94 94 VAL B CA 1
ATOM 2769 C C . VAL B 1 94 ? 4.469 -4.855 -13.195 1 97.94 94 VAL B C 1
ATOM 2771 O O . VAL B 1 94 ? 3.762 -3.844 -13.234 1 97.94 94 VAL B O 1
ATOM 2774 N N . TRP B 1 95 ? 5.133 -5.238 -14.258 1 96.81 95 TRP B N 1
ATOM 2775 C CA . TRP B 1 95 ? 5.324 -4.391 -15.43 1 96.81 95 TRP B CA 1
ATOM 2776 C C . TRP B 1 95 ? 4.594 -4.965 -16.641 1 96.81 95 TRP B C 1
ATOM 2778 O O . TRP B 1 95 ? 4.863 -4.574 -17.781 1 96.81 95 TRP B O 1
ATOM 2788 N N . LEU B 1 96 ? 3.689 -5.836 -16.5 1 93.44 96 LEU B N 1
ATOM 2789 C CA . LEU B 1 96 ? 3.031 -6.539 -17.594 1 93.44 96 LEU B CA 1
ATOM 2790 C C . LEU B 1 96 ? 2.084 -5.605 -18.344 1 93.44 96 LEU B C 1
ATOM 2792 O O . LEU B 1 96 ? 1.759 -5.848 -19.5 1 93.44 96 LEU B O 1
ATOM 2796 N N . ALA B 1 97 ? 1.566 -4.609 -17.672 1 85.88 97 ALA B N 1
ATOM 2797 C CA . ALA B 1 97 ? 0.669 -3.629 -18.281 1 85.88 97 ALA B CA 1
ATOM 2798 C C . ALA B 1 97 ? 0.951 -2.225 -17.75 1 85.88 97 ALA B C 1
ATOM 2800 O O . ALA B 1 97 ? 1.455 -2.061 -16.641 1 85.88 97 ALA B O 1
ATOM 2801 N N . PRO B 1 98 ? 0.658 -1.317 -18.578 1 82.31 98 PRO B N 1
ATOM 2802 C CA . PRO B 1 98 ? 0.861 0.055 -18.109 1 82.31 98 PRO B CA 1
ATOM 2803 C C . PRO B 1 98 ? -0.01 0.402 -16.906 1 82.31 98 PRO B C 1
ATOM 2805 O O . PRO B 1 98 ? -1.199 0.073 -16.891 1 82.31 98 PRO B O 1
ATOM 2808 N N . PRO B 1 99 ? 0.684 1.008 -16.016 1 81.31 99 PRO B N 1
ATOM 2809 C CA . PRO B 1 99 ? -0.126 1.433 -14.875 1 81.31 99 PRO B CA 1
ATOM 2810 C C . PRO B 1 99 ? -0.935 2.695 -15.164 1 81.31 99 PRO B C 1
ATOM 2812 O O . PRO B 1 99 ? -0.726 3.348 -16.188 1 81.31 99 PRO B O 1
ATOM 2815 N N . ALA B 1 100 ? -1.814 2.99 -14.219 1 76.31 100 ALA B N 1
ATOM 2816 C CA . ALA B 1 100 ? -2.707 4.137 -14.359 1 76.31 100 ALA B CA 1
ATOM 2817 C C . ALA B 1 100 ? -2.029 5.422 -13.906 1 76.31 100 ALA B C 1
ATOM 2819 O O . ALA B 1 100 ? -2.549 6.52 -14.125 1 76.31 100 ALA B O 1
ATOM 2820 N N . THR B 1 101 ? -0.866 5.383 -13.469 1 86.75 101 THR B N 1
ATOM 2821 C CA . THR B 1 101 ? -0.238 6.582 -12.93 1 86.75 101 THR B CA 1
ATOM 2822 C C . THR B 1 101 ? 0.518 7.336 -14.016 1 86.75 101 THR B C 1
ATOM 2824 O O . THR B 1 101 ? 1.028 6.727 -14.961 1 86.75 101 THR B O 1
ATOM 2827 N N . ALA B 1 102 ? 0.644 8.625 -13.836 1 83.88 102 ALA B N 1
ATOM 2828 C CA . ALA B 1 102 ? 1.264 9.5 -14.82 1 83.88 102 ALA B CA 1
ATOM 2829 C C . ALA B 1 102 ? 2.746 9.18 -14.984 1 83.88 102 ALA B C 1
ATOM 2831 O O . ALA B 1 102 ? 3.295 9.305 -16.094 1 83.88 102 ALA B O 1
ATOM 2832 N N . ASP B 1 103 ? 3.389 8.766 -13.953 1 90.81 103 ASP B N 1
ATOM 2833 C CA . ASP B 1 103 ? 4.828 8.531 -14.008 1 90.81 103 ASP B CA 1
ATOM 2834 C C . ASP B 1 103 ? 5.137 7.145 -14.578 1 90.81 103 ASP B C 1
ATOM 2836 O O . ASP B 1 103 ? 6.301 6.793 -14.773 1 90.81 103 ASP B O 1
ATOM 2840 N N . GLY B 1 104 ? 4.109 6.383 -14.75 1 93.62 104 GLY B N 1
ATOM 2841 C CA . GLY B 1 104 ? 4.258 5.105 -15.43 1 93.62 104 GLY B CA 1
ATOM 2842 C C . GLY B 1 104 ? 4.883 4.031 -14.562 1 93.62 104 GLY B C 1
ATOM 2843 O O . GLY B 1 104 ? 5.395 3.033 -15.07 1 93.62 104 GLY B O 1
ATOM 2844 N N . VAL B 1 105 ? 4.957 4.18 -13.234 1 97.12 105 VAL B N 1
ATOM 2845 C CA . VAL B 1 105 ? 5.57 3.207 -12.336 1 97.12 105 VAL B CA 1
ATOM 2846 C C . VAL B 1 105 ? 4.484 2.471 -11.555 1 97.12 105 VAL B C 1
ATOM 2848 O O . VAL B 1 105 ? 3.701 3.092 -10.836 1 97.12 105 VAL B O 1
ATOM 2851 N N . PRO B 1 106 ? 4.387 1.153 -11.727 1 97.12 106 PRO B N 1
ATOM 2852 C CA . PRO B 1 106 ? 3.371 0.398 -10.992 1 97.12 106 PRO B CA 1
ATOM 2853 C C . PRO B 1 106 ? 3.656 0.326 -9.492 1 97.12 106 PRO B C 1
ATOM 2855 O O . PRO B 1 106 ? 4.789 0.57 -9.062 1 97.12 106 PRO B O 1
ATOM 2858 N N . GLY B 1 107 ? 2.594 0.106 -8.75 1 96.81 107 GLY B N 1
ATOM 2859 C CA . GLY B 1 107 ? 2.762 -0.065 -7.312 1 96.81 107 GLY B CA 1
ATOM 2860 C C . GLY B 1 107 ? 3.328 -1.421 -6.934 1 96.81 107 GLY B C 1
ATOM 2861 O O . GLY B 1 107 ? 3.543 -2.271 -7.801 1 96.81 107 GLY B O 1
ATOM 2862 N N . LYS B 1 108 ? 3.666 -1.596 -5.738 1 97.56 108 LYS B N 1
ATOM 2863 C CA . LYS B 1 108 ? 4.176 -2.863 -5.223 1 97.56 108 LYS B CA 1
ATOM 2864 C C . LYS B 1 108 ? 3.033 -3.838 -4.938 1 97.56 108 LYS B C 1
ATOM 2866 O O . LYS B 1 108 ? 2.602 -3.98 -3.793 1 97.56 108 LYS B O 1
ATOM 2871 N N . THR B 1 109 ? 2.604 -4.531 -5.965 1 98 109 THR B N 1
ATOM 2872 C CA . THR B 1 109 ? 1.372 -5.309 -5.895 1 98 109 THR B CA 1
ATOM 2873 C C . THR B 1 109 ? 1.67 -6.801 -6.02 1 98 109 THR B C 1
ATOM 2875 O O . THR B 1 109 ? 0.768 -7.602 -6.285 1 98 109 THR B O 1
ATOM 2878 N N . HIS B 1 110 ? 2.902 -7.188 -5.953 1 98.62 110 HIS B N 1
ATOM 2879 C CA . HIS B 1 110 ? 3.326 -8.586 -6.02 1 98.62 110 HIS B CA 1
ATOM 2880 C C . HIS B 1 110 ? 4.305 -8.914 -4.895 1 98.62 110 HIS B C 1
ATOM 2882 O O . HIS B 1 110 ? 4.941 -8.016 -4.34 1 98.62 110 HIS B O 1
ATOM 2888 N N . THR B 1 111 ? 4.297 -10.156 -4.512 1 98.88 111 THR B N 1
ATOM 2889 C CA . THR B 1 111 ? 5.266 -10.625 -3.525 1 98.88 111 THR B CA 1
ATOM 2890 C C . THR B 1 111 ? 5.926 -11.922 -3.992 1 98.88 111 THR B C 1
ATOM 2892 O O . THR B 1 111 ? 5.336 -12.68 -4.762 1 98.88 111 THR B O 1
ATOM 2895 N N . LEU B 1 112 ? 7.145 -12.047 -3.641 1 98.88 112 LEU B N 1
ATOM 2896 C CA . LEU B 1 112 ? 7.938 -13.258 -3.857 1 98.88 112 LEU B CA 1
ATOM 2897 C C . LEU B 1 112 ? 8.82 -13.547 -2.648 1 98.88 112 LEU B C 1
ATOM 2899 O O . LEU B 1 112 ? 8.766 -12.836 -1.645 1 98.88 112 LEU B O 1
ATOM 2903 N N . SER B 1 113 ? 9.625 -14.625 -2.721 1 98.88 113 SER B N 1
ATOM 2904 C CA . SER B 1 113 ? 10.43 -15.008 -1.567 1 98.88 113 SER B CA 1
ATOM 2905 C C . SER B 1 113 ? 11.922 -14.867 -1.861 1 98.88 113 SER B C 1
ATOM 2907 O O . SER B 1 113 ? 12.383 -15.219 -2.951 1 98.88 113 SER B O 1
ATOM 2909 N N . LEU B 1 114 ? 12.602 -14.234 -0.988 1 98.94 114 LEU B N 1
ATOM 2910 C CA . LEU B 1 114 ? 14.055 -14.352 -0.901 1 98.94 114 LEU B CA 1
ATOM 2911 C C . LEU B 1 114 ? 14.453 -15.547 -0.039 1 98.94 114 LEU B C 1
ATOM 2913 O O . LEU B 1 114 ? 14.062 -15.633 1.128 1 98.94 114 LEU B O 1
ATOM 2917 N N . VAL B 1 115 ? 15.188 -16.453 -0.57 1 98.94 115 VAL B N 1
ATOM 2918 C CA . VAL B 1 115 ? 15.539 -17.703 0.105 1 98.94 115 VAL B CA 1
ATOM 2919 C C . VAL B 1 115 ? 17.062 -17.812 0.228 1 98.94 115 VAL B C 1
ATOM 2921 O O . VAL B 1 115 ? 17.781 -17.609 -0.749 1 98.94 115 VAL B O 1
ATOM 2924 N N . ARG B 1 116 ? 17.547 -18.125 1.402 1 98.56 116 ARG B N 1
ATOM 2925 C CA . ARG B 1 116 ? 18.969 -18.328 1.624 1 98.56 116 ARG B CA 1
ATOM 2926 C C . ARG B 1 116 ? 19.328 -19.812 1.531 1 98.56 116 ARG B C 1
ATOM 2928 O O . ARG B 1 116 ? 18.828 -20.625 2.301 1 98.56 116 ARG B O 1
ATOM 2935 N N . ILE B 1 117 ? 20.188 -20.141 0.564 1 98.31 117 ILE B N 1
ATOM 2936 C CA . ILE B 1 117 ? 20.641 -21.516 0.377 1 98.31 117 ILE B CA 1
ATOM 2937 C C . ILE B 1 117 ? 22.172 -21.547 0.342 1 98.31 117 ILE B C 1
ATOM 2939 O O . ILE B 1 117 ? 22.781 -20.953 -0.541 1 98.31 117 ILE B O 1
ATOM 2943 N N . ASP B 1 118 ? 22.812 -22.188 1.267 1 96.25 118 ASP B N 1
ATOM 2944 C CA . ASP B 1 118 ? 24.266 -22.344 1.347 1 96.25 118 ASP B CA 1
ATOM 2945 C C . ASP B 1 118 ? 24.969 -20.984 1.248 1 96.25 118 ASP B C 1
ATOM 2947 O O . ASP B 1 118 ? 25.891 -20.828 0.449 1 96.25 118 ASP B O 1
ATOM 2951 N N . GLY B 1 119 ? 24.391 -20.031 1.881 1 96.94 119 GLY B N 1
ATOM 2952 C CA . GLY B 1 119 ? 25 -18.719 1.975 1 96.94 119 GLY B CA 1
ATOM 2953 C C . GLY B 1 119 ? 24.719 -17.828 0.775 1 96.94 119 GLY B C 1
ATOM 2954 O O . GLY B 1 119 ? 25.156 -16.688 0.721 1 96.94 119 GLY B O 1
ATOM 2955 N N . GLN B 1 120 ? 23.953 -18.422 -0.203 1 97.88 120 GLN B N 1
ATOM 2956 C CA . GLN B 1 120 ? 23.578 -17.703 -1.41 1 97.88 120 GLN B CA 1
ATOM 2957 C 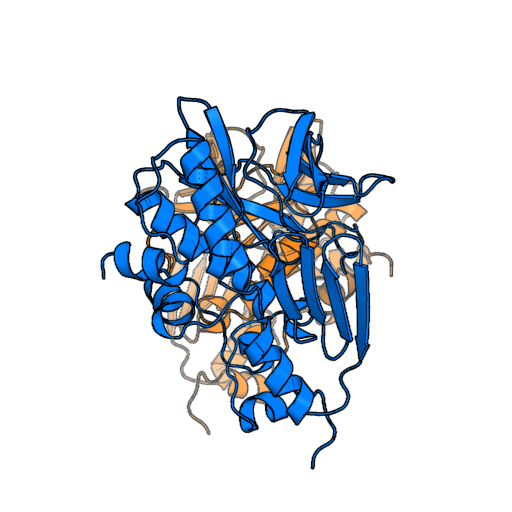C . GLN B 1 120 ? 22.094 -17.344 -1.398 1 97.88 120 GLN B C 1
ATOM 2959 O O . GLN B 1 120 ? 21.25 -18.188 -1.058 1 97.88 120 GLN B O 1
ATOM 2964 N N . ASP B 1 121 ? 21.797 -16.047 -1.698 1 98.69 121 ASP B N 1
ATOM 2965 C CA . ASP B 1 121 ? 20.406 -15.648 -1.822 1 98.69 121 ASP B CA 1
ATOM 2966 C C . ASP B 1 121 ? 19.812 -16.109 -3.15 1 98.69 121 ASP B C 1
ATOM 2968 O O . ASP B 1 121 ? 20.484 -16.047 -4.188 1 98.69 121 ASP B O 1
ATOM 2972 N N . TRP B 1 122 ? 18.625 -16.625 -3.107 1 98.88 122 TRP B N 1
ATOM 2973 C CA . TRP B 1 122 ? 17.812 -17.031 -4.246 1 98.88 122 TRP B CA 1
ATOM 2974 C C . TRP B 1 122 ? 16.469 -16.312 -4.23 1 98.88 122 TRP B C 1
ATOM 2976 O O . TRP B 1 122 ? 16 -15.852 -3.182 1 98.88 122 TRP B O 1
ATOM 2986 N N . ILE B 1 123 ? 15.898 -16.172 -5.441 1 98.88 123 ILE B N 1
ATOM 2987 C CA . ILE B 1 123 ? 14.5 -15.75 -5.473 1 98.88 123 ILE B CA 1
ATOM 2988 C C . ILE B 1 123 ? 13.617 -16.922 -5.887 1 98.88 123 ILE B C 1
ATOM 2990 O O . ILE B 1 123 ? 14.016 -17.75 -6.719 1 98.88 123 ILE B O 1
ATOM 2994 N N . ALA B 1 124 ? 12.492 -17.047 -5.285 1 98.81 124 ALA B N 1
ATOM 2995 C CA . ALA B 1 124 ? 11.445 -18.031 -5.586 1 98.81 124 ALA B CA 1
ATOM 2996 C C . ALA B 1 124 ? 10.07 -17.359 -5.625 1 98.81 124 ALA B C 1
ATOM 2998 O O . ALA B 1 124 ? 9.773 -16.484 -4.801 1 98.81 124 ALA B O 1
ATOM 2999 N N . ASP B 1 125 ? 9.312 -17.719 -6.578 1 98.75 125 ASP B N 1
ATOM 3000 C CA . ASP B 1 125 ? 8.016 -17.094 -6.777 1 98.75 125 ASP B CA 1
ATOM 3001 C C . ASP B 1 125 ? 6.949 -18.125 -7.125 1 98.75 125 ASP B C 1
ATOM 3003 O O . ASP B 1 125 ? 6.855 -18.562 -8.273 1 98.75 125 ASP B O 1
ATOM 3007 N N . CYS B 1 126 ? 6.031 -18.344 -6.215 1 98.62 126 CYS B N 1
ATOM 3008 C CA . CYS B 1 126 ? 4.996 -19.344 -6.398 1 98.62 126 CYS B CA 1
ATOM 3009 C C . CYS B 1 126 ? 3.688 -18.703 -6.852 1 98.62 126 CYS B C 1
ATOM 3011 O O . CYS B 1 126 ? 2.664 -19.391 -6.961 1 98.62 126 CYS B O 1
ATOM 3013 N N . GLY B 1 127 ? 3.787 -17.422 -7.129 1 98.38 127 GLY B N 1
ATOM 3014 C CA . GLY B 1 127 ? 2.473 -16.812 -7.281 1 98.38 127 GLY B CA 1
ATOM 3015 C C . GLY B 1 127 ? 2.412 -15.789 -8.398 1 98.38 127 GLY B C 1
ATOM 3016 O O . GLY B 1 127 ? 1.509 -14.953 -8.43 1 98.38 127 GLY B O 1
ATOM 3017 N N . PHE B 1 128 ? 3.357 -15.797 -9.336 1 97.81 128 PHE B N 1
ATOM 3018 C CA . PHE B 1 128 ? 3.264 -14.852 -10.445 1 97.81 128 PHE B CA 1
ATOM 3019 C C . PHE B 1 128 ? 2.311 -15.367 -11.516 1 97.81 128 PHE B C 1
ATOM 3021 O O . PHE B 1 128 ? 2.598 -16.359 -12.18 1 97.81 128 PHE B O 1
ATOM 3028 N N . GLY B 1 129 ? 1.262 -14.703 -11.789 1 95.56 129 GLY B N 1
ATOM 3029 C CA . GLY B 1 129 ? 0.158 -15.211 -12.586 1 95.56 129 GLY B CA 1
ATOM 3030 C C . GLY B 1 129 ? 0.423 -15.133 -14.078 1 95.56 129 GLY B C 1
ATOM 3031 O O . GLY B 1 129 ? -0.242 -15.805 -14.867 1 95.56 129 GLY B O 1
ATOM 3032 N N . GLY B 1 130 ? 1.465 -14.359 -14.523 1 92.25 130 GLY B N 1
ATOM 3033 C CA . GLY B 1 130 ? 1.653 -14.078 -15.938 1 92.25 130 GLY B CA 1
ATOM 3034 C C . GLY B 1 130 ? 2.58 -15.062 -16.625 1 92.25 130 GLY B C 1
ATOM 3035 O O . GLY B 1 130 ? 2.594 -15.156 -17.859 1 92.25 130 GLY B O 1
ATOM 3036 N N . SER B 1 131 ? 3.303 -15.734 -15.859 1 91.06 131 SER B N 1
ATOM 3037 C CA . SER B 1 131 ? 4.301 -16.672 -16.375 1 91.06 131 SER B CA 1
ATOM 3038 C C . SER B 1 131 ? 4.906 -17.5 -15.25 1 91.06 131 SER B C 1
ATOM 3040 O O . SER B 1 131 ? 4.543 -17.344 -14.086 1 91.06 131 SER B O 1
ATOM 3042 N N . TYR B 1 132 ? 5.703 -18.453 -15.648 1 95.5 132 TYR B N 1
ATOM 3043 C CA . TYR B 1 132 ? 6.477 -19.234 -14.695 1 95.5 132 TYR B CA 1
ATOM 3044 C C . TYR B 1 132 ? 7.969 -18.984 -14.867 1 95.5 132 TYR B C 1
ATOM 3046 O O . TYR B 1 132 ? 8.5 -19.062 -15.977 1 95.5 132 TYR B O 1
ATOM 3054 N N . SER B 1 133 ? 8.578 -18.609 -13.859 1 95.81 133 SER B N 1
ATOM 3055 C CA . SER B 1 133 ? 10.039 -18.531 -13.781 1 95.81 133 SER B CA 1
ATOM 3056 C C . SER B 1 133 ? 10.578 -19.453 -12.688 1 95.81 133 SER B C 1
ATOM 3058 O O . SER B 1 133 ? 10.164 -19.359 -11.531 1 95.81 133 SER B O 1
ATOM 3060 N N . PRO B 1 134 ? 11.492 -20.359 -13.07 1 97.62 134 PRO B N 1
ATOM 3061 C CA . PRO B 1 134 ? 12.125 -21.156 -12.016 1 97.62 134 PRO B CA 1
ATOM 3062 C C . PRO B 1 134 ? 12.875 -20.297 -11 1 97.62 134 PRO B C 1
ATOM 3064 O O . PRO B 1 134 ? 13.203 -19.141 -11.281 1 97.62 134 PRO B O 1
ATOM 3067 N N . PRO B 1 135 ? 13.055 -20.906 -9.719 1 98.44 135 PRO B N 1
ATOM 3068 C CA . PRO B 1 135 ? 13.922 -20.188 -8.789 1 98.44 135 PRO B CA 1
ATOM 3069 C C . PRO B 1 135 ? 15.289 -19.844 -9.391 1 98.44 135 PRO B C 1
ATOM 3071 O O . PRO B 1 135 ? 15.797 -20.609 -10.227 1 98.44 135 PRO B O 1
ATOM 3074 N N . MET B 1 136 ? 15.828 -18.734 -9.008 1 98.31 136 MET B N 1
ATOM 3075 C CA . MET B 1 136 ? 17.109 -18.281 -9.531 1 98.31 136 MET B CA 1
ATOM 3076 C C . MET B 1 136 ? 18 -17.734 -8.422 1 98.31 136 MET B C 1
ATOM 3078 O O . MET B 1 136 ? 17.5 -17.109 -7.477 1 98.31 136 MET B O 1
ATOM 3082 N N . PRO B 1 137 ? 19.344 -17.969 -8.555 1 98.69 137 PRO B N 1
ATOM 3083 C CA . PRO B 1 137 ? 20.203 -17.219 -7.633 1 98.69 137 PRO B CA 1
ATOM 3084 C C . PRO B 1 137 ? 20.141 -15.711 -7.84 1 98.69 137 PRO B C 1
ATOM 3086 O O . PRO B 1 137 ? 19.953 -15.25 -8.969 1 98.69 137 PRO B O 1
ATOM 3089 N N . LEU B 1 138 ? 20.234 -15.008 -6.785 1 98.75 138 LEU B N 1
ATOM 3090 C CA . LEU B 1 138 ? 20.25 -13.547 -6.875 1 98.75 138 LEU B CA 1
ATOM 3091 C C . LEU B 1 138 ? 21.609 -13.055 -7.355 1 98.75 138 LEU B C 1
ATOM 3093 O O . LEU B 1 138 ? 22.422 -12.555 -6.562 1 98.75 138 LEU B O 1
ATOM 3097 N N . VAL B 1 139 ? 21.812 -13.188 -8.633 1 98.5 139 VAL B N 1
ATOM 3098 C CA . VAL B 1 139 ? 23.047 -12.805 -9.305 1 98.5 139 VAL B CA 1
ATOM 3099 C C . VAL B 1 139 ? 22.719 -12.047 -10.594 1 98.5 139 VAL B C 1
ATOM 3101 O O . VAL B 1 139 ? 21.828 -12.453 -11.352 1 98.5 139 VAL B O 1
ATOM 3104 N N . ASP B 1 140 ? 23.406 -10.961 -10.789 1 98.38 140 ASP B N 1
ATOM 3105 C CA . ASP B 1 140 ? 23.188 -10.164 -11.992 1 98.38 140 ASP B CA 1
ATOM 3106 C C . ASP B 1 140 ? 23.453 -10.984 -13.25 1 98.38 140 ASP B C 1
ATOM 3108 O O . ASP B 1 140 ? 24.547 -11.539 -13.406 1 98.38 140 ASP B O 1
ATOM 3112 N N . GLY B 1 141 ? 22.438 -11.102 -14.078 1 96.88 141 GLY B N 1
ATOM 3113 C CA . GLY B 1 141 ? 22.594 -11.828 -15.328 1 96.88 141 GLY B CA 1
ATOM 3114 C C . GLY B 1 141 ? 22.172 -13.273 -15.234 1 96.88 141 GLY B C 1
ATOM 3115 O O . GLY B 1 141 ? 22.219 -14.008 -16.219 1 96.88 141 GLY B O 1
ATOM 3116 N N . ALA B 1 142 ? 21.703 -13.688 -14.078 1 97.69 142 ALA B N 1
ATOM 3117 C CA . ALA B 1 142 ? 21.234 -15.062 -13.922 1 97.69 142 ALA B CA 1
ATOM 3118 C C . ALA B 1 142 ? 20.078 -15.367 -14.867 1 97.69 142 ALA B C 1
ATOM 3120 O O . ALA B 1 142 ? 19.219 -14.508 -15.102 1 97.69 142 ALA B O 1
ATOM 3121 N N . THR B 1 143 ? 20.047 -16.547 -15.398 1 96 143 THR B N 1
ATOM 3122 C CA . THR B 1 143 ? 18.969 -16.984 -16.281 1 96 143 THR B CA 1
ATOM 3123 C C . THR B 1 143 ? 18.422 -18.328 -15.828 1 96 143 THR B C 1
ATOM 3125 O O . THR B 1 143 ? 19.125 -19.094 -15.156 1 96 143 THR B O 1
ATOM 3128 N N . ALA B 1 144 ? 17.234 -18.562 -16.094 1 95.88 144 ALA B N 1
ATOM 3129 C CA . ALA B 1 144 ? 16.578 -19.859 -15.883 1 95.88 144 ALA B CA 1
ATOM 3130 C C . ALA B 1 144 ? 15.547 -20.125 -16.969 1 95.88 144 ALA B C 1
ATOM 3132 O O . ALA B 1 144 ? 14.797 -19.234 -17.359 1 95.88 144 ALA B O 1
ATOM 3133 N N . THR B 1 145 ? 15.547 -21.297 -17.5 1 93.12 145 THR B N 1
ATOM 3134 C CA . THR B 1 145 ? 14.609 -21.688 -18.547 1 93.12 145 THR B CA 1
ATOM 3135 C C . THR B 1 145 ? 13.461 -22.516 -17.969 1 93.12 145 THR B C 1
ATOM 3137 O O . THR B 1 145 ? 13.695 -23.484 -17.234 1 93.12 145 THR B O 1
ATOM 3140 N N . GLY B 1 146 ? 12.281 -22.047 -18.266 1 89.38 146 GLY B N 1
ATOM 3141 C CA . GLY B 1 146 ? 11.102 -22.75 -17.781 1 89.38 146 GLY B CA 1
ATOM 3142 C C . GLY B 1 146 ? 10.75 -23.969 -18.625 1 89.38 146 GLY B C 1
ATOM 3143 O O . GLY B 1 146 ? 11.398 -24.234 -19.641 1 89.38 146 GLY B O 1
ATOM 3144 N N . PRO B 1 147 ? 9.75 -24.688 -18.156 1 82.38 147 PRO B N 1
ATOM 3145 C CA . PRO B 1 147 ? 9.344 -25.906 -18.859 1 82.38 147 PRO B CA 1
ATOM 3146 C C . PRO B 1 147 ? 8.789 -25.609 -20.266 1 82.38 147 PRO B C 1
ATOM 3148 O O . PRO B 1 147 ? 8.773 -26.484 -21.125 1 82.38 147 PRO B O 1
ATOM 3151 N N . ASP B 1 148 ? 8.336 -24.406 -20.516 1 83.38 148 ASP B N 1
ATOM 3152 C CA . ASP B 1 148 ? 7.785 -24.031 -21.812 1 83.38 148 ASP B CA 1
ATOM 3153 C C . ASP B 1 148 ? 8.891 -23.594 -22.781 1 83.38 148 ASP B C 1
ATOM 3155 O O . ASP B 1 148 ? 8.609 -23.203 -23.906 1 83.38 148 ASP B O 1
ATOM 3159 N N . GLY B 1 149 ? 10.078 -23.547 -22.328 1 86.25 149 GLY B N 1
ATOM 3160 C CA . GLY B 1 149 ? 11.203 -23.188 -23.172 1 86.25 149 GLY B CA 1
ATOM 3161 C C . GLY B 1 149 ? 11.547 -21.703 -23.109 1 86.25 149 GLY B C 1
ATOM 3162 O O . GLY B 1 149 ? 12.578 -21.281 -23.641 1 86.25 149 GLY B O 1
ATOM 3163 N N . THR B 1 150 ? 10.766 -21.016 -22.438 1 89.12 150 THR B N 1
ATOM 3164 C CA . THR B 1 150 ? 11.031 -19.578 -22.312 1 89.12 150 THR B CA 1
ATOM 3165 C C . THR B 1 150 ? 12.094 -19.328 -21.25 1 89.12 150 THR B C 1
ATOM 3167 O O . THR B 1 150 ? 12.109 -19.984 -20.203 1 89.12 150 THR B O 1
ATOM 3170 N N . THR B 1 151 ? 12.914 -18.328 -21.516 1 93.81 151 THR B N 1
ATOM 3171 C CA . THR B 1 151 ? 14.008 -18 -20.609 1 93.81 151 THR B CA 1
ATOM 3172 C C . THR B 1 151 ? 13.703 -16.734 -19.812 1 93.81 151 THR B C 1
ATOM 3174 O O . THR B 1 151 ? 13.273 -15.734 -20.391 1 93.81 151 THR B O 1
ATOM 3177 N N . SER B 1 152 ? 13.883 -16.828 -18.531 1 96.19 152 SER B N 1
ATOM 3178 C CA . SER B 1 152 ? 13.836 -15.68 -17.641 1 96.19 152 SER B CA 1
ATOM 3179 C C . SER B 1 152 ? 15.234 -15.172 -17.312 1 96.19 152 SER B C 1
ATOM 3181 O O . SER B 1 152 ? 16.172 -15.961 -17.141 1 96.19 152 SER B O 1
ATOM 3183 N N . ARG B 1 153 ? 15.344 -13.859 -17.234 1 96.75 153 ARG B N 1
ATOM 3184 C CA . ARG B 1 153 ? 16.625 -13.234 -16.906 1 96.75 153 ARG B CA 1
ATOM 3185 C C . ARG B 1 153 ? 16.484 -12.25 -15.758 1 96.75 153 ARG B C 1
ATOM 3187 O O . ARG B 1 153 ? 15.547 -11.445 -15.727 1 96.75 153 ARG B O 1
ATOM 3194 N N . LEU B 1 154 ? 17.375 -12.328 -14.82 1 97.81 154 LEU B N 1
ATOM 3195 C CA . LEU B 1 154 ? 17.422 -11.453 -13.656 1 97.81 154 LEU B CA 1
ATOM 3196 C C . LEU B 1 154 ? 18.594 -10.477 -13.758 1 97.81 154 LEU B C 1
ATOM 3198 O O . LEU B 1 154 ? 19.75 -10.898 -13.914 1 97.81 154 LEU B O 1
ATOM 3202 N N . GLN B 1 155 ? 18.25 -9.195 -13.695 1 97.94 155 GLN B N 1
ATOM 3203 C CA . GLN B 1 155 ? 19.297 -8.195 -13.82 1 97.94 155 GLN B CA 1
ATOM 3204 C C . GLN B 1 155 ? 19.156 -7.109 -12.758 1 97.94 155 GLN B C 1
ATOM 3206 O O . GLN B 1 155 ? 18.031 -6.781 -12.344 1 97.94 155 GLN B O 1
ATOM 3211 N N . ARG B 1 156 ? 20.312 -6.625 -12.375 1 98.44 156 ARG B N 1
ATOM 3212 C CA . ARG B 1 156 ? 20.281 -5.434 -11.531 1 98.44 156 ARG B CA 1
ATOM 3213 C C . ARG B 1 156 ? 19.688 -4.246 -12.281 1 98.44 156 ARG B C 1
ATOM 3215 O O . ARG B 1 156 ? 19.969 -4.059 -13.469 1 98.44 156 ARG B O 1
ATOM 3222 N N . ASP B 1 157 ? 18.906 -3.518 -11.617 1 98.12 157 ASP B N 1
ATOM 3223 C CA . ASP B 1 157 ? 18.328 -2.283 -12.148 1 98.12 157 ASP B CA 1
ATOM 3224 C C . ASP B 1 157 ? 18.672 -1.092 -11.258 1 98.12 157 ASP B C 1
ATOM 3226 O O . ASP B 1 157 ? 18.469 -1.135 -10.047 1 98.12 157 ASP B O 1
ATOM 3230 N N . GLU B 1 158 ? 19.156 -0.035 -11.758 1 96.62 158 GLU B N 1
ATOM 3231 C CA . GLU B 1 158 ? 19.641 1.112 -11 1 96.62 158 GLU B CA 1
ATOM 3232 C C . GLU B 1 158 ? 18.516 1.791 -10.242 1 96.62 158 GLU B C 1
ATOM 3234 O O . GLU B 1 158 ? 18.719 2.332 -9.148 1 96.62 158 GLU B O 1
ATOM 3239 N N . THR B 1 159 ? 17.375 1.749 -10.805 1 96.69 159 THR B N 1
ATOM 3240 C CA . THR B 1 159 ? 16.25 2.496 -10.25 1 96.69 159 THR B CA 1
ATOM 3241 C C . THR B 1 159 ? 15.359 1.582 -9.422 1 96.69 159 THR B C 1
ATOM 3243 O O . THR B 1 159 ? 14.922 1.954 -8.336 1 96.69 159 THR B O 1
ATOM 3246 N N . PHE B 1 160 ? 15.195 0.36 -9.906 1 98.19 160 PHE B N 1
ATOM 3247 C CA . PHE B 1 160 ? 14.133 -0.458 -9.328 1 98.19 160 PHE B CA 1
ATOM 3248 C C . PHE B 1 160 ? 14.711 -1.682 -8.633 1 98.19 160 PHE B C 1
ATOM 3250 O O . PHE B 1 160 ? 13.984 -2.629 -8.32 1 98.19 160 PHE B O 1
ATOM 3257 N N . GLY B 1 161 ? 16.062 -1.747 -8.383 1 98.44 161 GLY B N 1
ATOM 3258 C CA . GLY B 1 161 ? 16.703 -2.83 -7.66 1 98.44 161 GLY B CA 1
ATOM 3259 C C . GLY B 1 161 ? 17.062 -4.008 -8.555 1 98.44 161 GLY B C 1
ATOM 3260 O O . GLY B 1 161 ? 18.172 -4.07 -9.094 1 98.44 161 GLY B O 1
ATOM 3261 N N . TRP B 1 162 ? 16.141 -4.891 -8.734 1 98.81 162 TRP B N 1
ATOM 3262 C CA . TRP B 1 162 ? 16.25 -6.051 -9.602 1 98.81 162 TRP B CA 1
ATOM 3263 C C . TRP B 1 162 ? 15.094 -6.102 -10.602 1 98.81 162 TRP B C 1
ATOM 3265 O O . TRP B 1 162 ? 13.961 -5.746 -10.258 1 98.81 162 TRP B O 1
ATOM 3275 N N . MET B 1 163 ? 15.375 -6.492 -11.805 1 98.56 163 MET B N 1
ATOM 3276 C CA . MET B 1 163 ? 14.359 -6.66 -12.844 1 98.56 163 MET B CA 1
ATOM 3277 C C . MET B 1 163 ? 14.375 -8.086 -13.391 1 98.56 163 MET B C 1
ATOM 3279 O O . MET B 1 163 ? 15.43 -8.594 -13.781 1 98.56 163 MET B O 1
ATOM 3283 N N . LEU B 1 164 ? 13.281 -8.758 -13.297 1 98.31 164 LEU B N 1
ATOM 3284 C CA . LEU B 1 164 ? 13.094 -10.031 -13.992 1 98.31 164 LEU B CA 1
ATOM 3285 C C . LEU B 1 164 ? 12.398 -9.82 -15.328 1 98.31 164 LEU B C 1
ATOM 3287 O O . LEU B 1 164 ? 11.344 -9.188 -15.398 1 98.31 164 LEU B O 1
ATOM 3291 N N . SER B 1 165 ? 13.023 -10.328 -16.344 1 97.31 165 SER B N 1
ATOM 3292 C CA . SER B 1 165 ? 12.461 -10.242 -17.688 1 97.31 165 SER B CA 1
ATOM 3293 C C . SER B 1 165 ? 12.328 -11.617 -18.328 1 97.31 165 SER B C 1
ATOM 3295 O O . SER B 1 165 ? 12.984 -12.57 -17.891 1 97.31 165 SER B O 1
ATOM 3297 N N . ARG B 1 166 ? 11.461 -11.68 -19.219 1 93.38 166 ARG B N 1
ATOM 3298 C CA . ARG B 1 166 ? 11.242 -12.906 -19.984 1 93.38 166 ARG B CA 1
ATOM 3299 C C . ARG B 1 166 ? 11.625 -12.719 -21.453 1 93.38 166 ARG B C 1
ATOM 3301 O O . ARG B 1 166 ? 11.289 -11.703 -22.062 1 93.38 166 ARG B O 1
ATOM 3308 N N . ASP B 1 167 ? 12.414 -13.648 -21.906 1 84.69 167 ASP B N 1
ATOM 3309 C CA . ASP B 1 167 ? 12.82 -13.695 -23.297 1 84.69 167 ASP B CA 1
ATOM 3310 C C . ASP B 1 167 ? 12.125 -14.828 -24.047 1 84.69 167 ASP B C 1
ATOM 3312 O O . ASP B 1 167 ? 12.523 -15.992 -23.922 1 84.69 167 ASP B O 1
ATOM 3316 N N . ALA B 1 168 ? 11.117 -14.555 -24.891 1 72.56 168 ALA B N 1
ATOM 3317 C CA . ALA B 1 168 ? 10.398 -15.562 -25.672 1 72.56 168 ALA B CA 1
ATOM 3318 C C . ALA B 1 168 ? 10.844 -15.539 -27.141 1 72.56 168 ALA B C 1
ATOM 3320 O O . ALA B 1 168 ? 10.023 -15.727 -28.047 1 72.56 168 ALA B O 1
ATOM 3321 N N . GLY B 1 169 ? 12.227 -15.25 -27.391 1 68.25 169 GLY B N 1
ATOM 3322 C CA . GLY B 1 169 ? 12.766 -15.219 -28.75 1 68.25 169 GLY B CA 1
ATOM 3323 C C . GLY B 1 169 ? 12.891 -13.812 -29.312 1 68.25 169 GLY B C 1
ATOM 3324 O O . GLY B 1 169 ? 13.547 -13.602 -30.328 1 68.25 169 GLY B O 1
ATOM 3325 N N . GLY B 1 170 ? 12.289 -12.805 -28.609 1 69.81 170 GLY B N 1
ATOM 3326 C CA . GLY B 1 170 ? 12.391 -11.406 -29 1 69.81 170 GLY B CA 1
ATOM 3327 C C . GLY B 1 170 ? 13 -10.523 -27.922 1 69.81 170 GLY B C 1
ATOM 3328 O O . GLY B 1 170 ? 13.914 -10.938 -27.219 1 69.81 170 GLY B O 1
ATOM 3329 N N . ASP B 1 171 ? 12.547 -9.328 -27.984 1 80.94 171 ASP B N 1
ATOM 3330 C CA . ASP B 1 171 ? 12.984 -8.375 -26.969 1 80.94 171 ASP B CA 1
ATOM 3331 C C . ASP B 1 171 ? 12.516 -8.789 -25.578 1 80.94 171 ASP B C 1
ATOM 3333 O O . ASP B 1 171 ? 11.344 -9.125 -25.391 1 80.94 171 ASP B O 1
ATOM 3337 N N . PRO B 1 172 ? 13.43 -8.898 -24.75 1 89 172 PRO B N 1
ATOM 3338 C CA . PRO B 1 172 ? 13.023 -9.227 -23.375 1 89 172 PRO B CA 1
ATOM 3339 C C . PRO B 1 172 ? 11.93 -8.305 -22.844 1 89 172 PRO B C 1
ATOM 3341 O O . PRO B 1 172 ? 11.977 -7.09 -23.062 1 89 172 PRO B O 1
ATOM 3344 N N . ARG B 1 173 ? 10.945 -8.898 -22.312 1 93 173 ARG B N 1
ATOM 3345 C CA . ARG B 1 173 ? 9.836 -8.156 -21.734 1 93 173 ARG B CA 1
ATOM 3346 C C . ARG B 1 173 ? 9.906 -8.148 -20.203 1 93 173 ARG B C 1
ATOM 3348 O O . ARG B 1 173 ? 9.922 -9.211 -19.578 1 93 173 ARG B O 1
ATOM 3355 N N . PRO B 1 174 ? 9.914 -6.941 -19.578 1 95.88 174 PRO B N 1
ATOM 3356 C CA . PRO B 1 174 ? 9.93 -6.906 -18.125 1 95.88 174 PRO B CA 1
ATOM 3357 C C . PRO B 1 174 ? 8.695 -7.547 -17.5 1 95.88 174 PRO B C 1
ATOM 3359 O O . PRO B 1 174 ? 7.582 -7.371 -18.016 1 95.88 174 PRO B O 1
ATOM 3362 N N . GLN B 1 175 ? 8.938 -8.328 -16.5 1 97 175 GLN B N 1
ATOM 3363 C CA . GLN B 1 175 ? 7.84 -8.945 -15.773 1 97 175 GLN B CA 1
ATOM 3364 C C . GLN B 1 175 ? 7.57 -8.219 -14.453 1 97 175 GLN B C 1
ATOM 3366 O O . GLN B 1 175 ? 6.492 -7.656 -14.258 1 97 175 GLN B O 1
ATOM 3371 N N . PHE B 1 176 ? 8.539 -8.172 -13.609 1 98.31 176 PHE B N 1
ATOM 3372 C CA . PHE B 1 176 ? 8.414 -7.445 -12.352 1 98.31 176 PHE B CA 1
ATOM 3373 C C . PHE B 1 176 ? 9.781 -7.008 -11.836 1 98.31 176 PHE B C 1
ATOM 3375 O O . PHE B 1 176 ? 10.805 -7.559 -12.242 1 98.31 176 PHE B O 1
ATOM 3382 N N . SER B 1 177 ? 9.797 -6.016 -10.984 1 98.62 177 SER B N 1
ATOM 3383 C CA . SER B 1 177 ? 10.992 -5.523 -10.305 1 98.62 177 SER B CA 1
ATOM 3384 C C . SER B 1 177 ? 10.82 -5.559 -8.797 1 98.62 177 SER B C 1
ATOM 3386 O O . SER B 1 177 ? 9.695 -5.539 -8.289 1 98.62 177 SER B O 1
ATOM 3388 N N . PHE B 1 178 ? 11.945 -5.691 -8.094 1 98.81 178 PHE B N 1
ATOM 3389 C CA . PHE B 1 178 ? 11.891 -5.746 -6.637 1 98.81 178 PHE B CA 1
ATOM 3390 C C . PHE B 1 178 ? 13.195 -5.238 -6.031 1 98.81 178 PHE B C 1
ATOM 3392 O O . PHE B 1 178 ? 14.211 -5.137 -6.723 1 98.81 178 PHE B O 1
ATOM 3399 N N . THR B 1 179 ? 13.094 -4.816 -4.793 1 98.44 179 THR B N 1
ATOM 3400 C CA . THR B 1 179 ? 14.258 -4.516 -3.969 1 98.44 179 THR B CA 1
ATOM 3401 C C . THR B 1 179 ? 14.391 -5.52 -2.83 1 98.44 179 THR B C 1
ATOM 3403 O O . THR B 1 179 ? 13.547 -6.41 -2.678 1 98.44 179 THR B O 1
ATOM 3406 N N . LEU B 1 180 ? 15.469 -5.445 -2.135 1 98.25 180 LEU B N 1
ATOM 3407 C CA . LEU B 1 180 ? 15.711 -6.379 -1.042 1 98.25 180 LEU B CA 1
ATOM 3408 C C . LEU B 1 180 ? 15.312 -5.766 0.297 1 98.25 180 LEU B C 1
ATOM 3410 O O . LEU B 1 180 ? 15.703 -6.27 1.354 1 98.25 180 LEU B O 1
ATOM 3414 N N . ASP B 1 181 ? 14.562 -4.672 0.249 1 97 181 ASP B N 1
ATOM 3415 C CA . ASP B 1 181 ? 14.117 -4.008 1.468 1 97 181 ASP B CA 1
ATOM 3416 C C . ASP B 1 181 ? 13.312 -4.957 2.354 1 97 181 ASP B C 1
ATOM 3418 O O . ASP B 1 181 ? 12.594 -5.824 1.851 1 97 181 ASP B O 1
ATOM 3422 N N . PRO B 1 182 ? 13.414 -4.746 3.715 1 97.12 182 PRO B N 1
ATOM 3423 C CA . PRO B 1 182 ? 12.555 -5.543 4.594 1 97.12 182 PRO B CA 1
ATOM 3424 C C . PRO B 1 182 ? 11.07 -5.34 4.309 1 97.12 182 PRO B C 1
ATOM 3426 O O . PRO B 1 182 ? 10.641 -4.227 3.986 1 97.12 182 PRO B O 1
ATOM 3429 N N . VAL B 1 183 ? 10.367 -6.383 4.414 1 98.19 183 VAL B N 1
ATOM 3430 C CA . VAL B 1 183 ? 8.922 -6.379 4.234 1 98.19 183 VAL B CA 1
ATOM 3431 C C . VAL B 1 183 ? 8.234 -6.891 5.5 1 98.19 183 VAL B C 1
ATOM 3433 O O . VAL B 1 183 ? 8.602 -7.941 6.031 1 98.19 183 VAL B O 1
ATOM 3436 N N . TRP B 1 184 ? 7.277 -6.125 5.949 1 97.69 184 TRP B N 1
ATOM 3437 C CA . TRP B 1 184 ? 6.527 -6.508 7.145 1 97.69 184 TRP B CA 1
ATOM 3438 C C . TRP B 1 184 ? 5.109 -6.93 6.785 1 97.69 184 TRP B C 1
ATOM 3440 O O . TRP B 1 184 ? 4.652 -6.703 5.66 1 97.69 184 TRP B O 1
ATOM 3450 N N . GLU B 1 185 ? 4.43 -7.562 7.727 1 97.5 185 GLU B N 1
ATOM 3451 C CA . GLU B 1 185 ? 3.072 -8.047 7.5 1 97.5 185 GLU B CA 1
ATOM 3452 C C . GLU B 1 185 ? 2.156 -6.926 7.02 1 97.5 185 GLU B C 1
ATOM 3454 O O . GLU B 1 185 ? 1.33 -7.133 6.129 1 97.5 185 GLU B O 1
ATOM 3459 N N . SER B 1 186 ? 2.348 -5.75 7.574 1 97.38 186 SER B N 1
ATOM 3460 C CA . SER B 1 186 ? 1.519 -4.605 7.207 1 97.38 186 SER B CA 1
ATOM 3461 C C . SER B 1 186 ? 1.701 -4.238 5.738 1 97.38 186 SER B C 1
ATOM 3463 O O . SER B 1 186 ? 0.753 -3.805 5.078 1 97.38 186 SER B O 1
ATOM 3465 N N . ASP B 1 187 ? 2.895 -4.406 5.238 1 98.19 187 ASP B N 1
ATOM 3466 C CA . ASP B 1 187 ? 3.168 -4.094 3.84 1 98.19 187 ASP B CA 1
ATOM 3467 C C . ASP B 1 187 ? 2.432 -5.051 2.906 1 98.19 187 ASP B C 1
ATOM 3469 O O . ASP B 1 187 ? 1.894 -4.633 1.879 1 98.19 187 ASP B O 1
ATOM 3473 N N . LEU B 1 188 ? 2.412 -6.293 3.287 1 98.5 188 LEU B N 1
ATOM 3474 C CA . LEU B 1 188 ? 1.696 -7.293 2.504 1 98.5 188 LEU B CA 1
ATOM 3475 C C . LEU B 1 188 ? 0.193 -7.039 2.539 1 98.5 188 LEU B C 1
ATOM 3477 O O . LEU B 1 188 ? -0.484 -7.145 1.515 1 98.5 188 LEU B O 1
ATOM 3481 N N . LEU B 1 189 ? -0.274 -6.695 3.701 1 97.94 189 LEU B N 1
ATOM 3482 C CA . LEU B 1 189 ? -1.697 -6.414 3.855 1 97.94 189 LEU B CA 1
ATOM 3483 C C . LEU B 1 189 ? -2.113 -5.23 2.992 1 97.94 189 LEU B C 1
ATOM 3485 O O . LEU B 1 189 ? -3.188 -5.246 2.387 1 97.94 189 LEU B O 1
ATOM 3489 N N . MET B 1 190 ? -1.298 -4.266 2.936 1 98.12 190 MET B N 1
ATOM 3490 C CA . MET B 1 190 ? -1.61 -3.086 2.135 1 98.12 190 MET B CA 1
ATOM 3491 C C . MET B 1 190 ? -1.619 -3.422 0.648 1 98.12 190 MET B C 1
ATOM 3493 O O . MET B 1 190 ? -2.488 -2.961 -0.093 1 98.12 190 MET B O 1
ATOM 3497 N N . GLY B 1 191 ? -0.613 -4.176 0.219 1 98.56 191 GLY B N 1
ATOM 3498 C CA . GLY B 1 191 ? -0.625 -4.633 -1.161 1 98.56 191 GLY B CA 1
ATOM 3499 C C . GLY B 1 191 ? -1.854 -5.453 -1.509 1 98.56 191 GLY B C 1
ATOM 3500 O O . GLY B 1 191 ? -2.471 -5.242 -2.555 1 98.56 191 GLY B O 1
ATOM 3501 N N . ASN B 1 192 ? -2.225 -6.355 -0.637 1 98.62 192 ASN B N 1
ATOM 3502 C CA . ASN B 1 192 ? -3.414 -7.18 -0.822 1 98.62 192 ASN B CA 1
ATOM 3503 C C . ASN B 1 192 ? -4.68 -6.328 -0.88 1 98.62 192 ASN B C 1
ATOM 3505 O O . ASN B 1 192 ? -5.562 -6.578 -1.705 1 98.62 192 ASN B O 1
ATOM 3509 N N . HIS B 1 193 ? -4.758 -5.367 0.006 1 98.5 193 HIS B N 1
ATOM 3510 C CA . HIS B 1 193 ? -5.93 -4.5 0.034 1 98.5 193 HIS B CA 1
ATOM 3511 C C . HIS B 1 193 ? -6.078 -3.734 -1.277 1 98.5 193 HIS B C 1
ATOM 3513 O O . HIS B 1 193 ? -7.184 -3.627 -1.814 1 98.5 193 HIS B O 1
ATOM 3519 N N . TRP B 1 194 ? -5.016 -3.219 -1.786 1 98.19 194 TRP B N 1
ATOM 3520 C CA . TRP B 1 194 ? -5.066 -2.553 -3.082 1 98.19 194 TRP B CA 1
ATOM 3521 C C . TRP B 1 194 ? -5.535 -3.514 -4.172 1 98.19 194 TRP B C 1
ATOM 3523 O O . TRP B 1 194 ? -6.504 -3.234 -4.883 1 98.19 194 TRP B O 1
ATOM 3533 N N . CYS B 1 195 ? -4.949 -4.664 -4.238 1 98.31 195 CYS B N 1
ATOM 3534 C CA . CYS B 1 195 ? -5.219 -5.621 -5.305 1 98.31 195 CYS B CA 1
ATOM 3535 C C . CYS B 1 195 ? -6.668 -6.094 -5.262 1 98.31 195 CYS B C 1
ATOM 3537 O O . CYS B 1 195 ? -7.297 -6.27 -6.305 1 98.31 195 CYS B O 1
ATOM 3539 N N . SER B 1 196 ? -7.188 -6.207 -4.066 1 98.62 196 SER B N 1
ATOM 3540 C CA . SER B 1 196 ? -8.477 -6.883 -3.926 1 98.62 196 SER B CA 1
ATOM 3541 C C . SER B 1 196 ? -9.625 -5.887 -3.883 1 98.62 196 SER B C 1
ATOM 3543 O O . SER B 1 196 ? -10.789 -6.27 -4.004 1 98.62 196 SER B O 1
ATOM 3545 N N . THR B 1 197 ? -9.281 -4.555 -3.736 1 98.44 197 THR B N 1
ATOM 3546 C CA . THR B 1 197 ? -10.422 -3.68 -3.492 1 98.44 197 THR B CA 1
ATOM 3547 C C . THR B 1 197 ? -10.32 -2.41 -4.332 1 98.44 197 THR B C 1
ATOM 3549 O O . THR B 1 197 ? -11.312 -1.714 -4.539 1 98.44 197 THR B O 1
ATOM 3552 N N . ALA B 1 198 ? -9.148 -1.998 -4.793 1 97.5 198 ALA B N 1
ATOM 3553 C CA . ALA B 1 198 ? -9 -0.729 -5.5 1 97.5 198 ALA B CA 1
ATOM 3554 C C . ALA B 1 198 ? -9.664 -0.789 -6.875 1 97.5 198 ALA B C 1
ATOM 3556 O O . ALA B 1 198 ? -9.453 -1.741 -7.629 1 97.5 198 ALA B O 1
ATOM 3557 N N . PRO B 1 199 ? -10.398 0.235 -7.227 1 95 199 PRO B N 1
ATOM 3558 C CA . PRO B 1 199 ? -11.039 0.238 -8.539 1 95 199 PRO B CA 1
ATOM 3559 C C . PRO B 1 199 ? -10.039 0.167 -9.688 1 95 199 PRO B C 1
ATOM 3561 O O . PRO B 1 199 ? -10.352 -0.367 -10.758 1 95 199 PRO B O 1
ATOM 3564 N N . ALA B 1 200 ? -8.852 0.642 -9.469 1 93.19 200 ALA B N 1
ATOM 3565 C CA . ALA B 1 200 ? -7.848 0.684 -10.523 1 93.19 200 ALA B CA 1
ATOM 3566 C C . ALA B 1 200 ? -7.082 -0.633 -10.609 1 93.19 200 ALA B C 1
ATOM 3568 O O . ALA B 1 200 ? -6.297 -0.847 -11.531 1 93.19 200 ALA B O 1
ATOM 3569 N N . SER B 1 201 ? -7.242 -1.494 -9.625 1 95.38 201 SER B N 1
ATOM 3570 C CA . SER B 1 201 ? -6.59 -2.801 -9.641 1 95.38 201 SER B CA 1
ATOM 3571 C C . SER B 1 201 ? -7.141 -3.674 -10.766 1 95.38 201 SER B C 1
ATOM 3573 O O . SER B 1 201 ? -8.359 -3.791 -10.93 1 95.38 201 SER B O 1
ATOM 3575 N N . ARG B 1 202 ? -6.297 -4.301 -11.477 1 93.94 202 ARG B N 1
ATOM 3576 C CA . ARG B 1 202 ? -6.719 -5.203 -12.547 1 93.94 202 ARG B CA 1
ATOM 3577 C C . ARG B 1 202 ? -7.543 -6.359 -11.992 1 93.94 202 ARG B C 1
ATOM 3579 O O . ARG B 1 202 ? -8.414 -6.895 -12.68 1 93.94 202 ARG B O 1
ATOM 3586 N N . PHE B 1 203 ? -7.387 -6.68 -10.758 1 97.19 203 PHE B N 1
ATOM 3587 C CA . PHE B 1 203 ? -8 -7.855 -10.156 1 97.19 203 PHE B CA 1
ATOM 3588 C C . PHE B 1 203 ? -9.445 -7.566 -9.758 1 97.19 203 PHE B C 1
ATOM 3590 O O . PHE B 1 203 ? -10.219 -8.492 -9.477 1 97.19 203 PHE B O 1
ATOM 3597 N N . THR B 1 204 ? -9.797 -6.301 -9.688 1 97.25 204 THR B N 1
ATOM 3598 C CA . THR B 1 204 ? -11.18 -5.965 -9.383 1 97.25 204 THR B CA 1
ATOM 3599 C C . THR B 1 204 ? -11.984 -5.77 -10.672 1 97.25 204 THR B C 1
ATOM 3601 O O . THR B 1 204 ? -13.203 -5.602 -10.625 1 97.25 204 THR B O 1
ATOM 3604 N N . GLN B 1 205 ? -11.375 -5.84 -11.805 1 94.69 205 GLN B N 1
ATOM 3605 C CA . GLN B 1 205 ? -12.023 -5.41 -13.039 1 94.69 205 GLN B CA 1
ATOM 3606 C C . GLN B 1 205 ? -12.547 -6.605 -13.828 1 94.69 205 GLN B C 1
ATOM 3608 O O . GLN B 1 205 ? -13.539 -6.488 -14.562 1 94.69 205 GLN B O 1
ATOM 3613 N N . ALA B 1 206 ? -11.852 -7.73 -13.695 1 95.38 206 ALA B N 1
ATOM 3614 C CA . ALA B 1 206 ? -12.273 -8.93 -14.422 1 95.38 206 ALA B CA 1
ATOM 3615 C C . ALA B 1 206 ? -11.703 -10.188 -13.773 1 95.38 206 ALA B C 1
ATOM 3617 O O . ALA B 1 206 ? -10.664 -10.141 -13.109 1 95.38 206 ALA B O 1
ATOM 3618 N N . PRO B 1 207 ? -12.406 -11.32 -14 1 97.69 207 PRO B N 1
ATOM 3619 C CA . PRO B 1 207 ? -11.82 -12.586 -13.547 1 97.69 207 PRO B CA 1
ATOM 3620 C C . PRO B 1 207 ? -10.562 -12.969 -14.328 1 97.69 207 PRO B C 1
ATOM 3622 O O . PRO B 1 207 ? -10.531 -12.859 -15.555 1 97.69 207 PRO B O 1
ATOM 3625 N N . ILE B 1 208 ? -9.625 -13.375 -13.641 1 98.06 208 ILE B N 1
ATOM 3626 C CA . ILE B 1 208 ? -8.352 -13.836 -14.18 1 98.06 208 ILE B CA 1
ATOM 3627 C C . ILE B 1 208 ? -7.992 -15.195 -13.586 1 98.06 208 ILE B C 1
ATOM 3629 O O . ILE B 1 208 ? -8.016 -15.367 -12.367 1 98.06 208 ILE B O 1
ATOM 3633 N N . VAL B 1 209 ? -7.703 -16.156 -14.398 1 98.31 209 VAL B N 1
ATOM 3634 C CA . VAL B 1 209 ? -7.281 -17.5 -13.977 1 98.31 209 VAL B CA 1
ATOM 3635 C C . VAL B 1 209 ? -6.121 -17.969 -14.859 1 98.31 209 VAL B C 1
ATOM 3637 O O . VAL B 1 209 ? -6.117 -17.734 -16.062 1 98.31 209 VAL B O 1
ATOM 3640 N N . SER B 1 210 ? -5.148 -18.562 -14.266 1 98 210 SER B N 1
ATOM 3641 C CA . SER B 1 210 ? -4.07 -19.156 -15.055 1 98 210 SER B CA 1
ATOM 3642 C C . SER B 1 210 ? -3.441 -20.344 -14.328 1 98 210 SER B C 1
ATOM 3644 O O . SER B 1 210 ? -3.643 -20.516 -13.125 1 98 210 SER B O 1
ATOM 3646 N N . VAL B 1 211 ? -2.73 -21.156 -15.086 1 97.5 211 VAL B N 1
ATOM 3647 C CA . VAL B 1 211 ? -2.031 -22.297 -14.508 1 97.5 211 VAL B CA 1
ATOM 3648 C C . VAL B 1 211 ? -0.837 -22.672 -15.391 1 97.5 211 VAL B C 1
ATOM 3650 O O . VAL B 1 211 ? -0.874 -22.484 -16.609 1 97.5 211 VAL B O 1
ATOM 3653 N N . VAL B 1 212 ? 0.179 -23.078 -14.727 1 96.5 212 VAL B N 1
ATOM 3654 C CA . VAL B 1 212 ? 1.356 -23.594 -15.422 1 96.5 212 VAL B CA 1
ATOM 3655 C C . VAL B 1 212 ? 1.102 -25.016 -15.891 1 96.5 212 VAL B C 1
ATOM 3657 O O . VAL B 1 212 ? 0.553 -25.828 -15.141 1 96.5 212 VAL B O 1
ATOM 3660 N N . LEU B 1 213 ? 1.431 -25.312 -17.141 1 95.5 213 LEU B N 1
ATOM 3661 C CA . LEU B 1 213 ? 1.328 -26.656 -17.703 1 95.5 213 LEU B CA 1
ATOM 3662 C C . LEU B 1 213 ? 2.705 -27.297 -17.844 1 95.5 213 LEU B C 1
ATOM 3664 O O . LEU B 1 213 ? 3.723 -26.594 -17.844 1 95.5 213 LEU B O 1
ATOM 3668 N N . PRO B 1 214 ? 2.787 -28.594 -17.938 1 93.38 214 PRO B N 1
ATOM 3669 C CA . PRO B 1 214 ? 4.082 -29.266 -18.031 1 93.38 214 PRO B CA 1
ATOM 3670 C C . PRO B 1 214 ? 4.98 -28.656 -19.125 1 93.38 214 PRO B C 1
ATOM 3672 O O . PRO B 1 214 ? 6.191 -28.531 -18.922 1 93.38 214 PRO B O 1
ATOM 3675 N N . LYS B 1 215 ? 4.34 -28.266 -20.234 1 92.69 215 LYS B N 1
ATOM 3676 C CA . LYS B 1 215 ? 5.105 -27.656 -2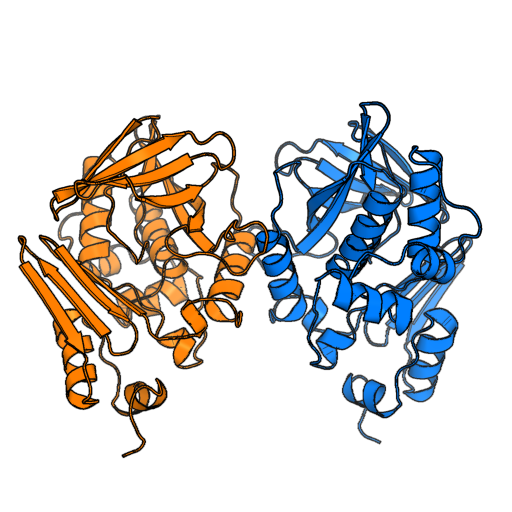1.328 1 92.69 215 LYS B CA 1
ATOM 3677 C C . LYS B 1 215 ? 4.434 -26.375 -21.828 1 92.69 215 LYS B C 1
ATOM 3679 O O . LYS B 1 215 ? 4.371 -26.141 -23.031 1 92.69 215 LYS B O 1
ATOM 3684 N N . GLY B 1 216 ? 3.871 -25.703 -20.844 1 93.75 216 GLY B N 1
ATOM 3685 C CA . GLY B 1 216 ? 3.207 -24.5 -21.312 1 93.75 216 GLY B CA 1
ATOM 3686 C C . GLY B 1 216 ? 2.482 -23.75 -20.203 1 93.75 216 GLY B C 1
ATOM 3687 O O . GLY B 1 216 ? 2.898 -23.797 -19.047 1 93.75 216 GLY B O 1
ATOM 3688 N N . PHE B 1 217 ? 1.502 -22.984 -20.641 1 94.56 217 PHE B N 1
ATOM 3689 C CA . PHE B 1 217 ? 0.747 -22.062 -19.797 1 94.56 217 PHE B CA 1
ATOM 3690 C C . PHE B 1 217 ? -0.665 -21.875 -20.344 1 94.56 217 PHE B C 1
ATOM 3692 O O . PHE B 1 217 ? -0.867 -21.828 -21.562 1 94.56 217 PHE B O 1
ATOM 3699 N N . ALA B 1 218 ? -1.604 -21.875 -19.453 1 96.38 218 ALA B N 1
ATOM 3700 C CA . ALA B 1 218 ? -2.986 -21.609 -19.844 1 96.38 218 ALA B CA 1
ATOM 3701 C C . ALA B 1 218 ? -3.564 -20.453 -19.031 1 96.38 218 ALA B C 1
ATOM 3703 O O . ALA B 1 218 ? -3.248 -20.297 -17.844 1 96.38 218 ALA B O 1
ATOM 3704 N N . GLY B 1 219 ? -4.352 -19.641 -19.641 1 96.94 219 GLY B N 1
ATOM 3705 C CA . GLY B 1 219 ? -4.988 -18.5 -19 1 96.94 219 GLY B CA 1
ATOM 3706 C C . GLY B 1 219 ? -6.418 -18.281 -19.453 1 96.94 219 GLY B C 1
ATOM 3707 O O . GLY B 1 219 ? -6.781 -18.641 -20.578 1 96.94 219 GLY B O 1
ATOM 3708 N N . LEU B 1 220 ? -7.207 -17.844 -18.609 1 97.31 220 LEU B N 1
ATOM 3709 C CA . LEU B 1 220 ? -8.578 -17.406 -18.844 1 97.31 220 LEU B CA 1
ATOM 3710 C C . LEU B 1 220 ? -8.805 -16.016 -18.266 1 97.31 220 LEU B C 1
ATOM 3712 O O . LEU B 1 220 ? -8.883 -15.844 -17.047 1 97.31 220 LEU B O 1
ATOM 3716 N N . ASN B 1 221 ? -8.844 -14.969 -19.094 1 96.81 221 ASN B N 1
ATOM 3717 C CA . ASN B 1 221 ? -9.133 -13.586 -18.75 1 96.81 221 ASN B CA 1
ATOM 3718 C C . ASN B 1 221 ? -10.539 -13.18 -19.172 1 96.81 221 ASN B C 1
ATOM 3720 O O . ASN B 1 221 ? -10.789 -12.914 -20.359 1 96.81 221 ASN B O 1
ATOM 3724 N N . GLY B 1 222 ? -11.352 -13.031 -18.203 1 97.12 222 GLY B N 1
ATOM 3725 C CA . GLY B 1 222 ? -12.758 -12.953 -18.578 1 97.12 222 GLY B CA 1
ATOM 3726 C C . GLY B 1 222 ? -13.25 -14.195 -19.297 1 97.12 222 GLY B C 1
ATOM 3727 O O . GLY B 1 222 ? -13.242 -15.289 -18.734 1 97.12 222 GLY B O 1
ATOM 3728 N N . VAL B 1 223 ? -13.609 -14.008 -20.578 1 97.06 223 VAL B N 1
ATOM 3729 C CA . VAL B 1 223 ? -14.094 -15.141 -21.359 1 97.06 223 VAL B CA 1
ATOM 3730 C C . VAL B 1 223 ? -13.047 -15.539 -22.391 1 97.06 223 VAL B C 1
ATOM 3732 O O . VAL B 1 223 ? -13.266 -16.484 -23.172 1 97.06 223 VAL B O 1
ATOM 3735 N N . SER B 1 224 ? -11.969 -14.789 -22.391 1 97.62 224 SER B N 1
ATOM 3736 C CA . SER B 1 224 ? -10.906 -15.062 -23.344 1 97.62 224 SER B CA 1
ATOM 3737 C C . SER B 1 224 ? -9.961 -16.141 -22.844 1 97.62 224 SER B C 1
ATOM 3739 O O . SER B 1 224 ? -9.25 -15.945 -21.859 1 97.62 224 SER B O 1
ATOM 3741 N N . TYR B 1 225 ? -9.922 -17.25 -23.547 1 96.75 225 TYR B N 1
ATOM 3742 C CA . TYR B 1 225 ? -9.102 -18.406 -23.188 1 96.75 225 TYR B CA 1
ATOM 3743 C C . TYR B 1 225 ? -7.871 -18.5 -24.094 1 96.75 225 TYR B C 1
ATOM 3745 O O . TYR B 1 225 ? -7.961 -18.266 -25.297 1 96.75 225 TYR B O 1
ATOM 3753 N N . ARG B 1 226 ? -6.734 -18.688 -23.469 1 96.19 226 ARG B N 1
ATOM 3754 C CA . ARG B 1 226 ? -5.488 -18.922 -24.203 1 96.19 226 ARG B CA 1
ATOM 3755 C C . ARG B 1 226 ? -4.691 -20.062 -23.578 1 96.19 226 ARG B C 1
ATOM 3757 O O . ARG B 1 226 ? -4.602 -20.172 -22.359 1 96.19 226 ARG B O 1
ATOM 3764 N N . ARG B 1 227 ? -4.148 -20.906 -24.406 1 95.19 227 ARG B N 1
ATOM 3765 C CA . ARG B 1 227 ? -3.309 -22.016 -23.984 1 95.19 227 ARG B CA 1
ATOM 3766 C C . ARG B 1 227 ? -2.113 -22.188 -24.906 1 95.19 227 ARG B C 1
ATOM 3768 O O . ARG B 1 227 ? -2.27 -22.203 -26.125 1 95.19 227 ARG B O 1
ATOM 3775 N N . ARG B 1 228 ? -1.015 -22.188 -24.328 1 92.38 228 ARG B N 1
ATOM 3776 C CA . ARG B 1 228 ? 0.213 -22.547 -25.047 1 92.38 228 ARG B CA 1
ATOM 3777 C C . ARG B 1 228 ? 0.838 -23.797 -24.453 1 92.38 228 ARG B C 1
ATOM 3779 O O . ARG B 1 228 ? 1.064 -23.891 -23.25 1 92.38 228 ARG B O 1
ATOM 3786 N N . SER B 1 229 ? 1.035 -24.812 -25.312 1 90.31 229 SER B N 1
ATOM 3787 C CA . SER B 1 229 ? 1.636 -26.062 -24.891 1 90.31 229 SER B CA 1
ATOM 3788 C C . SER B 1 229 ? 2.422 -26.719 -26.016 1 90.31 229 SER B C 1
ATOM 3790 O O . SER B 1 229 ? 1.881 -26.953 -27.109 1 90.31 229 SER B O 1
ATOM 3792 N N . GLY B 1 230 ? 3.662 -27.031 -25.797 1 83.88 230 GLY B N 1
ATOM 3793 C CA . GLY B 1 230 ? 4.477 -27.75 -26.766 1 83.88 230 GLY B CA 1
ATOM 3794 C C . GLY B 1 230 ? 4.516 -27.078 -28.125 1 83.88 230 GLY B C 1
ATOM 3795 O O . GLY B 1 230 ? 4.379 -27.734 -29.156 1 83.88 230 GLY B O 1
ATOM 3796 N N . GLY B 1 231 ? 4.551 -25.766 -28.109 1 80.56 231 GLY B N 1
ATOM 3797 C CA . GLY B 1 231 ? 4.648 -25.047 -29.375 1 80.56 231 GLY B CA 1
ATOM 3798 C C . GLY B 1 231 ? 3.299 -24.734 -29.984 1 80.56 231 GLY B C 1
ATOM 3799 O O . GLY B 1 231 ? 3.217 -24.016 -30.984 1 80.56 231 GLY B O 1
ATOM 3800 N N . GLU B 1 232 ? 2.275 -25.297 -29.469 1 90 232 GLU B N 1
ATOM 3801 C CA . GLU B 1 232 ? 0.929 -25.047 -29.969 1 90 232 GLU B CA 1
ATOM 3802 C C . GLU B 1 232 ? 0.221 -23.984 -29.141 1 90 232 GLU B C 1
ATOM 3804 O O . GLU B 1 232 ? 0.392 -23.922 -27.922 1 90 232 GLU B O 1
ATOM 3809 N N . GLU B 1 233 ? -0.497 -23.172 -29.844 1 92.75 233 GLU B N 1
ATOM 3810 C CA . GLU B 1 233 ? -1.277 -22.141 -29.188 1 92.75 233 GLU B CA 1
ATOM 3811 C C . GLU B 1 233 ? -2.754 -22.234 -29.547 1 92.75 233 GLU B C 1
ATOM 3813 O O . GLU B 1 233 ? -3.094 -22.469 -30.719 1 92.75 233 GLU B O 1
ATOM 3818 N N . THR B 1 234 ? -3.562 -22.219 -28.594 1 93.94 234 THR B N 1
ATOM 3819 C CA . THR B 1 234 ? -5.012 -22.172 -28.766 1 93.94 234 THR B CA 1
ATOM 3820 C C . THR B 1 234 ? -5.598 -20.906 -28.141 1 93.94 234 THR B C 1
ATOM 3822 O O . THR B 1 234 ? -5.277 -20.562 -27 1 93.94 234 THR B O 1
ATOM 3825 N N . VAL B 1 235 ? -6.355 -20.188 -28.875 1 95.88 235 VAL B N 1
ATOM 3826 C CA . VAL B 1 235 ? -7.098 -19.031 -28.422 1 95.88 235 VAL B CA 1
ATOM 3827 C C . VAL B 1 235 ? -8.586 -19.203 -28.703 1 95.88 235 VAL B C 1
ATOM 3829 O O . VAL B 1 235 ? -8.961 -19.656 -29.797 1 95.88 235 VAL B O 1
ATOM 3832 N N . ALA B 1 236 ? -9.398 -18.938 -27.75 1 95.5 236 ALA B N 1
ATOM 3833 C CA . ALA B 1 236 ? -10.844 -19.062 -27.922 1 95.5 236 ALA B CA 1
ATOM 3834 C C . ALA B 1 236 ? -11.594 -18.109 -27 1 95.5 236 ALA B C 1
ATOM 3836 O O . ALA B 1 236 ? -11.031 -17.625 -26.016 1 95.5 236 ALA B O 1
ATOM 3837 N N . GLU B 1 237 ? -12.789 -17.797 -27.375 1 97.12 237 GLU B N 1
ATOM 3838 C CA . GLU B 1 237 ? -13.727 -17.094 -26.516 1 97.12 237 GLU B CA 1
ATOM 3839 C C . GLU B 1 237 ? -14.828 -18.031 -26.016 1 97.12 237 GLU B C 1
ATOM 3841 O O . GLU B 1 237 ? -15.492 -18.688 -26.812 1 97.12 237 GLU B O 1
ATOM 3846 N N . ILE B 1 238 ? -14.984 -18.047 -24.766 1 96.44 238 ILE B N 1
ATOM 3847 C CA . ILE B 1 238 ? -16.031 -18.906 -24.203 1 96.44 238 ILE B CA 1
ATOM 3848 C C . ILE B 1 238 ? -17.312 -18.094 -24 1 96.44 238 ILE B C 1
ATOM 3850 O O . ILE B 1 238 ? -17.359 -17.203 -23.172 1 96.44 238 ILE B O 1
ATOM 3854 N N . THR B 1 239 ? -18.359 -18.469 -24.719 1 94.31 239 THR B N 1
ATOM 3855 C CA . THR B 1 239 ? -19.562 -17.656 -24.719 1 94.31 239 THR B CA 1
ATOM 3856 C C . THR B 1 239 ? -20.703 -18.359 -23.969 1 94.31 239 THR B C 1
ATOM 3858 O O . THR B 1 239 ? -21.781 -17.797 -23.797 1 94.31 239 THR B O 1
ATOM 3861 N N . ASP B 1 240 ? -20.469 -19.547 -23.547 1 95.06 240 ASP B N 1
ATOM 3862 C CA . ASP B 1 240 ? -21.484 -20.328 -22.844 1 95.06 240 ASP B CA 1
ATOM 3863 C C . ASP B 1 240 ? -21.062 -20.562 -21.391 1 95.06 240 ASP B C 1
ATOM 3865 O O . ASP B 1 240 ? -19.969 -21.031 -21.109 1 95.06 240 ASP B O 1
ATOM 3869 N N . ARG B 1 241 ? -21.938 -20.281 -20.469 1 95.38 241 ARG B N 1
ATOM 3870 C CA . ARG B 1 241 ? -21.641 -20.344 -19.047 1 95.38 241 ARG B CA 1
ATOM 3871 C C . ARG B 1 241 ? -21.312 -21.766 -18.609 1 95.38 241 ARG B C 1
ATOM 3873 O O . ARG B 1 241 ? -20.484 -21.984 -17.734 1 95.38 241 ARG B O 1
ATOM 3880 N N . ARG B 1 242 ? -22 -22.734 -19.234 1 95.56 242 ARG B N 1
ATOM 3881 C CA . ARG B 1 242 ? -21.734 -24.125 -18.875 1 95.56 242 ARG B CA 1
ATOM 3882 C C . ARG B 1 242 ? -20.344 -24.547 -19.328 1 95.56 242 ARG B C 1
ATOM 3884 O O . ARG B 1 242 ? -19.641 -25.25 -18.609 1 95.56 242 ARG B O 1
ATOM 3891 N N . VAL B 1 243 ? -20.016 -24.141 -20.5 1 95.62 243 VAL B N 1
ATOM 3892 C CA . VAL B 1 243 ? -18.688 -24.438 -21.016 1 95.62 243 VAL B CA 1
ATOM 3893 C C . VAL B 1 243 ? -17.625 -23.75 -20.156 1 95.62 243 VAL B C 1
ATOM 3895 O O . VAL B 1 243 ? -16.578 -24.344 -19.891 1 95.62 243 VAL B O 1
ATOM 3898 N N . TYR B 1 244 ? -17.953 -22.5 -19.766 1 96.94 244 TYR B N 1
ATOM 3899 C CA . TYR B 1 244 ? -17.031 -21.766 -18.891 1 96.94 244 TYR B CA 1
ATOM 3900 C C . TYR B 1 244 ? -16.766 -22.547 -17.609 1 96.94 244 TYR B C 1
ATOM 3902 O O . TYR B 1 244 ? -15.617 -22.75 -17.234 1 96.94 244 TYR B O 1
ATOM 3910 N N . ARG B 1 245 ? -17.797 -22.969 -16.969 1 96.69 245 ARG B N 1
ATOM 3911 C CA . ARG B 1 245 ? -17.703 -23.703 -15.711 1 96.69 245 ARG B CA 1
ATOM 3912 C C . ARG B 1 245 ? -16.922 -25.016 -15.906 1 96.69 245 ARG B C 1
ATOM 3914 O O . ARG B 1 245 ? -16.078 -25.375 -15.086 1 96.69 245 ARG B O 1
ATOM 3921 N N . LEU B 1 246 ? -17.188 -25.719 -16.984 1 95.69 246 LEU B N 1
ATOM 3922 C CA . LEU B 1 246 ? -16.516 -26.984 -17.297 1 95.69 246 LEU B CA 1
ATOM 3923 C C . LEU B 1 246 ? -15.016 -26.766 -17.516 1 95.69 246 LEU B C 1
ATOM 3925 O O . LEU B 1 246 ? -14.195 -27.547 -17.047 1 95.69 246 LEU B O 1
ATOM 3929 N N . ARG B 1 247 ? -14.727 -25.672 -18.234 1 94.62 247 ARG B N 1
ATOM 3930 C CA . ARG B 1 247 ? -13.32 -25.359 -18.5 1 94.62 247 ARG B CA 1
ATOM 3931 C C . ARG B 1 247 ? -12.594 -25.016 -17.203 1 94.62 247 ARG B C 1
ATOM 3933 O O . ARG B 1 247 ? -11.453 -25.438 -17 1 94.62 247 ARG B O 1
ATOM 3940 N N . LEU B 1 248 ? -13.203 -24.234 -16.312 1 96.44 248 LEU B N 1
ATOM 3941 C CA . LEU B 1 248 ? -12.617 -23.906 -15.023 1 96.44 248 LEU B CA 1
ATOM 3942 C C . LEU B 1 248 ? -12.273 -25.172 -14.242 1 96.44 248 LEU B C 1
ATOM 3944 O O . LEU B 1 248 ? -11.188 -25.281 -13.672 1 96.44 248 LEU B O 1
ATOM 3948 N N . ASN B 1 249 ? -13.195 -26.078 -14.273 1 96.25 249 ASN B N 1
ATOM 3949 C CA . ASN B 1 249 ? -13.016 -27.328 -13.531 1 96.25 249 ASN B CA 1
ATOM 3950 C C . ASN B 1 249 ? -11.961 -28.219 -14.172 1 96.25 249 ASN B C 1
ATOM 3952 O O . ASN B 1 249 ? -10.992 -28.609 -13.516 1 96.25 249 ASN B O 1
ATOM 3956 N N . MET B 1 250 ? -12.039 -28.484 -15.422 1 94.31 250 MET B N 1
ATOM 3957 C CA . MET B 1 250 ? -11.219 -29.469 -16.109 1 94.31 250 MET B CA 1
ATOM 3958 C C . MET B 1 250 ? -9.773 -29 -16.234 1 94.31 250 MET B C 1
ATOM 3960 O O . MET B 1 250 ? -8.844 -29.797 -16.109 1 94.31 250 MET B O 1
ATOM 3964 N N . LEU B 1 251 ? -9.625 -27.75 -16.484 1 93.62 251 LEU B N 1
ATOM 3965 C CA . LEU B 1 251 ? -8.281 -27.266 -16.781 1 93.62 251 LEU B CA 1
ATOM 3966 C C . LEU B 1 251 ? -7.633 -26.656 -15.555 1 93.62 251 LEU B C 1
ATOM 3968 O O . LEU B 1 251 ? -6.418 -26.766 -15.359 1 93.62 251 LEU B O 1
ATOM 3972 N N . PHE B 1 252 ? -8.422 -26.016 -14.75 1 96.25 252 PHE B N 1
ATOM 3973 C CA . PHE B 1 252 ? -7.828 -25.25 -13.656 1 96.25 252 PHE B CA 1
ATOM 3974 C C . PHE B 1 252 ? -8.156 -25.891 -12.312 1 96.25 252 PHE B C 1
ATOM 3976 O O . PHE B 1 252 ? -7.664 -25.453 -11.273 1 96.25 252 PHE B O 1
ATOM 3983 N N . GLY B 1 253 ? -9.039 -26.906 -12.289 1 95.5 253 GLY B N 1
ATOM 3984 C CA . GLY B 1 253 ? -9.398 -27.609 -11.07 1 95.5 253 GLY B CA 1
ATOM 3985 C C . GLY B 1 253 ? -10.297 -26.797 -10.156 1 95.5 253 GLY B C 1
ATOM 3986 O O . GLY B 1 253 ? -10.328 -27.031 -8.945 1 95.5 253 GLY B O 1
ATOM 3987 N N . ILE B 1 254 ? -10.922 -25.797 -10.68 1 96.44 254 ILE B N 1
ATOM 3988 C CA . ILE B 1 254 ? -11.766 -24.906 -9.883 1 96.44 254 ILE B CA 1
ATOM 3989 C C . ILE B 1 254 ? -13.227 -25.281 -10.07 1 96.44 254 ILE B C 1
ATOM 3991 O O . ILE B 1 254 ? -13.758 -25.219 -11.18 1 96.44 254 ILE B O 1
ATOM 3995 N N . ASP B 1 255 ? -13.867 -25.641 -9.008 1 95.31 255 ASP B N 1
ATOM 3996 C CA . ASP B 1 255 ? -15.266 -26.047 -9.039 1 95.31 255 ASP B CA 1
ATOM 3997 C C . ASP B 1 255 ? -16.172 -24.953 -8.492 1 95.31 255 ASP B C 1
ATOM 3999 O O . ASP B 1 255 ? -16.469 -24.922 -7.297 1 95.31 255 ASP B O 1
ATOM 4003 N N . LEU B 1 256 ? -16.656 -24.078 -9.32 1 94.94 256 LEU B N 1
ATOM 4004 C CA . LEU B 1 256 ? -17.609 -23.047 -8.938 1 94.94 256 LEU B CA 1
ATOM 4005 C C . LEU B 1 256 ? -19.047 -23.531 -9.125 1 94.94 256 LEU B C 1
ATOM 4007 O O . LEU B 1 256 ? -19.328 -24.297 -10.055 1 94.94 256 LEU B O 1
ATOM 4011 N N . THR B 1 257 ? -19.922 -23.109 -8.328 1 95.44 257 THR B N 1
ATOM 4012 C CA . THR B 1 257 ? -21.344 -23.375 -8.531 1 95.44 257 THR B CA 1
ATOM 4013 C C . THR B 1 257 ? -21.875 -22.578 -9.719 1 95.44 257 THR B C 1
ATOM 4015 O O . THR B 1 257 ? -21.281 -21.578 -10.117 1 95.44 257 THR B O 1
ATOM 4018 N N . PRO B 1 258 ? -22.938 -23.109 -10.281 1 95.12 258 PRO B N 1
ATOM 4019 C CA . PRO B 1 258 ? -23.562 -22.312 -11.336 1 95.12 258 PRO B CA 1
ATOM 4020 C C . PRO B 1 258 ? -23.891 -20.891 -10.883 1 95.12 258 PRO B C 1
ATOM 4022 O O . PRO B 1 258 ? -23.75 -19.938 -11.664 1 95.12 258 PRO B O 1
ATOM 4025 N N . GLU B 1 259 ? -24.281 -20.75 -9.656 1 95.56 259 GLU B N 1
ATOM 4026 C CA . GLU B 1 259 ? -24.594 -19.438 -9.109 1 95.56 259 GLU B CA 1
ATOM 4027 C C . GLU B 1 259 ? -23.359 -18.547 -9.055 1 95.56 259 GLU B C 1
ATOM 4029 O O . GLU B 1 259 ? -23.453 -17.344 -9.328 1 95.56 259 GLU B O 1
ATOM 4034 N N . ASP B 1 260 ? -22.25 -19.094 -8.711 1 95.94 260 ASP B N 1
ATOM 4035 C CA . ASP B 1 260 ? -21 -18.344 -8.68 1 95.94 260 ASP B CA 1
ATOM 4036 C C . ASP B 1 260 ? -20.609 -17.859 -10.078 1 95.94 260 ASP B C 1
ATOM 4038 O O . ASP B 1 260 ? -20.188 -16.703 -10.25 1 95.94 260 ASP B O 1
ATOM 4042 N N . VAL B 1 261 ? -20.766 -18.719 -11.023 1 96 261 VAL B N 1
ATOM 4043 C CA . VAL B 1 261 ? -20.438 -18.359 -12.398 1 96 261 VAL B CA 1
ATOM 4044 C C . VAL B 1 261 ? -21.328 -17.219 -12.875 1 96 261 VAL B C 1
ATOM 4046 O O . VAL B 1 261 ? -20.859 -16.281 -13.523 1 96 261 VAL B O 1
ATOM 4049 N N . ASP B 1 262 ? -22.594 -17.281 -12.523 1 94.88 262 ASP B N 1
ATOM 4050 C CA . ASP B 1 262 ? -23.516 -16.203 -12.852 1 94.88 262 ASP B CA 1
ATOM 4051 C C . ASP B 1 262 ? -23.094 -14.898 -12.195 1 94.88 262 ASP B C 1
ATOM 4053 O O . ASP B 1 262 ? -23.156 -13.836 -12.82 1 94.88 262 ASP B O 1
ATOM 4057 N N . ALA B 1 263 ? -22.625 -15.031 -11.039 1 96 263 ALA B N 1
ATOM 4058 C CA . ALA B 1 263 ? -22.281 -13.859 -10.242 1 96 263 ALA B CA 1
ATOM 4059 C C . ALA B 1 263 ? -21.016 -13.18 -10.773 1 96 263 ALA B C 1
ATOM 4061 O O . ALA B 1 263 ? -20.734 -12.039 -10.422 1 96 263 ALA B O 1
ATOM 4062 N N . LEU B 1 264 ? -20.25 -13.852 -11.586 1 96.62 264 LEU B N 1
ATOM 4063 C CA . LEU B 1 264 ? -19.062 -13.242 -12.195 1 96.62 264 LEU B CA 1
ATOM 4064 C C . LEU B 1 264 ? -19.469 -12.18 -13.219 1 96.62 264 LEU B C 1
ATOM 4066 O O . LEU B 1 264 ? -18.656 -11.352 -13.617 1 96.62 264 LEU B O 1
ATOM 4070 N N . GLY B 1 265 ? -20.688 -12.289 -13.742 1 95 265 GLY B N 1
ATOM 4071 C CA . GLY B 1 265 ? -21.25 -11.266 -14.609 1 95 265 GLY B CA 1
ATOM 4072 C C . GLY B 1 265 ? -20.703 -11.32 -16.031 1 95 265 GLY B C 1
ATOM 4073 O O . GLY B 1 265 ? -20.641 -10.305 -16.719 1 95 265 GLY B O 1
ATOM 4074 N N . LEU B 1 266 ? -20.344 -12.492 -16.484 1 96.12 266 LEU B N 1
ATOM 4075 C CA . LEU B 1 266 ? -19.672 -12.641 -17.766 1 96.12 266 LEU B CA 1
ATOM 4076 C C . LEU B 1 266 ? -20.672 -12.961 -18.875 1 96.12 266 LEU B C 1
ATOM 4078 O O . LEU B 1 266 ? -20.359 -12.82 -20.062 1 96.12 266 LEU B O 1
ATOM 4082 N N . PHE B 1 267 ? -21.891 -13.398 -18.469 1 93.38 267 PHE B N 1
ATOM 4083 C CA . PHE B 1 267 ? -22.859 -13.883 -19.422 1 93.38 267 PHE B CA 1
ATOM 4084 C C . PHE B 1 267 ? -24.219 -13.227 -19.203 1 93.38 267 PHE B C 1
ATOM 4086 O O . PHE B 1 267 ? -24.547 -12.812 -18.094 1 93.38 267 PHE B O 1
ATOM 4093 N N . PRO B 1 268 ? -24.938 -13.07 -20.281 1 86.56 268 PRO B N 1
ATOM 4094 C CA . PRO B 1 268 ? -26.281 -12.516 -20.109 1 86.56 268 PRO B CA 1
ATOM 4095 C C . PRO B 1 268 ? -27.156 -13.344 -19.156 1 86.56 268 PRO B C 1
ATOM 4097 O O . PRO B 1 268 ? -26.938 -14.555 -19.031 1 86.56 268 PRO B O 1
ATOM 4100 N N . ALA B 1 269 ? -27.922 -12.602 -18.359 1 76.19 269 ALA B N 1
ATOM 4101 C CA . ALA B 1 269 ? -28.875 -13.25 -17.469 1 76.19 269 ALA B CA 1
ATOM 4102 C C . ALA B 1 269 ? -29.75 -14.25 -18.219 1 76.19 269 ALA B C 1
ATOM 4104 O O . ALA B 1 269 ? -30.125 -14 -19.375 1 76.19 269 ALA B O 1
ATOM 4105 N N . SER B 1 270 ? -29.703 -15.664 -17.719 1 55.97 270 SER B N 1
ATOM 4106 C CA . SER B 1 270 ? -30.625 -16.609 -18.344 1 55.97 270 SER B CA 1
ATOM 4107 C C . SER B 1 270 ? -32.062 -16.141 -18.234 1 55.97 270 SER B C 1
ATOM 4109 O O . SER B 1 270 ? -32.438 -15.484 -17.25 1 55.97 270 SER B O 1
#

Secondary structure (DSSP, 8-state):
----HHHHHHHTT--SPPPSSHHHHHHHHHHHHHHSPEE-HHHHTT-----SHHHHHIIIIIS---B-HHHHHHHHHHHHHHHT-EEEEEEEEE-SS--SSTT----EEEEEEEEEETTEEEEE-S--TT-----EES-TTEEEE-TTS-EEEEEEETTTEEEEEEESSSS-EEEEEE------HHHHHHHHHHHHH-TTSGGGTS-EEEEEETTEEEEEETTEEEEEETTEEEEEE---HHHHHHHHHHHH-----HHHHHHTT-S---/----HHHHHHHTT--SPPPSSHHHHHHHHHHHHHHSPEE-HHHHTT-----SHHHHHIIIIIS---B-HHHHHHHHHHHHHHHT-EEEEEEEEE-SS--SSTT----EEEEEEEEEETTEEEEE-S--TT-----EES-TTEEEE-TTS-EEEEEEETTTEEEEEEESSSSPEEEEEE------HHHHHHHHHHHHH-TTSGGGTS-EEEEEETTEEEEEETTEEEEEETTEEEEEE---HHHHHHHHHHHH-----HHHHHHTT-S---

Solvent-accessible surface area (backbone atoms only — not comparable to full-atom values): 28734 Å² total; per-residue (Å²): 131,83,84,61,58,67,59,44,32,56,61,32,70,44,90,65,85,58,54,72,40,72,68,23,50,39,52,50,41,51,34,40,31,54,52,45,22,28,26,34,55,45,35,54,62,68,67,56,86,65,62,51,69,66,56,26,43,46,39,40,46,71,66,45,33,52,31,40,25,61,34,31,31,41,51,48,48,54,48,39,50,74,55,66,38,51,66,47,59,27,52,18,27,53,51,79,56,85,41,92,43,91,85,57,52,48,35,59,71,38,42,34,34,43,32,56,42,96,91,38,54,25,40,42,55,53,22,58,69,89,59,76,58,58,56,40,62,74,42,77,68,35,69,38,67,27,68,58,68,38,33,30,38,32,32,72,33,95,85,53,41,30,35,35,25,38,34,81,89,60,76,66,42,60,42,36,27,28,50,88,58,90,61,51,70,32,50,52,50,43,28,48,49,38,41,54,64,32,84,83,24,70,40,49,70,46,45,40,36,24,37,45,42,85,36,24,41,36,38,34,51,63,47,42,34,39,36,37,46,78,91,41,74,46,75,48,71,56,87,44,72,68,57,46,49,50,48,36,29,76,74,50,53,35,85,70,51,72,68,54,56,57,57,62,64,80,62,79,84,130,132,82,84,61,58,66,59,45,32,57,59,32,70,44,89,64,85,58,53,74,40,71,69,22,50,39,52,51,42,50,33,42,29,54,53,46,21,30,26,34,55,45,34,55,62,69,68,57,85,67,61,51,68,66,55,27,42,46,39,41,46,72,66,45,33,52,31,41,24,60,35,31,31,41,52,49,48,54,47,38,49,74,56,65,38,49,67,46,61,28,52,18,25,54,52,80,56,86,42,95,41,92,85,57,51,49,35,58,68,38,42,33,32,42,33,55,43,96,90,38,54,25,40,42,54,52,23,58,67,89,58,75,57,57,55,40,62,74,43,75,68,34,68,36,67,26,70,58,69,38,33,31,38,32,33,73,32,95,86,53,42,31,35,36,25,37,34,82,89,60,76,65,41,59,41,36,28,29,50,88,59,90,61,52,71,32,49,53,51,42,28,50,49,38,41,54,62,32,84,83,23,70,40,50,71,46,45,41,36,24,38,44,41,85,36,23,40,37,38,33,52,64,47,43,35,38,36,37,46,80,90,42,74,48,74,50,73,55,88,45,71,67,58,46,48,50,47,37,30,75,75,50,52,35,84,70,50,73,68,53,55,57,57,62,63,84,62,78,85,130

Foldseek 3Di:
DQQDLVLVCVQLVNPDQFAQAQVSLQVLLVSLQQRAKEKLLCLLLVNADDQDQVRLCCACRVVVHHYAQSSQQSPVVSNSVVNPWDKAKWFKWFQPDFAPDPVRTGDRQHMWMFTAHPNWTKTGGNGQNPDDDGIWTPDAFIWDADLQRKIWTWHQDPPQGIWIWIDPPDPTDTGIGTHPDDDDPVNSVVSSCCCRPPPRHPSNVWMKIKGAHSNWIWIDTLQWTWIDGPNDIDIDGHADLVVVQVCCCPPNVDHDDSVSSVSRVSYPDD/DQQDLVLVCVQLVNPDQFAQAQVSLQVLLVSLQQRAKEKLLCLLLVNADDQDQVVLCCACRVVVHHYAQSSQQSPVVSNSVVNPWDKAKWFKWFQPDFAPDPVRTGDRQHMWMFTAHPNWTKTGGNGQNPDDDGIWTPDAFIWGADLQRKIWTWHQDPPQGIWIWIDPPDDTDTGIGTHPDDDDPVNSVVSSCCCRPPPRHPSNVWMKIKGAHSNWIWIQTLQWTWIDGPNDIDIDGHADLVVVQVCCCPPNVDHDDSVSSVSRVSYPDD